Protein AF-A0A432EL27-F1 (afdb_monomer_lite)

Sequence (536 aa):
MELKEKLQRVGKYEYVLQKRTVYPDQREVKFFLNETLYGLLEESAVLQAVNASRLPGVVEPVVVMPDVHVGYGFPIGGVMATDPAEGGIISPGAIGYDINCLPEGTPILTPYGYTVEVERVSRQSLLGGDREKGKLKEVKPVLKFQKKVKKLLKIRTDLGYEIRLTEDHPIFTDRGTKSAKNLKVGDKVPVYPFKGVPYEEPEEFTILETVGDEKLDKELRKRELLPLTSKSEKLPIVLKLLGYLTGDGHLSEDKVSFYGSSEGLKLLKRDIEKLGFTTCQTENWVYVSSKSLARFFEKLGAPKGNKTKKTFGVPEWLFKLPKWLKRLYLASLFGAKMNKVYSPNGKTFSNLTFSVSKKPEHSESGLKFVNDLKRLLEEFGIKTSKVESFKDGKSVRFRFHITSEGEILKFLERVGYEYAPERKKLGLYAVAYIRKKLFERENSQGKVWEAKLPKVSGMSVSEIALALKVNRCFVERSIYENRGSVRIGKDFPSFDEWIKKNTFGDFVFATVVEIEEEPYEGWVYDFTVSQKEHNF

Foldseek 3Di:
DPQLVQWDDPDQQKTKNPACNVHVQFAIEIEGHHPVLSVVDDPQQSVLLRQVSNDFQWDPDWYAYSVWDHADRHTPRIDIDGDVVRVGDDDPCNNPDDFFKAFFQPWFAAPLGATDTQVPDDFGWGWFADPVQRDIDTWGFDDKDKDWDFWWKWFAFLLGDIGTIHQQDWFQFPVGTDGNVPDDFFTWGWDQLARAHYDDDADKDFLAADLPDPVLNVVQVVLQNHSDILPRPLLLLVLLLLLQLLFAWAAEQFKTKGFDAQQLQVVNQVSVVNSVFHWDDDGTMIMGRGNSVSSSSVSSFRDHDDPQADQGAHRPVLVSHDLSSVLSSLQSNCLRFWDAWDDPPLQDTAWTKGKDKHAPVRVVSRVRRVVRSQVSLVVLVAHKDPWDWDDDPRIIMIMITRGDLVNLLSCLRHRHHHSNVVRNQSSSLSNSSSSSQVSQQVLLVVLLVQLQVCVVVPDDLVVSCVVSVHDSVSSVCSNPPPDDGDDDDPPDGGSVVQCVVFDRNSIGITGTRDMDMDGDTRMGMAGDIPDPRRHD

Secondary structure (DSSP, 8-state):
---GGG-EEEETTEEEE-TTSSSTTPPPEEEE--HHHHHH--HHHHHHHHHHHTSTTBPSPEEEEEEEE--SSS-EEEE--B-GGGT----GGGG------EETT-EEE-TTSEEEEGGG--SS-EEEEETTTTEEEEE-EEEEEEEEEEEEEEEEETTS-EEEE-TT-EEEETTEEEEGGG--TT-EEEE-----EE--PPPP-EEES--S-HHHHHHHHHTT-SSEETT-TTHHHHHHHHHHHHHHEEE-SSEEEEE--HHHHHHHHHHHHHTT---EE-SSEEEEE-HHHHHHHHHTTPPPS-GGGS-----GGGGGS-HHHHHHHHHHHHHHHSPPP--TTSSSPPPEEEEEEE-GGGHHHHHHHHHHHHHHHHHTT---PPPEEEEETTEEEEEEEE-SHHHHHHHHHHT--SS-HHHHHHHHHHHHHHHHHHHHHHHHHHHHHHHHGGGGTT--HHHHHHHHT--HHHHHHHHHS---SPPPPTTSPPHHHHHHHHEETTEEEEEEEEEEEEEEEEEEEEEEESSS----

Radius of gyration: 30.06 Å; chains: 1; bounding box: 86×73×82 Å

Structure (mmCIF, N/CA/C/O backbone):
data_AF-A0A432EL27-F1
#
_entry.id   AF-A0A432EL27-F1
#
loop_
_atom_site.group_PDB
_atom_site.id
_atom_site.type_symbol
_atom_site.label_atom_id
_atom_site.label_alt_id
_atom_site.label_comp_id
_atom_site.label_asym_id
_atom_site.label_entity_id
_atom_site.label_seq_id
_atom_site.pdbx_PDB_ins_code
_atom_site.Cartn_x
_atom_site.Cartn_y
_atom_site.Cartn_z
_atom_site.occupancy
_atom_site.B_iso_or_equiv
_atom_site.auth_seq_id
_atom_site.auth_comp_id
_atom_site.auth_asym_id
_atom_site.auth_atom_id
_atom_site.pdbx_PDB_model_num
ATOM 1 N N . MET A 1 1 ? -34.127 -27.756 26.314 1.00 54.72 1 MET A N 1
ATOM 2 C CA . MET A 1 1 ? -35.216 -28.606 25.797 1.00 54.72 1 MET A CA 1
ATOM 3 C C . MET A 1 1 ? -34.559 -29.510 24.779 1.00 54.72 1 MET A C 1
ATOM 5 O O . MET A 1 1 ? -33.935 -28.966 23.881 1.00 54.72 1 MET A O 1
ATOM 9 N N . GLU A 1 2 ? -34.607 -30.823 24.967 1.00 80.69 2 GLU A N 1
ATOM 10 C CA . GLU A 1 2 ? -34.010 -31.798 24.042 1.00 80.69 2 GLU A CA 1
ATOM 11 C C . GLU A 1 2 ? -34.971 -31.978 22.858 1.00 80.69 2 GLU A C 1
ATOM 13 O O . GLU A 1 2 ? -35.853 -32.834 22.855 1.00 80.69 2 GLU A O 1
ATOM 18 N N . LEU A 1 3 ? -34.917 -31.052 21.896 1.00 88.50 3 LEU A N 1
ATOM 19 C CA . LEU A 1 3 ? -35.789 -31.058 20.718 1.00 88.50 3 LEU A CA 1
ATOM 20 C C . LEU A 1 3 ? -35.355 -32.132 19.731 1.00 88.50 3 LEU A C 1
ATOM 22 O O . LEU A 1 3 ? -36.202 -32.730 19.069 1.00 88.50 3 LEU A O 1
ATOM 26 N N . LYS A 1 4 ? -34.049 -32.392 19.665 1.00 89.94 4 LYS A N 1
ATOM 27 C CA . LYS A 1 4 ? -33.464 -33.453 18.851 1.00 89.94 4 LYS A CA 1
ATOM 28 C C . LYS A 1 4 ? -34.079 -34.815 19.157 1.00 89.94 4 LYS A C 1
ATOM 30 O O . LYS A 1 4 ? -34.416 -35.537 18.232 1.00 89.94 4 LYS A O 1
ATOM 35 N N . GLU A 1 5 ? -34.312 -35.137 20.427 1.00 90.75 5 GLU A N 1
ATOM 36 C CA . GLU A 1 5 ? -34.904 -36.419 20.841 1.00 90.75 5 GLU A CA 1
ATOM 37 C C . GLU A 1 5 ? -36.351 -36.613 20.376 1.00 90.75 5 GLU A C 1
ATOM 39 O O . GLU A 1 5 ? -36.837 -37.739 20.283 1.00 90.75 5 GLU A O 1
ATOM 44 N N . LYS A 1 6 ? -37.045 -35.522 20.040 1.00 93.44 6 LYS A N 1
ATOM 45 C CA . LYS A 1 6 ? -38.412 -35.567 19.512 1.00 93.44 6 LYS A CA 1
ATOM 46 C C . LYS A 1 6 ? -38.465 -35.876 18.012 1.00 93.44 6 LYS A C 1
ATOM 48 O O . LYS A 1 6 ? -39.560 -36.030 17.470 1.00 93.44 6 LYS A O 1
ATOM 53 N N . LEU A 1 7 ? -37.316 -35.950 17.335 1.00 94.75 7 LEU A N 1
ATOM 54 C CA . LEU A 1 7 ? -37.229 -36.336 15.930 1.00 94.75 7 LEU A CA 1
ATOM 55 C C . LEU A 1 7 ? -37.491 -37.833 15.766 1.00 94.75 7 LEU A C 1
ATOM 57 O O . LEU A 1 7 ? -36.788 -38.678 16.315 1.00 94.75 7 LEU A O 1
ATOM 61 N N . GLN A 1 8 ? -38.476 -38.169 14.943 1.00 95.75 8 GLN A N 1
ATOM 62 C CA . GLN A 1 8 ? -38.821 -39.550 14.629 1.00 95.75 8 GLN A CA 1
ATOM 63 C C . GLN A 1 8 ? -38.134 -39.972 13.337 1.00 95.75 8 GLN A C 1
ATOM 65 O O . GLN A 1 8 ? -38.310 -39.335 12.300 1.00 95.75 8 GLN A O 1
ATOM 70 N N . ARG A 1 9 ? -37.366 -41.062 13.374 1.00 95.44 9 ARG A N 1
ATOM 71 C CA . ARG A 1 9 ? -36.794 -41.649 12.160 1.00 95.44 9 ARG A CA 1
ATOM 72 C C . ARG A 1 9 ? -37.906 -42.327 11.359 1.00 95.44 9 ARG A C 1
ATOM 74 O O . ARG A 1 9 ? -38.475 -43.311 11.820 1.00 95.44 9 ARG A O 1
ATOM 81 N N . VAL A 1 10 ? -38.191 -41.817 10.164 1.00 95.00 10 VAL A N 1
ATOM 82 C CA . VAL A 1 10 ? -39.225 -42.361 9.258 1.00 95.00 10 VAL A CA 1
ATOM 83 C C . VAL A 1 10 ? -38.630 -43.054 8.032 1.00 95.00 10 VAL A C 1
ATOM 85 O O . VAL A 1 10 ? -39.326 -43.782 7.333 1.00 95.00 10 VAL A O 1
ATOM 88 N N . GLY A 1 11 ? -37.334 -42.862 7.783 1.00 92.69 11 GLY A N 1
ATOM 89 C CA . GLY A 1 11 ? -36.618 -43.479 6.673 1.00 92.69 11 GLY A CA 1
ATOM 90 C C . GLY A 1 11 ? -35.131 -43.655 6.965 1.00 92.69 11 GLY A C 1
ATOM 91 O O . GLY A 1 11 ? -34.625 -43.290 8.030 1.00 92.69 11 GLY A O 1
ATOM 92 N N . LYS A 1 12 ? -34.394 -44.216 5.998 1.00 91.69 12 LYS A N 1
ATOM 93 C CA . LYS A 1 12 ? -32.956 -44.501 6.155 1.00 91.69 12 LYS A CA 1
ATOM 94 C C . LYS A 1 12 ? -32.151 -43.244 6.499 1.00 91.69 12 LYS A C 1
ATOM 96 O O . LYS A 1 12 ? -31.255 -43.328 7.340 1.00 91.69 12 LYS A O 1
ATOM 101 N N . TYR A 1 13 ? -32.508 -42.122 5.879 1.00 95.19 13 TYR A N 1
ATOM 102 C CA . TYR A 1 13 ? -31.870 -40.818 6.054 1.00 95.19 13 TYR A CA 1
ATOM 103 C C . TYR A 1 13 ? -32.864 -39.727 6.453 1.00 95.19 13 TYR A C 1
ATOM 105 O O . TYR A 1 13 ? -32.576 -38.554 6.269 1.00 95.19 13 TYR A O 1
ATOM 113 N N . GLU A 1 14 ? -34.049 -40.097 6.933 1.00 96.94 14 GLU A N 1
ATOM 114 C CA . GLU A 1 14 ? -35.155 -39.159 7.121 1.00 96.94 14 GLU A CA 1
ATOM 115 C C . GLU A 1 14 ? -35.617 -39.157 8.569 1.00 96.94 14 GLU A C 1
ATOM 117 O O . GLU A 1 14 ? -36.012 -40.192 9.118 1.00 96.94 14 GLU A O 1
ATOM 122 N N . TYR A 1 15 ? -35.592 -37.967 9.156 1.00 97.56 15 TYR A N 1
ATOM 123 C CA . TYR A 1 15 ? -36.080 -37.682 10.493 1.00 97.56 15 TYR A CA 1
ATOM 124 C C . TYR A 1 15 ? -37.162 -36.610 10.407 1.00 97.56 15 TYR A C 1
ATOM 126 O O . TYR A 1 15 ? -37.009 -35.624 9.691 1.00 97.56 15 TYR A O 1
ATOM 134 N N . VAL A 1 16 ? -38.259 -36.787 11.134 1.00 97.56 16 VAL A N 1
ATOM 135 C CA . VAL A 1 16 ? -39.405 -35.878 11.098 1.00 97.56 16 VAL A CA 1
ATOM 136 C C . VAL A 1 16 ? -39.708 -35.385 12.497 1.00 97.56 16 VAL A C 1
ATOM 138 O O . VAL A 1 16 ? -39.868 -36.173 13.428 1.00 97.56 16 VAL A O 1
ATOM 141 N N . LEU A 1 17 ? -39.830 -34.069 12.631 1.00 97.06 17 LEU A N 1
ATOM 142 C CA . LEU A 1 17 ? -40.483 -33.450 13.767 1.00 97.06 17 LEU A CA 1
ATOM 143 C C . LEU A 1 17 ? -41.934 -33.181 13.380 1.00 97.06 17 LEU A C 1
ATOM 145 O O . LEU A 1 17 ? -42.220 -32.286 12.579 1.00 97.06 17 LEU A O 1
ATOM 149 N N . GLN A 1 18 ? -42.840 -33.972 13.950 1.00 96.69 18 GLN A N 1
ATOM 150 C CA . GLN A 1 18 ? -44.269 -33.873 13.676 1.00 96.69 18 GLN A CA 1
ATOM 151 C C . GLN A 1 18 ? -44.776 -32.455 13.958 1.00 96.69 18 GLN A C 1
ATOM 153 O O . GLN A 1 18 ? -44.291 -31.764 14.865 1.00 96.69 18 GLN A O 1
ATOM 158 N N . LYS A 1 19 ? -45.767 -32.008 13.187 1.00 95.69 19 LYS A N 1
ATOM 159 C CA . LYS A 1 19 ? -46.433 -30.730 13.456 1.00 95.69 19 LYS A CA 1
ATOM 160 C C . LYS A 1 19 ? -46.995 -30.694 14.873 1.00 95.69 19 LYS A C 1
ATOM 162 O O . LYS A 1 19 ? -47.393 -31.719 15.423 1.00 95.69 19 LYS A O 1
ATOM 167 N N . ARG A 1 20 ? -47.058 -29.500 15.457 1.00 94.25 20 ARG A N 1
ATOM 168 C CA . ARG A 1 20 ? -47.578 -29.274 16.818 1.00 94.25 20 ARG A CA 1
ATOM 169 C C . ARG A 1 20 ? -46.809 -29.964 17.954 1.00 94.25 20 ARG A C 1
ATOM 171 O O . ARG A 1 20 ? -47.313 -30.035 19.070 1.00 94.25 20 ARG A O 1
ATOM 178 N N . THR A 1 21 ? -45.587 -30.436 17.701 1.00 93.12 21 THR A N 1
ATOM 179 C CA . THR A 1 21 ? -44.749 -31.104 18.714 1.00 93.12 21 THR A CA 1
ATOM 180 C C . THR A 1 21 ? -44.132 -30.119 19.711 1.00 93.12 21 THR A C 1
ATOM 182 O O . THR A 1 21 ? -43.944 -30.445 20.886 1.00 93.12 21 THR A O 1
ATOM 185 N N . VAL A 1 22 ? -43.780 -28.919 19.242 1.00 93.44 22 VAL A N 1
ATOM 186 C CA . VAL A 1 22 ? -43.156 -27.868 20.062 1.00 93.44 22 VAL A CA 1
ATOM 187 C C . VAL A 1 22 ? -44.122 -26.711 20.309 1.00 93.44 22 VAL A C 1
ATOM 189 O O . VAL A 1 22 ? -44.251 -26.265 21.446 1.00 93.44 22 VAL A O 1
ATOM 192 N N . TYR A 1 23 ? -44.825 -26.255 19.268 1.00 93.81 23 TYR A N 1
ATOM 193 C CA . TYR A 1 23 ? -45.788 -25.151 19.347 1.00 93.81 23 TYR A CA 1
ATOM 194 C C . TYR A 1 23 ? -47.070 -25.466 18.565 1.00 93.81 23 TYR A C 1
ATOM 196 O O . TYR A 1 23 ? -46.972 -26.127 17.536 1.00 93.81 23 TYR A O 1
ATOM 204 N N . PRO A 1 24 ? -48.259 -24.977 18.970 1.00 93.38 24 PRO A N 1
ATOM 205 C CA . PRO A 1 24 ? -49.529 -25.302 18.300 1.00 93.38 24 PRO A CA 1
ATOM 206 C C . PRO A 1 24 ? -49.608 -24.914 16.812 1.00 93.38 24 PRO A C 1
ATOM 208 O O . PRO A 1 24 ? -50.337 -25.538 16.043 1.00 93.38 24 PRO A O 1
ATOM 211 N N . ASP A 1 25 ? -48.863 -23.885 16.422 1.00 91.12 25 ASP A N 1
ATOM 212 C CA . ASP A 1 25 ? -48.751 -23.300 15.081 1.00 91.12 25 ASP A CA 1
ATOM 213 C C . ASP A 1 25 ? -47.535 -23.823 14.288 1.00 91.12 25 ASP A C 1
ATOM 215 O O . ASP A 1 25 ? -47.312 -23.421 13.149 1.00 91.12 25 ASP A O 1
ATOM 219 N N . GLN A 1 26 ? -46.739 -24.729 14.866 1.00 94.81 26 GLN A N 1
ATOM 220 C CA . GLN A 1 26 ? -45.596 -25.358 14.201 1.00 94.81 26 GLN A CA 1
ATOM 221 C C . GLN A 1 26 ? -46.059 -26.349 13.128 1.00 94.81 26 GLN A C 1
ATOM 223 O O . GLN A 1 26 ? -46.752 -27.324 13.441 1.00 94.81 26 GLN A O 1
ATOM 228 N N . ARG A 1 27 ? -45.598 -26.144 11.891 1.00 95.50 27 ARG A N 1
ATOM 229 C CA . ARG A 1 27 ? -45.731 -27.106 10.787 1.00 95.50 27 ARG A CA 1
ATOM 230 C C . ARG A 1 27 ? -44.698 -28.229 10.897 1.00 95.50 27 ARG A C 1
ATOM 232 O O . ARG A 1 27 ? -43.746 -28.154 11.675 1.00 95.50 27 ARG A O 1
ATOM 239 N N . GLU A 1 28 ? -44.896 -29.301 10.148 1.00 97.69 28 GLU A N 1
ATOM 240 C CA . GLU A 1 28 ? -43.948 -30.413 10.097 1.00 97.69 28 GLU A CA 1
ATOM 241 C C . GLU A 1 28 ? -42.565 -29.946 9.609 1.00 97.69 28 GLU A C 1
ATOM 243 O O . GLU A 1 28 ? -42.454 -29.143 8.676 1.00 97.69 28 GLU A O 1
ATOM 248 N N . VAL A 1 29 ? -41.507 -30.462 10.245 1.00 97.62 29 VAL A N 1
ATOM 249 C CA . VAL A 1 29 ? -40.116 -30.226 9.839 1.00 97.62 29 VAL A CA 1
ATOM 250 C C . VAL A 1 29 ? -39.453 -31.558 9.507 1.00 97.62 29 VAL A C 1
ATOM 252 O O . VAL A 1 29 ? -39.434 -32.463 10.341 1.00 97.62 29 VAL A O 1
ATOM 255 N N . LYS A 1 30 ? -38.877 -31.675 8.309 1.00 97.94 30 LYS A N 1
ATOM 256 C CA . LYS A 1 30 ? -38.146 -32.866 7.858 1.00 97.94 30 LYS A CA 1
ATOM 257 C C . LYS A 1 30 ? -36.651 -32.601 7.796 1.00 97.94 30 LYS A C 1
ATOM 259 O O . LYS A 1 30 ? -36.227 -31.605 7.226 1.00 97.94 30 LYS A O 1
ATOM 264 N N . PHE A 1 31 ? -35.858 -33.524 8.317 1.00 97.62 31 PHE A N 1
ATOM 265 C CA . PHE A 1 31 ? -34.402 -33.502 8.286 1.00 97.62 31 PHE A CA 1
ATOM 266 C C . PHE A 1 31 ? -33.883 -34.684 7.471 1.00 97.62 31 PHE A C 1
ATOM 268 O O . PHE A 1 31 ? -34.269 -35.830 7.715 1.00 97.62 31 PHE A O 1
ATOM 275 N N . PHE A 1 32 ? -32.968 -34.404 6.546 1.00 97.25 32 PHE A N 1
ATOM 276 C CA . PHE A 1 32 ? -32.254 -35.418 5.778 1.00 97.25 32 PHE A CA 1
ATOM 277 C C . PHE A 1 32 ? -30.853 -35.625 6.355 1.00 97.25 32 PHE A C 1
ATOM 279 O O . PHE A 1 32 ? -29.949 -34.838 6.092 1.00 97.25 32 PHE A O 1
ATOM 286 N N . LEU A 1 33 ? -30.665 -36.662 7.171 1.00 94.81 33 LEU A N 1
ATOM 287 C CA . LEU A 1 33 ? -29.430 -36.909 7.921 1.00 94.81 33 LEU A CA 1
ATOM 288 C C . LEU A 1 33 ? -29.111 -38.406 7.962 1.00 94.81 33 LEU A C 1
ATOM 290 O O . LEU A 1 33 ? -30.003 -39.239 8.084 1.00 94.81 33 LEU A O 1
ATOM 294 N N . ASN A 1 34 ? -27.827 -38.763 7.903 1.00 90.50 34 ASN A N 1
ATOM 295 C CA . ASN A 1 34 ? -27.376 -40.096 8.314 1.00 90.50 34 ASN A CA 1
ATOM 296 C C . ASN A 1 34 ? -27.131 -40.128 9.835 1.00 90.50 34 ASN A C 1
ATOM 298 O O . ASN A 1 34 ? -27.174 -39.092 10.493 1.00 90.50 34 ASN A O 1
ATOM 302 N N . GLU A 1 35 ? -26.856 -41.301 10.406 1.00 90.31 35 GLU A N 1
ATOM 303 C CA . GLU A 1 35 ? -26.683 -41.453 11.862 1.00 90.31 35 GLU A CA 1
ATOM 304 C C . GLU A 1 35 ? -25.531 -40.602 12.420 1.00 90.31 35 GLU A C 1
ATOM 306 O O . GLU A 1 35 ? -25.646 -40.037 13.506 1.00 90.31 35 GLU A O 1
ATOM 311 N N . THR A 1 36 ? -24.449 -40.435 11.653 1.00 87.69 36 THR A N 1
ATOM 312 C CA . THR A 1 36 ? -23.323 -39.569 12.026 1.00 87.69 36 THR A CA 1
ATOM 313 C C . THR A 1 36 ? -23.740 -38.100 12.094 1.00 87.69 36 THR A C 1
ATOM 315 O O . THR A 1 36 ? -23.478 -37.432 13.090 1.00 87.69 36 THR A O 1
ATOM 318 N N . LEU A 1 37 ? -24.418 -37.600 11.059 1.00 89.62 37 LEU A N 1
ATOM 319 C CA . LEU A 1 37 ? -24.902 -36.221 10.987 1.00 89.62 37 LEU A CA 1
ATOM 320 C C . LEU A 1 37 ? -25.992 -35.959 12.026 1.00 89.62 37 LEU A C 1
ATOM 322 O O . LEU A 1 37 ? -25.992 -34.906 12.653 1.00 89.62 37 LEU A O 1
ATOM 326 N N . TYR A 1 38 ? -26.866 -36.936 12.277 1.00 91.75 38 TYR A N 1
ATOM 327 C CA . TYR A 1 38 ? -27.810 -36.873 13.385 1.00 91.75 38 TYR A CA 1
ATOM 328 C C . TYR A 1 38 ? -27.064 -36.717 14.711 1.00 91.75 38 TYR A C 1
ATOM 330 O O . TYR A 1 38 ? -27.409 -35.841 15.493 1.00 91.75 38 TYR A O 1
ATOM 338 N N . GLY A 1 39 ? -25.989 -37.475 14.951 1.00 87.06 39 GLY A N 1
ATOM 339 C CA . GLY A 1 39 ? -25.133 -37.316 16.132 1.00 87.06 39 GLY A CA 1
ATOM 340 C C . GLY A 1 39 ? -24.590 -35.892 16.308 1.00 87.06 39 GLY A C 1
ATOM 341 O O . GLY A 1 39 ? -24.619 -35.369 17.420 1.00 87.06 39 GLY A O 1
ATOM 342 N N . LEU A 1 40 ? -24.208 -35.234 15.212 1.00 87.38 40 LEU A N 1
ATOM 343 C CA . LEU A 1 40 ? -23.650 -33.875 15.193 1.00 87.38 40 LEU A CA 1
ATOM 344 C C . LEU A 1 40 ? -24.697 -32.749 15.193 1.00 87.38 40 LEU A C 1
ATOM 346 O O . LEU A 1 40 ? -24.334 -31.595 15.398 1.00 87.38 40 LEU A O 1
ATOM 350 N N . LEU A 1 41 ? -25.977 -33.064 14.976 1.00 89.38 41 LEU A N 1
ATOM 351 C CA . LEU A 1 41 ? -27.045 -32.069 14.905 1.00 89.38 41 LEU A CA 1
ATOM 352 C C . LEU A 1 41 ? -27.165 -31.279 16.217 1.00 89.38 41 LEU A C 1
ATOM 354 O O . LEU A 1 41 ? -27.380 -31.868 17.282 1.00 89.38 41 LEU A O 1
ATOM 358 N N . GLU A 1 42 ? -27.065 -29.956 16.111 1.00 87.94 42 GLU A N 1
ATOM 359 C CA . GLU A 1 42 ? -27.189 -29.007 17.218 1.00 87.94 42 GLU A CA 1
ATOM 360 C C . GLU A 1 42 ? -28.665 -28.704 17.542 1.00 87.94 42 GLU A C 1
ATOM 362 O O . GLU A 1 42 ? -29.478 -28.467 16.647 1.00 87.94 42 GLU A O 1
ATOM 367 N N . GLU A 1 43 ? -29.014 -28.628 18.830 1.00 92.06 43 GLU A N 1
ATOM 368 C CA . GLU A 1 43 ? -30.378 -28.311 19.305 1.00 92.06 43 GLU A CA 1
ATOM 369 C C . GLU A 1 43 ? -30.894 -26.959 18.790 1.00 92.06 43 GLU A C 1
ATOM 371 O O . GLU A 1 43 ? -32.063 -26.799 18.432 1.00 92.06 43 GLU A O 1
ATOM 376 N N . SER A 1 44 ? -30.005 -25.972 18.719 1.00 87.44 44 SER A N 1
ATOM 377 C CA . SER A 1 44 ? -30.291 -24.634 18.204 1.00 87.44 44 SER A CA 1
ATOM 378 C C . SER A 1 44 ? -30.691 -24.655 16.729 1.00 87.44 44 SER A C 1
ATOM 380 O O . SER A 1 44 ? -31.596 -23.915 16.349 1.00 87.44 44 SER A O 1
ATOM 382 N N . ALA A 1 45 ? -30.091 -25.522 15.908 1.00 89.88 45 ALA A N 1
ATOM 383 C CA . ALA A 1 45 ? -30.472 -25.666 14.504 1.00 89.88 45 ALA A CA 1
ATOM 384 C C . ALA A 1 45 ? -31.881 -26.275 14.371 1.00 89.88 45 ALA A C 1
ATOM 386 O O . ALA A 1 45 ? -32.688 -25.811 13.562 1.00 89.88 45 ALA A O 1
ATOM 387 N N . VAL A 1 46 ? -32.221 -27.249 15.228 1.00 94.50 46 VAL A N 1
ATOM 388 C CA . VAL A 1 46 ? -33.576 -27.826 15.294 1.00 94.50 46 VAL A CA 1
ATOM 389 C C . VAL A 1 46 ? -34.601 -26.761 15.686 1.00 94.50 46 VAL A C 1
ATOM 391 O O . VAL A 1 46 ? -35.629 -26.614 15.022 1.00 94.50 46 VAL A O 1
ATOM 394 N N . LEU A 1 47 ? -34.303 -25.964 16.716 1.00 94.12 47 LEU A N 1
ATOM 395 C CA . LEU A 1 47 ? -35.169 -24.869 17.157 1.00 94.12 47 LEU A CA 1
ATOM 396 C C . LEU A 1 47 ? -35.362 -23.798 16.070 1.00 94.12 47 LEU A C 1
ATOM 398 O O . LEU A 1 47 ? -36.459 -23.263 15.922 1.00 94.12 47 LEU A O 1
ATOM 402 N N . GLN A 1 48 ? -34.329 -23.487 15.286 1.00 92.31 48 GLN A N 1
ATOM 403 C CA . GLN A 1 48 ? -34.438 -22.540 14.173 1.00 92.31 48 GLN A CA 1
ATOM 404 C C . GLN A 1 48 ? -35.380 -23.046 13.078 1.00 92.31 48 GLN A C 1
ATOM 406 O O . GLN A 1 48 ? -36.232 -22.289 12.611 1.00 92.31 48 GLN A O 1
ATOM 411 N N . ALA A 1 49 ? -35.292 -24.327 12.709 1.00 94.38 49 ALA A N 1
ATOM 412 C CA . ALA A 1 49 ? -36.217 -24.922 11.746 1.00 94.38 49 ALA A CA 1
ATOM 413 C C . ALA A 1 49 ? -37.665 -24.927 12.272 1.00 94.38 49 ALA A C 1
ATOM 415 O O . ALA A 1 49 ? -38.593 -24.568 11.546 1.00 94.38 49 ALA A O 1
ATOM 416 N N . VAL A 1 50 ? -37.853 -25.254 13.558 1.00 95.25 50 VAL A N 1
ATOM 417 C CA . VAL A 1 50 ? -39.149 -25.182 14.260 1.00 95.25 50 VAL A CA 1
ATOM 418 C C . VAL A 1 50 ? -39.722 -23.771 14.191 1.00 95.25 50 VAL A C 1
ATOM 420 O O . VAL A 1 50 ? -40.878 -23.597 13.812 1.00 95.25 50 VAL A O 1
ATOM 423 N N . ASN A 1 51 ? -38.929 -22.755 14.520 1.00 93.62 51 ASN A N 1
ATOM 424 C CA . ASN A 1 51 ? -39.384 -21.368 14.503 1.00 93.62 51 ASN A CA 1
ATOM 425 C C . ASN A 1 51 ? -39.734 -20.898 13.087 1.00 93.62 51 ASN A C 1
ATOM 427 O O . ASN A 1 51 ? -40.765 -20.257 12.901 1.00 93.62 51 ASN A O 1
ATOM 431 N N . ALA A 1 52 ? -38.937 -21.265 12.081 1.00 92.50 52 ALA A N 1
ATOM 432 C CA . ALA A 1 52 ? -39.230 -20.922 10.693 1.00 92.50 52 ALA A CA 1
ATOM 433 C C . ALA A 1 52 ? -40.511 -21.590 10.172 1.00 92.50 52 ALA A C 1
ATOM 435 O O . ALA A 1 52 ? -41.285 -20.958 9.460 1.00 92.50 52 ALA A O 1
ATOM 436 N N . SER A 1 53 ? -40.802 -22.824 10.595 1.00 94.50 53 SER A N 1
ATOM 437 C CA . SER A 1 53 ? -42.031 -23.536 10.203 1.00 94.50 53 SER A CA 1
ATOM 438 C C . SER A 1 53 ? -43.330 -22.831 10.617 1.00 94.50 53 SER A C 1
ATOM 440 O O . SER A 1 53 ? -44.382 -23.064 10.015 1.00 94.50 53 SER A O 1
ATOM 442 N N . ARG A 1 54 ? -43.248 -21.945 11.617 1.00 93.88 54 ARG A N 1
ATOM 443 C CA . ARG A 1 54 ? -44.364 -21.175 12.186 1.00 93.88 54 ARG A CA 1
ATOM 444 C C . ARG A 1 54 ? -44.607 -19.847 11.477 1.00 93.88 54 ARG A C 1
ATOM 446 O O . ARG A 1 54 ? -45.548 -19.137 11.820 1.00 93.88 54 ARG A O 1
ATOM 453 N N . LEU A 1 55 ? -43.753 -19.473 10.524 1.00 92.06 55 LEU A N 1
ATOM 454 C CA . LEU A 1 55 ? -43.908 -18.201 9.830 1.00 92.06 55 LEU A CA 1
ATOM 455 C C . LEU A 1 55 ? -45.217 -18.188 9.003 1.00 92.06 55 LEU A C 1
ATOM 457 O O . LEU A 1 55 ? -45.679 -19.238 8.531 1.00 92.06 55 LEU A O 1
ATOM 461 N N . PRO A 1 56 ? -45.845 -17.014 8.817 1.00 90.62 56 PRO A N 1
ATOM 462 C CA . PRO A 1 56 ? -47.048 -16.888 8.000 1.00 90.62 56 PRO A CA 1
ATOM 463 C C . PRO A 1 56 ? -46.841 -17.434 6.581 1.00 90.62 56 PRO A C 1
ATOM 465 O O . PRO A 1 56 ? -45.766 -17.281 5.997 1.00 90.62 56 PRO A O 1
ATOM 468 N N . GLY A 1 57 ? -47.855 -18.126 6.058 1.00 92.31 57 GLY A N 1
ATOM 469 C CA . GLY A 1 57 ? -47.872 -18.650 4.691 1.00 92.31 57 GLY A CA 1
ATOM 470 C C . GLY A 1 57 ? -46.824 -19.711 4.324 1.00 92.31 57 GLY A C 1
ATOM 471 O O . GLY A 1 57 ? -46.774 -20.075 3.156 1.00 92.31 57 GLY A O 1
ATOM 472 N N . VAL A 1 58 ? -45.985 -20.237 5.238 1.00 93.69 58 VAL A N 1
ATOM 473 C CA . VAL A 1 58 ? -45.073 -21.340 4.848 1.00 93.69 58 VAL A CA 1
ATOM 474 C C . VAL A 1 58 ? -45.814 -22.620 4.440 1.00 93.69 58 VAL A C 1
ATOM 476 O O . VAL A 1 58 ? -46.847 -22.985 4.989 1.00 93.69 58 VAL A O 1
ATOM 479 N N . VAL A 1 59 ? -45.309 -23.308 3.429 1.00 94.12 59 VAL A N 1
ATOM 480 C CA . VAL A 1 59 ? -45.897 -24.551 2.931 1.00 94.12 59 VAL A CA 1
ATOM 481 C C . VAL A 1 59 ? -45.283 -25.717 3.706 1.00 94.12 59 VAL A C 1
ATOM 483 O O . VAL A 1 59 ? -44.063 -25.816 3.821 1.00 94.12 59 VAL A O 1
ATOM 486 N N . GLU A 1 60 ? -46.123 -26.580 4.285 1.00 93.00 60 GLU A N 1
ATOM 487 C CA . GLU A 1 60 ? -45.670 -27.786 4.994 1.00 93.00 60 GLU A CA 1
ATOM 488 C C . GLU A 1 60 ? -45.135 -28.831 3.990 1.00 93.00 60 GLU A C 1
ATOM 490 O O . GLU A 1 60 ? -45.814 -29.085 2.991 1.00 93.00 60 GLU A O 1
ATOM 495 N N . PRO A 1 61 ? -43.979 -29.482 4.246 1.00 95.25 61 PRO A N 1
ATOM 496 C CA . PRO A 1 61 ? -43.070 -29.309 5.386 1.00 95.25 61 PRO A CA 1
ATOM 497 C C . PRO A 1 61 ? -41.943 -28.288 5.144 1.00 95.25 61 PRO A C 1
ATOM 499 O O . PRO A 1 61 ? -41.504 -28.073 4.015 1.00 95.25 61 PRO A O 1
ATOM 502 N N . VAL A 1 62 ? -41.381 -27.750 6.234 1.00 95.75 62 VAL A N 1
ATOM 503 C CA . VAL A 1 62 ? -40.035 -27.150 6.192 1.00 95.75 62 VAL A CA 1
ATOM 504 C C . VAL A 1 62 ? -39.012 -28.272 6.124 1.00 95.75 62 VAL A C 1
ATOM 506 O O . VAL A 1 62 ? -39.114 -29.253 6.858 1.00 95.75 62 VAL A O 1
ATOM 509 N N . VAL A 1 63 ? -38.015 -28.135 5.258 1.00 97.06 63 VAL A N 1
ATOM 510 C CA . VAL A 1 63 ? -37.036 -29.193 5.014 1.00 97.06 63 VAL A CA 1
ATOM 511 C C . VAL A 1 63 ? -35.642 -28.720 5.403 1.00 97.06 63 VAL A C 1
ATOM 513 O O . VAL A 1 63 ? -35.293 -27.570 5.183 1.00 97.06 63 VAL A O 1
ATOM 516 N N . VAL A 1 64 ? -34.834 -29.597 5.983 1.00 95.69 64 VAL A N 1
ATOM 517 C CA . VAL A 1 64 ? -33.465 -29.320 6.413 1.00 95.69 64 VAL A CA 1
ATOM 518 C C . VAL A 1 64 ? -32.527 -30.357 5.800 1.00 95.69 64 VAL A C 1
ATOM 520 O O . VAL A 1 64 ? -32.727 -31.565 5.947 1.00 95.69 64 VAL A O 1
ATOM 523 N N . MET A 1 65 ? -31.534 -29.871 5.062 1.00 95.25 65 MET A N 1
ATOM 524 C CA . MET A 1 65 ? -30.589 -30.653 4.267 1.00 95.25 65 MET A CA 1
ATOM 525 C C . MET A 1 65 ? -29.385 -31.151 5.096 1.00 95.25 65 MET A C 1
ATOM 527 O O . MET A 1 65 ? -29.167 -30.681 6.215 1.00 95.25 65 MET A O 1
ATOM 531 N N . PRO A 1 66 ? -28.587 -32.110 4.574 1.00 92.00 66 PRO A N 1
ATOM 532 C CA . PRO A 1 66 ? -27.465 -32.709 5.306 1.00 92.00 66 PRO A CA 1
ATOM 533 C C . PRO A 1 66 ? -26.343 -31.753 5.748 1.00 92.00 66 PRO A C 1
ATOM 535 O O . PRO A 1 66 ? -25.546 -32.122 6.605 1.00 92.00 66 PRO A O 1
ATOM 538 N N . ASP A 1 67 ? -26.249 -30.554 5.173 1.00 85.06 67 ASP A N 1
ATOM 539 C CA . ASP A 1 67 ? -25.278 -29.506 5.521 1.00 85.06 67 ASP A CA 1
ATOM 540 C C . ASP A 1 67 ? -25.704 -28.649 6.729 1.00 85.06 67 ASP A C 1
ATOM 542 O O . ASP A 1 67 ? -25.111 -27.601 6.996 1.00 85.06 67 ASP A O 1
ATOM 546 N N . VAL A 1 68 ? -26.717 -29.101 7.472 1.00 89.06 68 VAL A N 1
ATOM 547 C CA . VAL A 1 68 ? -27.295 -28.382 8.605 1.00 89.06 68 VAL A CA 1
ATOM 548 C C . VAL A 1 68 ? -26.283 -27.981 9.671 1.00 89.06 68 VAL A C 1
ATOM 550 O O . VAL A 1 68 ? -25.516 -28.794 10.183 1.00 89.06 68 VAL A O 1
ATOM 553 N N . HIS A 1 69 ? -26.345 -26.708 10.048 1.00 85.69 69 HIS A N 1
ATOM 554 C CA . HIS A 1 69 ? -25.704 -26.143 11.230 1.00 85.69 69 HIS A CA 1
ATOM 555 C C . HIS A 1 69 ? -26.426 -24.856 11.640 1.00 85.69 69 HIS A C 1
ATOM 557 O O . HIS A 1 69 ? -27.299 -24.347 10.927 1.00 85.69 69 HIS A O 1
ATOM 563 N N . VAL A 1 70 ? -26.088 -24.343 12.820 1.00 83.56 70 VAL A N 1
ATOM 564 C CA . VAL A 1 70 ? -26.735 -23.158 13.394 1.00 83.56 70 VAL A CA 1
ATOM 565 C C . VAL A 1 70 ? -26.531 -21.932 12.503 1.00 83.56 70 VAL A C 1
ATOM 567 O O . VAL A 1 70 ? -25.403 -21.532 12.221 1.00 83.56 70 VAL A O 1
ATOM 570 N N . GLY A 1 71 ? -27.643 -21.322 12.085 1.00 77.00 71 GLY A N 1
ATOM 571 C CA . GLY A 1 71 ? -27.672 -20.015 11.426 1.00 77.00 71 GLY A CA 1
ATOM 572 C C . GLY A 1 71 ? -28.013 -18.890 12.409 1.00 77.00 71 GLY A C 1
ATOM 573 O O . GLY A 1 71 ? -27.862 -19.036 13.621 1.00 77.00 71 GLY A O 1
ATOM 574 N N . TYR A 1 72 ? -28.525 -17.762 11.909 1.00 69.75 72 TYR A N 1
ATOM 575 C CA . TYR A 1 72 ? -28.958 -16.633 12.756 1.00 69.75 72 TYR A CA 1
ATOM 576 C C . TYR A 1 72 ? -30.461 -16.638 13.077 1.00 69.75 72 TYR A C 1
ATOM 578 O O . TYR A 1 72 ? -30.861 -16.214 14.158 1.00 69.75 72 TYR A O 1
ATOM 586 N N . GLY A 1 73 ? -31.300 -17.124 12.158 1.00 76.12 73 GLY A N 1
ATOM 587 C CA . GLY A 1 73 ? -32.762 -17.164 12.323 1.00 76.12 73 GLY A CA 1
ATOM 588 C C . GLY A 1 73 ? -33.411 -18.406 11.713 1.00 76.12 73 GLY A C 1
ATOM 589 O O . GLY A 1 73 ? -34.356 -18.949 12.276 1.00 76.12 73 GLY A O 1
ATOM 590 N N . PHE A 1 74 ? -32.847 -18.894 10.613 1.00 87.81 74 PHE A N 1
ATOM 591 C CA . PHE A 1 74 ? -33.132 -20.182 9.987 1.00 87.81 74 PHE A CA 1
ATOM 592 C C . PHE A 1 74 ? -31.807 -20.962 9.930 1.00 87.81 74 PHE A C 1
ATOM 594 O O . PHE A 1 74 ? -30.761 -20.310 9.805 1.00 87.81 74 PHE A O 1
ATOM 601 N N . PRO A 1 75 ? -31.790 -22.298 10.092 1.00 89.00 75 PRO A N 1
ATOM 602 C CA . PRO A 1 75 ? -30.537 -23.025 10.060 1.00 89.00 75 PRO A CA 1
ATOM 603 C C . PRO A 1 75 ? -29.990 -23.029 8.635 1.00 89.00 75 PRO A C 1
ATOM 605 O O . PRO A 1 75 ? -30.746 -23.041 7.658 1.00 89.00 75 PRO A O 1
ATOM 608 N N . ILE A 1 76 ? -28.665 -23.050 8.518 1.00 85.38 76 ILE A N 1
ATOM 609 C CA . ILE A 1 76 ? -28.035 -23.293 7.221 1.00 85.38 76 ILE A CA 1
ATOM 610 C C . ILE A 1 76 ? -28.452 -24.691 6.745 1.00 85.38 76 ILE A C 1
ATOM 612 O O . ILE A 1 76 ? -28.695 -25.573 7.566 1.00 85.38 76 ILE A O 1
ATOM 616 N N . GLY A 1 77 ? -28.644 -24.865 5.437 1.00 86.69 77 GLY A N 1
ATOM 617 C CA . GLY A 1 77 ? -29.241 -26.076 4.861 1.00 86.69 77 GLY A CA 1
ATOM 618 C C . GLY A 1 77 ? -30.771 -26.150 4.989 1.00 86.69 77 GLY A C 1
ATOM 619 O O . GLY A 1 77 ? -31.383 -27.108 4.521 1.00 86.69 77 GLY A O 1
ATOM 620 N N . GLY A 1 78 ? -31.425 -25.159 5.603 1.00 90.94 78 GLY A N 1
ATOM 621 C CA . GLY A 1 78 ? -32.882 -25.062 5.639 1.00 90.94 78 GLY A CA 1
ATOM 622 C C . GLY A 1 78 ? -33.485 -24.657 4.287 1.00 90.94 78 GLY A C 1
ATOM 623 O O . GLY A 1 78 ? -32.974 -23.783 3.589 1.00 90.94 78 GLY A O 1
ATOM 624 N N . VAL A 1 79 ? -34.630 -25.244 3.946 1.00 92.06 79 VAL A N 1
ATOM 625 C CA . VAL A 1 79 ? -35.461 -24.929 2.780 1.00 92.06 79 VAL A CA 1
ATOM 626 C C . VAL A 1 79 ? -36.897 -24.710 3.248 1.00 92.06 79 VAL A C 1
ATOM 628 O O . VAL A 1 79 ? -37.499 -25.562 3.903 1.00 92.06 79 VAL A O 1
ATOM 631 N N . MET A 1 80 ? -37.450 -23.551 2.905 1.00 91.81 80 MET A N 1
ATOM 632 C CA . MET A 1 80 ? -38.807 -23.149 3.258 1.00 91.81 80 MET A CA 1
ATOM 633 C C . MET A 1 80 ? -39.456 -22.488 2.047 1.00 91.81 80 MET A C 1
ATOM 635 O O . MET A 1 80 ? -38.924 -21.515 1.515 1.00 91.81 80 MET A O 1
ATOM 639 N N . ALA A 1 81 ? -40.607 -23.005 1.628 1.00 92.62 81 ALA A N 1
ATOM 640 C CA . ALA A 1 81 ? -41.468 -22.351 0.650 1.00 92.62 81 ALA A CA 1
ATOM 641 C C . ALA A 1 81 ? -42.540 -21.540 1.383 1.00 92.62 81 ALA A C 1
ATOM 643 O O . ALA A 1 81 ? -43.045 -21.987 2.412 1.00 92.62 81 ALA A O 1
ATOM 644 N N . THR A 1 82 ? -42.896 -20.367 0.862 1.00 91.69 82 THR A N 1
ATOM 645 C CA . THR A 1 82 ? -43.989 -19.533 1.378 1.00 91.69 82 THR A CA 1
ATOM 646 C C . THR A 1 82 ? -44.955 -19.183 0.253 1.00 91.69 82 THR A C 1
ATOM 648 O O . THR A 1 82 ? -44.527 -18.917 -0.868 1.00 91.69 82 THR A O 1
ATOM 651 N N . ASP A 1 83 ? -46.255 -19.212 0.545 1.00 92.94 83 ASP A N 1
ATOM 652 C CA . ASP A 1 83 ? -47.325 -18.820 -0.369 1.00 92.94 83 ASP A CA 1
ATOM 653 C C . ASP A 1 83 ? -47.748 -17.367 -0.090 1.00 92.94 83 ASP A C 1
ATOM 655 O O . ASP A 1 83 ? -48.351 -17.101 0.956 1.00 92.94 83 ASP A O 1
ATOM 659 N N . PRO A 1 84 ? -47.458 -16.412 -0.994 1.00 88.88 84 PRO A N 1
ATOM 660 C CA . PRO A 1 84 ? -47.836 -15.011 -0.822 1.00 88.88 84 PRO A CA 1
ATOM 661 C C . PRO A 1 84 ? -49.344 -14.782 -0.666 1.00 88.88 84 PRO A C 1
ATOM 663 O O . PRO A 1 84 ? -49.733 -13.822 -0.001 1.00 88.88 84 PRO A O 1
ATOM 666 N N . ALA A 1 85 ? -50.191 -15.639 -1.252 1.00 92.12 85 ALA A N 1
ATOM 667 C CA . ALA A 1 85 ? -51.644 -15.514 -1.141 1.00 92.12 85 ALA A CA 1
ATOM 668 C C . ALA A 1 85 ? -52.136 -15.793 0.290 1.00 92.12 85 ALA A C 1
ATOM 670 O O . ALA A 1 85 ? -53.082 -15.162 0.752 1.00 92.12 85 ALA A O 1
ATOM 671 N N . GLU A 1 86 ? -51.426 -16.652 1.025 1.00 91.00 86 GLU A N 1
ATOM 672 C CA . GLU A 1 86 ? -51.697 -17.012 2.425 1.00 91.00 86 GLU A CA 1
ATOM 673 C C . GLU A 1 86 ? -50.880 -16.157 3.417 1.00 91.00 86 GLU A C 1
ATOM 675 O O . GLU A 1 86 ? -50.543 -16.582 4.528 1.00 91.00 86 GLU A O 1
ATOM 680 N N . GLY A 1 87 ? -50.501 -14.940 3.008 1.00 87.12 87 GLY A N 1
ATOM 681 C CA . GLY A 1 87 ? -49.687 -14.030 3.819 1.00 87.12 87 GLY A CA 1
ATOM 682 C C . GLY A 1 87 ? -48.218 -14.446 3.927 1.00 87.12 87 GLY A C 1
ATOM 683 O O . GLY A 1 87 ? -47.532 -14.053 4.872 1.00 87.12 87 GLY A O 1
ATOM 684 N N . GLY A 1 88 ? -47.736 -15.259 2.982 1.00 87.69 88 GLY A N 1
ATOM 685 C CA . GLY A 1 88 ? -46.358 -15.722 2.899 1.00 87.69 88 GLY A CA 1
ATOM 686 C C . GLY A 1 88 ? -45.360 -14.579 2.831 1.00 87.69 88 GLY A C 1
ATOM 687 O O . GLY A 1 88 ? -45.528 -13.605 2.098 1.00 87.69 88 GLY A O 1
ATOM 688 N N . ILE A 1 89 ? -44.292 -14.714 3.611 1.00 83.00 89 ILE A N 1
ATOM 689 C CA . ILE A 1 89 ? -43.256 -13.692 3.717 1.00 83.00 89 ILE A CA 1
ATOM 690 C C . ILE A 1 89 ? -42.036 -14.041 2.865 1.00 83.00 89 ILE A C 1
ATOM 692 O O . ILE A 1 89 ? -41.666 -15.208 2.720 1.00 83.00 89 ILE A O 1
ATOM 696 N N . ILE A 1 90 ? -41.362 -13.006 2.367 1.00 78.50 90 ILE A N 1
ATOM 697 C CA . ILE A 1 90 ? -39.990 -13.099 1.866 1.00 78.50 90 ILE A CA 1
ATOM 698 C C . ILE A 1 90 ? -39.083 -12.630 3.004 1.00 78.50 90 ILE A C 1
ATOM 700 O O . ILE A 1 90 ? -39.147 -11.469 3.403 1.00 78.50 90 ILE A O 1
ATOM 704 N N . SER A 1 91 ? -38.256 -13.529 3.545 1.00 72.31 91 SER A N 1
ATOM 705 C CA . SER A 1 91 ? -37.325 -13.213 4.635 1.00 72.31 91 SER A CA 1
ATOM 706 C C . SER A 1 91 ? -35.879 -13.268 4.140 1.00 72.31 91 SER A C 1
ATOM 708 O O . SER A 1 91 ? -35.316 -14.359 4.038 1.00 72.31 91 SER A O 1
ATOM 710 N N . PRO A 1 92 ? -35.232 -12.115 3.879 1.00 63.97 92 PRO A N 1
ATOM 711 C CA . PRO A 1 92 ? -33.803 -12.085 3.566 1.00 63.97 92 PRO A CA 1
ATOM 712 C C . PRO A 1 92 ? -32.949 -12.668 4.706 1.00 63.97 92 PRO A C 1
ATOM 714 O O . PRO A 1 92 ? -31.902 -13.255 4.460 1.00 63.97 92 PRO A O 1
ATOM 717 N N . GLY A 1 93 ? -33.429 -12.576 5.954 1.00 58.97 93 GLY A N 1
ATOM 718 C CA . GLY A 1 93 ? -32.754 -13.115 7.137 1.00 58.97 93 GLY A CA 1
ATOM 719 C C . GLY A 1 93 ? -32.781 -14.636 7.273 1.00 58.97 93 GLY A C 1
ATOM 720 O O . GLY A 1 93 ? -32.031 -15.172 8.087 1.00 58.97 93 GLY A O 1
ATOM 721 N N . ALA A 1 94 ? -33.591 -15.342 6.475 1.00 66.44 94 ALA A N 1
ATOM 722 C CA . ALA A 1 94 ? -33.564 -16.805 6.416 1.00 66.44 94 ALA A CA 1
ATOM 723 C C . ALA A 1 94 ? -32.244 -17.343 5.826 1.00 66.44 94 ALA A C 1
ATOM 725 O O . ALA A 1 94 ? -31.897 -18.496 6.038 1.00 66.44 94 ALA A O 1
ATOM 726 N N . ILE A 1 95 ? -31.481 -16.498 5.132 1.00 57.84 95 ILE A N 1
ATOM 727 C CA . ILE A 1 95 ? -30.173 -16.830 4.550 1.00 57.84 95 ILE A CA 1
ATOM 728 C C . ILE A 1 95 ? -29.025 -16.407 5.500 1.00 57.84 95 ILE A C 1
ATOM 730 O O . ILE A 1 95 ? -27.854 -16.633 5.214 1.00 57.84 95 ILE A O 1
ATOM 734 N N . GLY A 1 96 ? -29.359 -15.823 6.663 1.00 50.72 96 GLY A N 1
ATOM 735 C CA . GLY A 1 96 ? -28.425 -15.129 7.550 1.00 50.72 96 GLY A CA 1
ATOM 736 C C . GLY A 1 96 ? -28.231 -13.669 7.128 1.00 50.72 96 GLY A C 1
ATOM 737 O O . GLY A 1 96 ? -28.126 -13.359 5.945 1.00 50.72 96 GLY A O 1
ATOM 738 N N . TYR A 1 97 ? -28.216 -12.752 8.097 1.00 45.94 97 TYR A N 1
ATOM 739 C CA . TYR A 1 97 ? -27.791 -11.372 7.857 1.00 45.94 97 TYR A CA 1
ATOM 740 C C . TYR A 1 97 ? -26.299 -11.262 8.155 1.00 45.94 97 TYR A C 1
ATOM 742 O O . TYR A 1 97 ? -25.881 -11.535 9.280 1.00 45.94 97 TYR A O 1
ATOM 750 N N . ASP A 1 98 ? -25.526 -10.823 7.164 1.00 45.38 98 ASP A N 1
ATOM 751 C CA . ASP A 1 98 ? -24.192 -10.283 7.409 1.00 45.38 98 ASP A CA 1
ATOM 752 C C . ASP A 1 98 ? -24.337 -8.925 8.114 1.00 45.38 98 ASP A C 1
ATOM 754 O O . ASP A 1 98 ? -25.300 -8.171 7.897 1.00 45.38 98 ASP A O 1
ATOM 758 N N . ILE A 1 99 ? -23.446 -8.644 9.057 1.00 53.44 99 ILE A N 1
ATOM 759 C CA . ILE A 1 99 ? -23.583 -7.476 9.922 1.00 53.44 99 ILE A CA 1
ATOM 760 C C . ILE A 1 99 ? -23.133 -6.264 9.100 1.00 53.44 99 ILE A C 1
ATOM 762 O O . ILE A 1 99 ? -21.947 -6.015 8.962 1.00 53.44 99 ILE A O 1
ATOM 766 N N . ASN A 1 100 ? -24.078 -5.479 8.567 1.00 53.16 100 ASN A N 1
ATOM 767 C CA . ASN A 1 100 ? -23.741 -4.229 7.864 1.00 53.16 100 ASN A CA 1
ATOM 768 C C . ASN A 1 100 ? -23.194 -3.166 8.829 1.00 53.16 100 ASN A C 1
ATOM 770 O O . ASN A 1 100 ? -23.881 -2.890 9.821 1.00 53.16 100 ASN A O 1
ATOM 774 N N . CYS A 1 101 ? -22.042 -2.536 8.542 1.00 77.19 101 CYS A N 1
ATOM 775 C CA . CYS A 1 101 ? -21.288 -1.858 9.608 1.00 77.19 101 CYS A CA 1
ATOM 776 C C . CYS A 1 101 ? -20.691 -0.477 9.345 1.00 77.19 101 CYS A C 1
ATOM 778 O O . CYS A 1 101 ? -20.635 0.298 10.297 1.00 77.19 101 CYS A O 1
ATOM 780 N N . LEU A 1 102 ? -20.203 -0.163 8.143 1.00 89.81 102 LEU A N 1
ATOM 781 C CA . LEU A 1 102 ? -19.346 1.016 7.940 1.00 89.81 102 LEU A CA 1
ATOM 782 C C . LEU A 1 102 ? -20.133 2.186 7.329 1.00 89.81 102 LEU A C 1
ATOM 784 O O . LEU A 1 102 ? -20.850 1.962 6.354 1.00 89.81 102 LEU A O 1
ATOM 788 N N . PRO A 1 103 ? -20.033 3.420 7.856 1.00 93.56 103 PRO A N 1
ATOM 789 C CA . PRO A 1 103 ? -20.760 4.571 7.325 1.00 93.56 103 PRO A CA 1
ATOM 790 C C . PRO A 1 103 ? -20.189 5.059 5.989 1.00 93.56 103 PRO A C 1
ATOM 792 O O . PRO A 1 103 ? -19.034 4.781 5.652 1.00 93.56 103 PRO A O 1
ATOM 795 N N . GLU A 1 104 ? -20.993 5.839 5.268 1.00 92.81 104 GLU A N 1
ATOM 796 C CA . GLU A 1 104 ? -20.596 6.557 4.044 1.00 92.81 104 GLU A CA 1
ATOM 797 C C . GLU A 1 104 ? -19.263 7.298 4.201 1.00 92.81 104 GLU A C 1
ATOM 799 O O . GLU A 1 104 ? -18.953 7.850 5.262 1.00 92.81 104 GLU A O 1
ATOM 804 N N . GLY A 1 105 ? -18.466 7.297 3.133 1.00 93.25 105 GLY A N 1
ATOM 805 C CA . GLY A 1 105 ? -17.146 7.919 3.098 1.00 93.25 105 GLY A CA 1
ATOM 806 C C . GLY A 1 105 ? -16.030 7.091 3.742 1.00 93.25 105 GLY A C 1
ATOM 807 O O . GLY A 1 105 ? -14.870 7.505 3.698 1.00 93.25 105 GLY A O 1
ATOM 808 N N . THR A 1 106 ? -16.323 5.915 4.316 1.00 94.31 106 THR A N 1
ATOM 809 C CA . THR A 1 106 ? -15.276 5.040 4.867 1.00 94.31 106 THR A CA 1
ATOM 810 C C . THR A 1 106 ? -14.342 4.567 3.743 1.00 94.31 106 THR A C 1
ATOM 812 O O . THR A 1 106 ? -14.810 3.939 2.791 1.00 94.31 106 THR A O 1
ATOM 815 N N . PRO A 1 107 ? -13.028 4.847 3.803 1.00 94.56 107 PRO A N 1
ATOM 816 C CA . PRO A 1 107 ? -12.109 4.497 2.726 1.00 94.56 107 PRO A CA 1
ATOM 817 C C . PRO A 1 107 ? -11.715 3.015 2.778 1.00 94.56 107 PRO A C 1
ATOM 819 O O . PRO A 1 107 ? -11.127 2.558 3.754 1.00 94.56 107 PRO A O 1
ATOM 822 N N . ILE A 1 108 ? -11.955 2.287 1.688 1.00 93.25 108 ILE A N 1
ATOM 823 C CA . ILE A 1 108 ? -11.585 0.876 1.524 1.00 93.25 108 ILE A CA 1
ATOM 824 C C . ILE A 1 108 ? -10.393 0.754 0.577 1.00 93.25 108 ILE A C 1
ATOM 826 O O . ILE A 1 108 ? -10.418 1.267 -0.545 1.00 93.25 108 ILE A O 1
ATOM 830 N N . LEU A 1 109 ? -9.334 0.076 1.017 1.00 94.62 109 LEU A N 1
ATOM 831 C CA . LEU A 1 109 ? -8.075 -0.022 0.282 1.00 94.62 109 LEU A CA 1
ATOM 832 C C . LEU A 1 109 ? -8.110 -1.116 -0.800 1.00 94.62 109 LEU A C 1
ATOM 834 O O . LEU A 1 109 ? -8.563 -2.236 -0.575 1.00 94.62 10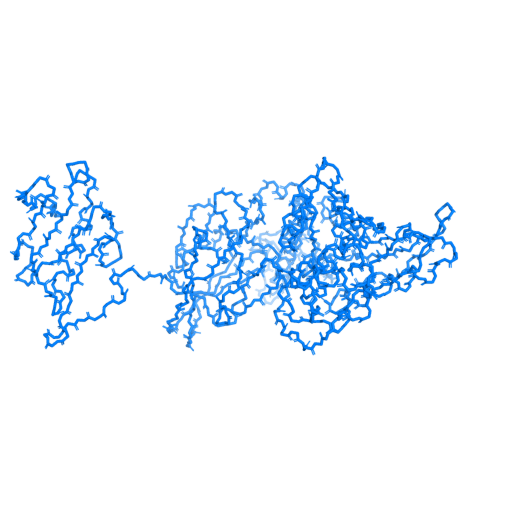9 LEU A O 1
ATOM 838 N N . THR A 1 110 ? -7.555 -0.808 -1.972 1.00 95.12 110 THR A N 1
ATOM 839 C CA . THR A 1 110 ? -7.429 -1.743 -3.104 1.00 95.12 110 THR A CA 1
ATOM 840 C C . THR A 1 110 ? -6.008 -2.310 -3.245 1.00 95.12 110 THR A C 1
ATOM 842 O O . THR A 1 110 ? -5.056 -1.732 -2.714 1.00 95.12 110 THR A O 1
ATOM 845 N N . PRO A 1 111 ? -5.791 -3.398 -4.013 1.00 93.94 111 PRO A N 1
ATOM 846 C CA . PRO A 1 111 ? -4.454 -3.952 -4.267 1.00 93.94 111 PRO A CA 1
ATOM 847 C C . PRO A 1 111 ? -3.491 -3.001 -4.988 1.00 93.94 111 PRO A C 1
ATOM 849 O O . PRO A 1 111 ? -2.275 -3.120 -4.843 1.00 93.94 111 PRO A O 1
ATOM 852 N N . TYR A 1 112 ? -4.017 -2.031 -5.739 1.00 95.69 112 TYR A N 1
ATOM 853 C CA . TYR A 1 112 ? -3.226 -0.953 -6.343 1.00 95.69 112 TYR A CA 1
ATOM 854 C C . TYR A 1 112 ? -2.963 0.202 -5.358 1.00 95.69 112 TYR A C 1
ATOM 856 O O . TYR A 1 112 ? -2.311 1.189 -5.693 1.00 95.69 112 TYR A O 1
ATOM 864 N N . GLY A 1 113 ? -3.431 0.052 -4.114 1.00 94.88 113 GLY A N 1
ATOM 865 C CA . GLY A 1 113 ? -3.286 0.944 -2.969 1.00 94.88 113 GLY A CA 1
ATOM 866 C C . GLY A 1 113 ? -3.816 2.352 -3.202 1.00 94.88 113 GLY A C 1
ATOM 867 O O . GLY A 1 113 ? -3.241 3.324 -2.709 1.00 94.88 113 GLY A O 1
ATOM 868 N N . TYR A 1 114 ? -4.904 2.439 -3.962 1.00 96.81 114 TYR A N 1
ATOM 869 C CA . TYR A 1 114 ? -5.843 3.542 -3.848 1.00 96.81 114 TYR A CA 1
ATOM 870 C C . TYR A 1 114 ? -7.014 3.151 -2.953 1.00 96.81 114 TYR A C 1
ATOM 872 O O . TYR A 1 114 ? -7.267 1.958 -2.771 1.00 96.81 114 TYR A O 1
ATOM 880 N N . THR A 1 115 ? -7.726 4.134 -2.414 1.00 96.62 115 THR A N 1
ATOM 881 C CA . THR A 1 115 ? -8.926 3.909 -1.604 1.00 96.62 115 THR A CA 1
ATOM 882 C C . THR A 1 115 ? -10.183 4.289 -2.366 1.00 96.62 115 THR A C 1
ATOM 884 O O . THR A 1 115 ? -10.201 5.290 -3.081 1.00 96.62 115 THR A O 1
ATOM 887 N N . VAL A 1 116 ? -11.243 3.509 -2.190 1.00 95.06 116 VAL A N 1
ATOM 888 C CA . VAL A 1 116 ? -12.589 3.825 -2.678 1.00 95.06 116 VAL A CA 1
ATOM 889 C C . VAL A 1 116 ? -13.499 3.965 -1.471 1.00 95.06 116 VAL A C 1
ATOM 891 O O . VAL A 1 116 ? -13.387 3.180 -0.536 1.00 95.06 116 VAL A O 1
ATOM 894 N N . GLU A 1 117 ? -14.369 4.967 -1.474 1.00 94.88 117 GLU A N 1
ATOM 895 C CA . GLU A 1 117 ? -15.393 5.108 -0.437 1.00 94.88 117 GLU A CA 1
ATOM 896 C C . GLU A 1 117 ? -16.317 3.886 -0.450 1.00 94.88 117 GLU A C 1
ATOM 898 O O . GLU A 1 117 ? -16.656 3.365 -1.517 1.00 94.88 117 GLU A O 1
ATOM 903 N N . VAL A 1 118 ? -16.694 3.413 0.734 1.00 92.69 118 VAL A N 1
ATOM 904 C CA . VAL A 1 118 ? -17.422 2.160 0.941 1.00 92.69 118 VAL A CA 1
ATOM 905 C C . VAL A 1 118 ? -18.679 2.077 0.061 1.00 92.69 118 VAL A C 1
ATOM 907 O O . VAL A 1 118 ? -18.868 1.125 -0.691 1.00 92.69 118 VAL A O 1
ATOM 910 N N . GLU A 1 119 ? -19.480 3.130 -0.013 1.00 92.00 119 GLU A N 1
ATOM 911 C CA . GLU A 1 119 ? -20.693 3.189 -0.828 1.00 92.00 119 GLU A CA 1
ATOM 912 C C . GLU A 1 119 ? -20.427 3.045 -2.340 1.00 92.00 119 GLU A C 1
ATOM 914 O O . GLU A 1 119 ? -21.279 2.534 -3.078 1.00 92.00 119 GLU A O 1
ATOM 919 N N . ARG A 1 120 ? -19.226 3.421 -2.804 1.00 92.31 120 ARG A N 1
ATOM 920 C CA . ARG A 1 120 ? -18.782 3.339 -4.208 1.00 92.31 120 ARG A CA 1
ATOM 921 C C . ARG A 1 120 ? -18.054 2.037 -4.537 1.00 92.31 120 ARG A C 1
ATOM 923 O O . ARG A 1 120 ? -17.642 1.826 -5.681 1.00 92.31 120 ARG A O 1
ATOM 930 N N . VAL A 1 121 ? -17.880 1.143 -3.566 1.00 90.31 121 VAL A N 1
ATOM 931 C CA . VAL A 1 121 ? -17.352 -0.195 -3.831 1.00 90.31 121 VAL A CA 1
ATOM 932 C C . VAL A 1 121 ? -18.309 -0.946 -4.764 1.00 90.31 121 VAL A C 1
ATOM 934 O O . VAL A 1 121 ? -19.530 -0.961 -4.562 1.00 90.31 121 VAL A O 1
ATOM 937 N N . SER A 1 122 ? -17.744 -1.524 -5.828 1.00 84.94 122 SER A N 1
ATOM 938 C CA . SER A 1 122 ? -18.480 -2.255 -6.862 1.00 84.94 122 SER A CA 1
ATOM 939 C C . SER A 1 122 ? -17.821 -3.608 -7.153 1.00 84.94 122 SER A C 1
ATOM 941 O O . SER A 1 122 ? -17.848 -4.468 -6.287 1.00 84.94 122 SER A O 1
ATOM 943 N N . ARG A 1 123 ? -17.235 -3.822 -8.338 1.00 80.88 123 ARG A N 1
ATOM 944 C CA . ARG A 1 123 ? -16.593 -5.079 -8.768 1.00 80.88 123 ARG A CA 1
ATOM 945 C C . ARG A 1 123 ? -15.065 -5.062 -8.679 1.00 80.88 123 ARG A C 1
ATOM 947 O O . ARG A 1 123 ? -14.428 -6.067 -8.991 1.00 80.88 123 ARG A O 1
ATOM 954 N N . GLN A 1 124 ? -14.467 -3.933 -8.300 1.00 87.88 124 GLN A N 1
ATOM 955 C CA . GLN A 1 124 ? -13.019 -3.831 -8.149 1.00 87.88 124 GLN A CA 1
ATOM 956 C C . GLN A 1 124 ? -12.510 -4.738 -7.024 1.00 87.88 124 GLN A C 1
ATOM 958 O O . GLN A 1 124 ? -13.177 -4.920 -6.006 1.00 87.88 124 GLN A O 1
ATOM 963 N N . SER A 1 125 ? -11.302 -5.272 -7.190 1.00 90.19 125 SER A N 1
ATOM 964 C CA . SER A 1 125 ? -10.630 -6.010 -6.124 1.00 90.19 125 SER A CA 1
ATOM 965 C C . SER A 1 125 ? -10.290 -5.093 -4.944 1.00 90.19 125 SER A C 1
ATOM 967 O O . SER A 1 125 ? -9.833 -3.961 -5.126 1.00 90.19 125 SER A O 1
ATOM 969 N N . LEU A 1 126 ? -10.452 -5.617 -3.735 1.00 91.25 126 LEU A N 1
ATOM 970 C CA . LEU A 1 126 ? -10.137 -4.966 -2.465 1.00 91.25 126 LEU A CA 1
ATOM 971 C C . LEU A 1 126 ? -8.999 -5.719 -1.764 1.00 91.25 126 LEU A C 1
ATOM 973 O O . LEU A 1 126 ? -8.515 -6.745 -2.259 1.00 91.25 126 LEU A O 1
ATOM 977 N N . LEU A 1 127 ? -8.557 -5.208 -0.619 1.00 89.69 127 LEU A N 1
ATOM 978 C CA . LEU A 1 127 ? -7.632 -5.903 0.269 1.00 89.69 127 LEU A CA 1
ATOM 979 C C . LEU A 1 127 ? -8.353 -6.379 1.527 1.00 89.69 127 LEU A C 1
ATOM 981 O O . LEU A 1 127 ? -8.996 -5.587 2.201 1.00 89.69 127 LEU A O 1
ATOM 985 N N . GLY A 1 128 ? -8.209 -7.668 1.834 1.00 85.56 128 GLY A N 1
ATOM 986 C CA . GLY A 1 128 ? -8.676 -8.282 3.074 1.00 85.56 128 GLY A CA 1
ATOM 987 C C . GLY A 1 128 ? -7.517 -8.852 3.891 1.00 85.56 128 GLY A C 1
ATOM 988 O O . GLY A 1 128 ? -6.473 -9.226 3.344 1.00 85.56 128 GLY A O 1
ATOM 989 N N . GLY A 1 129 ? -7.689 -8.920 5.210 1.00 84.00 129 GLY A N 1
ATOM 990 C CA . GLY A 1 129 ? -6.716 -9.509 6.131 1.00 84.00 129 GLY A CA 1
ATOM 991 C C . GLY A 1 129 ? -6.916 -11.010 6.357 1.00 84.00 129 GLY A C 1
ATOM 992 O O . GLY A 1 129 ? -7.961 -11.443 6.841 1.00 84.00 129 GLY A O 1
ATOM 993 N N . ASP A 1 130 ? -5.880 -11.807 6.084 1.00 82.88 130 ASP A N 1
ATOM 994 C CA . ASP A 1 130 ? -5.772 -13.194 6.547 1.00 82.88 130 ASP A CA 1
ATOM 995 C C . ASP A 1 130 ? -5.454 -13.190 8.052 1.00 82.88 130 ASP A C 1
ATOM 997 O O . ASP A 1 130 ? -4.319 -12.911 8.454 1.00 82.88 130 ASP A O 1
ATOM 1001 N N . ARG A 1 131 ? -6.470 -13.484 8.877 1.00 78.75 131 ARG A N 1
ATOM 1002 C CA . ARG A 1 131 ? -6.386 -13.476 10.349 1.00 78.75 131 ARG A CA 1
ATOM 1003 C C . ARG A 1 131 ? -5.399 -14.505 10.909 1.00 78.75 131 ARG A C 1
ATOM 1005 O O . ARG A 1 131 ? -4.916 -14.315 12.017 1.00 78.75 131 ARG A O 1
ATOM 1012 N N . GLU A 1 132 ? -5.094 -15.575 10.176 1.00 79.38 132 GLU A N 1
ATOM 1013 C CA . GLU A 1 132 ? -4.181 -16.627 10.642 1.00 79.38 132 GLU A CA 1
ATOM 1014 C C . GLU A 1 132 ? -2.729 -16.271 10.331 1.00 79.38 132 GLU A C 1
ATOM 1016 O O . GLU A 1 132 ? -1.836 -16.426 11.162 1.00 79.38 132 GLU A O 1
ATOM 1021 N N . LYS A 1 133 ? -2.480 -15.778 9.113 1.00 81.50 133 LYS A N 1
ATOM 1022 C CA . LYS A 1 133 ? -1.118 -15.509 8.623 1.00 81.50 133 LYS A CA 1
ATOM 1023 C C . LYS A 1 133 ? -0.680 -14.063 8.822 1.00 81.50 133 LYS A C 1
ATOM 1025 O O . LYS A 1 133 ? 0.490 -13.756 8.582 1.00 81.50 133 LYS A O 1
ATOM 1030 N N . GLY A 1 134 ? -1.607 -13.179 9.192 1.00 85.06 134 GLY A N 1
ATOM 1031 C CA . GLY A 1 134 ? -1.385 -11.741 9.287 1.00 85.06 134 GLY A CA 1
ATOM 1032 C C . GLY A 1 134 ? -0.981 -11.136 7.949 1.00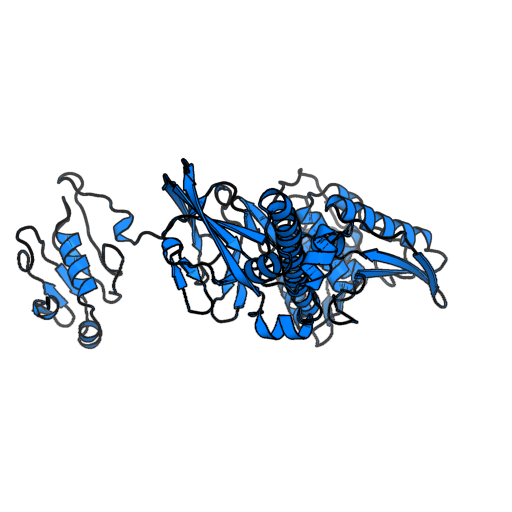 85.06 134 GLY A C 1
ATOM 1033 O O . GLY A 1 134 ? -0.156 -10.237 7.920 1.00 85.06 134 GLY A O 1
ATOM 1034 N N . LYS A 1 135 ? -1.477 -11.659 6.824 1.00 88.00 135 LYS A N 1
ATOM 1035 C CA . LYS A 1 135 ? -1.102 -11.184 5.483 1.00 88.00 135 LYS A CA 1
ATOM 1036 C C . LYS A 1 135 ? -2.280 -10.551 4.777 1.00 88.00 135 LYS A C 1
ATOM 1038 O O . LYS A 1 135 ? -3.408 -11.010 4.930 1.00 88.00 135 LYS A O 1
ATOM 1043 N N . LEU A 1 136 ? -2.007 -9.554 3.946 1.00 89.00 136 LEU A N 1
ATOM 1044 C CA . LEU A 1 136 ? -3.031 -9.036 3.049 1.00 89.00 136 LEU A CA 1
ATOM 1045 C C . LEU A 1 136 ? -3.254 -9.966 1.860 1.00 89.00 136 LEU A C 1
ATOM 1047 O O . LEU A 1 136 ? -2.309 -10.515 1.282 1.00 89.00 136 LEU A O 1
ATOM 1051 N N . LYS A 1 137 ? -4.518 -10.098 1.466 1.00 87.62 137 LYS A N 1
ATOM 1052 C CA . LYS A 1 137 ? -4.942 -10.824 0.273 1.00 87.62 137 LYS A CA 1
ATOM 1053 C C . LYS A 1 137 ? -5.871 -9.978 -0.573 1.00 87.62 137 LYS A C 1
ATOM 1055 O O . LYS A 1 137 ? -6.622 -9.148 -0.075 1.00 87.62 137 LYS A O 1
ATOM 1060 N N . GLU A 1 138 ? -5.796 -10.224 -1.872 1.00 89.56 138 GLU A N 1
ATOM 1061 C CA . GLU A 1 138 ? -6.762 -9.699 -2.822 1.00 89.56 138 GLU A CA 1
ATOM 1062 C C . GLU A 1 138 ? -8.091 -10.435 -2.634 1.00 89.56 138 GLU A C 1
ATOM 1064 O O . GLU A 1 138 ? -8.133 -11.667 -2.652 1.00 89.56 138 GLU A O 1
ATOM 1069 N N . VAL A 1 139 ? -9.158 -9.667 -2.451 1.00 85.50 139 VAL A N 1
ATOM 1070 C CA . VAL A 1 139 ? -10.522 -10.163 -2.245 1.00 85.50 139 VAL A CA 1
ATOM 1071 C C . VAL A 1 139 ? -11.463 -9.475 -3.220 1.00 85.50 139 VAL A C 1
ATOM 1073 O O . VAL A 1 139 ? -11.225 -8.334 -3.622 1.00 85.50 139 VAL A O 1
ATOM 1076 N N . LYS A 1 140 ? -12.514 -10.176 -3.642 1.00 84.69 140 LYS A N 1
ATOM 1077 C CA . LYS A 1 140 ? -13.489 -9.645 -4.597 1.00 84.69 140 LYS A CA 1
ATOM 1078 C C . LYS A 1 140 ? -14.862 -9.525 -3.944 1.00 84.69 140 LYS A C 1
ATOM 1080 O O . LYS A 1 140 ? -15.384 -10.558 -3.515 1.00 84.69 140 LYS A O 1
ATOM 1085 N N . PRO A 1 141 ? -15.441 -8.314 -3.874 1.00 80.88 141 PRO A N 1
ATOM 1086 C CA . PRO A 1 141 ? -16.820 -8.131 -3.438 1.00 80.88 141 PRO A CA 1
ATOM 1087 C C . PRO A 1 141 ? -17.776 -8.841 -4.404 1.00 80.88 141 PRO A C 1
ATOM 1089 O O . PRO A 1 141 ? -17.623 -8.767 -5.624 1.00 80.88 141 PRO A O 1
ATOM 1092 N N . VAL A 1 142 ? -18.744 -9.558 -3.838 1.00 74.69 142 VAL A N 1
ATOM 1093 C CA . VAL A 1 142 ? -19.764 -10.342 -4.552 1.00 74.69 142 VAL A CA 1
ATOM 1094 C C . VAL A 1 142 ? -21.129 -9.688 -4.393 1.00 74.69 142 VAL A C 1
ATOM 1096 O O . VAL A 1 142 ? -21.849 -9.520 -5.374 1.00 74.69 142 VAL A O 1
ATOM 1099 N N . LEU A 1 143 ? -21.468 -9.285 -3.169 1.00 71.12 143 LEU A N 1
ATOM 1100 C CA . LEU A 1 143 ? -22.724 -8.621 -2.832 1.00 71.12 143 LEU A CA 1
ATOM 1101 C C . LEU A 1 143 ? -22.434 -7.394 -1.984 1.00 71.12 143 LEU A C 1
ATOM 1103 O O . LEU A 1 143 ? -21.513 -7.423 -1.178 1.00 71.12 143 LEU A O 1
ATOM 1107 N N . LYS A 1 144 ? -23.228 -6.339 -2.169 1.00 78.00 144 LYS A N 1
ATOM 1108 C CA . LYS A 1 144 ? -23.204 -5.123 -1.356 1.00 78.00 144 LYS A CA 1
ATOM 1109 C C . LYS A 1 144 ? -24.529 -4.998 -0.626 1.00 78.00 144 LYS A C 1
ATOM 1111 O O . LYS A 1 144 ? -25.582 -5.050 -1.260 1.00 78.00 144 LYS A O 1
ATOM 1116 N N . PHE A 1 145 ? -24.464 -4.770 0.674 1.00 79.62 145 PHE A N 1
ATOM 1117 C CA . PHE A 1 145 ? -25.619 -4.556 1.527 1.00 79.62 145 PHE A CA 1
ATOM 1118 C C . PHE A 1 145 ? -25.578 -3.155 2.120 1.00 79.62 145 PHE A C 1
ATOM 1120 O O . PHE A 1 145 ? -24.510 -2.576 2.316 1.00 79.62 145 PHE A O 1
ATOM 1127 N N . GLN A 1 146 ? -26.758 -2.611 2.408 1.00 84.50 146 GLN A N 1
ATOM 1128 C CA . GLN A 1 146 ? -26.893 -1.332 3.090 1.00 84.50 146 GLN A CA 1
ATOM 1129 C C . GLN A 1 146 ? -28.084 -1.351 4.047 1.00 84.50 146 GLN A C 1
ATOM 1131 O O . GLN A 1 146 ? -29.109 -1.975 3.765 1.00 84.50 146 GLN A O 1
ATOM 1136 N N . LYS A 1 147 ? -27.962 -0.665 5.184 1.00 85.31 147 LYS A N 1
ATOM 1137 C CA . LYS A 1 147 ? -29.075 -0.422 6.119 1.00 85.31 147 LYS A CA 1
ATOM 1138 C C . LYS A 1 147 ? -28.955 0.965 6.741 1.00 85.31 147 LYS A C 1
ATOM 1140 O O . LYS A 1 147 ? -27.854 1.501 6.821 1.00 85.31 147 LYS A O 1
ATOM 1145 N N . LYS A 1 148 ? -30.066 1.528 7.216 1.00 87.75 148 LYS A N 1
ATOM 1146 C CA . LYS A 1 148 ? -30.039 2.769 8.001 1.00 87.75 148 LYS A CA 1
ATOM 1147 C C . LYS A 1 148 ? -29.797 2.475 9.475 1.00 87.75 148 LYS A C 1
ATOM 1149 O O . LYS A 1 148 ? -30.369 1.527 10.013 1.00 87.75 148 LYS A O 1
ATOM 1154 N N . VAL A 1 149 ? -28.994 3.307 10.129 1.00 90.06 149 VAL A N 1
ATOM 1155 C CA . VAL A 1 149 ? -28.767 3.250 11.581 1.00 90.06 149 VAL A CA 1
ATOM 1156 C C . VAL A 1 149 ? -28.882 4.642 12.196 1.00 90.06 149 VAL A C 1
ATOM 1158 O O . VAL A 1 149 ? -28.772 5.641 11.490 1.00 90.06 149 VAL A O 1
ATOM 1161 N N . LYS A 1 150 ? -29.145 4.683 13.508 1.00 91.69 150 LYS A N 1
ATOM 1162 C CA . LYS A 1 150 ? -29.351 5.920 14.285 1.00 91.69 150 LYS A CA 1
ATOM 1163 C C . LYS A 1 150 ? -28.143 6.335 15.139 1.00 91.69 150 LYS A C 1
ATOM 1165 O O . LYS A 1 150 ? -28.154 7.383 15.782 1.00 91.69 150 LYS A O 1
ATOM 1170 N N . LYS A 1 151 ? -27.133 5.473 15.207 1.00 92.50 151 LYS A N 1
ATOM 1171 C CA . LYS A 1 151 ? -25.935 5.661 16.022 1.00 92.50 151 LYS A CA 1
ATOM 1172 C C . LYS A 1 151 ? -24.777 4.847 15.472 1.00 92.50 151 LYS A C 1
ATOM 1174 O O . LYS A 1 151 ? -24.998 3.818 14.825 1.00 92.50 151 LYS A O 1
ATOM 1179 N N . LEU A 1 152 ? -23.569 5.302 15.767 1.00 94.94 152 LEU A N 1
ATOM 1180 C CA . LEU A 1 152 ? -22.319 4.607 15.486 1.00 94.94 152 LEU A CA 1
ATOM 1181 C C . LEU A 1 152 ? -21.430 4.623 16.731 1.00 94.94 152 LEU A C 1
ATOM 1183 O O . LEU A 1 152 ? -21.578 5.472 17.610 1.00 94.94 152 LEU A O 1
ATOM 1187 N N . LEU A 1 153 ? -20.489 3.686 16.769 1.00 94.56 153 LEU A N 1
ATOM 1188 C CA . LEU A 1 153 ? -19.322 3.748 17.631 1.00 94.56 153 LEU A CA 1
ATOM 1189 C C . LEU A 1 153 ? -18.147 4.301 16.843 1.00 94.56 153 LEU A C 1
ATOM 1191 O O . LEU A 1 153 ? -17.835 3.830 15.746 1.00 94.56 153 LEU A O 1
ATOM 1195 N N . LYS A 1 154 ? -17.465 5.261 17.450 1.00 96.12 154 LYS A N 1
ATOM 1196 C CA . LYS A 1 154 ? -16.215 5.828 16.980 1.00 96.12 154 LYS A CA 1
ATOM 1197 C C . LYS A 1 154 ? -15.086 5.304 17.857 1.00 96.12 154 LYS A C 1
ATOM 1199 O O . LYS A 1 154 ? -15.076 5.517 19.065 1.00 96.12 154 LYS A O 1
ATOM 1204 N N . ILE A 1 155 ? -14.142 4.592 17.253 1.00 95.19 155 ILE A N 1
ATOM 1205 C CA . ILE A 1 155 ? -13.013 3.970 17.950 1.00 95.19 155 ILE A CA 1
ATOM 1206 C C . ILE A 1 155 ? -11.728 4.640 17.487 1.00 95.19 155 ILE A C 1
ATOM 1208 O O . ILE A 1 155 ? -11.449 4.687 16.288 1.00 95.19 155 ILE A O 1
ATOM 1212 N N . ARG A 1 156 ? -10.911 5.093 18.440 1.00 96.06 156 ARG A N 1
ATOM 1213 C CA . ARG A 1 156 ? -9.601 5.694 18.181 1.00 96.06 156 ARG A CA 1
ATOM 1214 C C . ARG A 1 156 ? -8.484 4.899 18.844 1.00 96.06 156 ARG A C 1
ATOM 1216 O O . ARG A 1 156 ? -8.624 4.358 19.942 1.00 96.06 156 ARG A O 1
ATOM 1223 N N . THR A 1 157 ? -7.343 4.845 18.163 1.00 96.44 157 THR A N 1
ATOM 1224 C CA . THR A 1 157 ? -6.155 4.101 18.601 1.00 96.44 157 THR A CA 1
ATOM 1225 C C . THR A 1 157 ? -4.978 5.006 18.971 1.00 96.44 157 THR A C 1
ATOM 1227 O O . THR A 1 157 ? -4.887 6.151 18.529 1.00 96.44 157 THR A O 1
ATOM 1230 N N . ASP A 1 158 ? -4.015 4.460 19.714 1.00 95.00 158 ASP A N 1
ATOM 1231 C CA . ASP A 1 158 ? -2.742 5.102 20.078 1.00 95.00 158 ASP A CA 1
ATOM 1232 C C . ASP A 1 158 ? -1.781 5.334 18.895 1.00 95.00 158 ASP A C 1
ATOM 1234 O O . ASP A 1 158 ? -0.709 5.920 19.056 1.00 95.00 158 ASP A O 1
ATOM 1238 N N . LEU A 1 159 ? -2.150 4.876 17.697 1.00 95.50 159 LEU A N 1
ATOM 1239 C CA . LEU A 1 159 ? -1.479 5.196 16.437 1.00 95.50 159 LEU A CA 1
ATOM 1240 C C . LEU A 1 159 ? -2.223 6.298 15.655 1.00 95.50 159 LEU A C 1
ATOM 1242 O O . LEU A 1 159 ? -1.825 6.669 14.547 1.00 95.50 159 LEU A O 1
ATOM 1246 N N . GLY A 1 160 ? -3.310 6.839 16.208 1.00 92.38 160 GLY A N 1
ATOM 1247 C CA . GLY A 1 160 ? -4.119 7.874 15.572 1.00 92.38 160 GLY A CA 1
ATOM 1248 C C . GLY A 1 160 ? -4.921 7.377 14.367 1.00 92.38 160 GLY A C 1
ATOM 1249 O O . GLY A 1 160 ? -5.235 8.179 13.488 1.00 92.38 160 GLY A O 1
ATOM 1250 N N . TYR A 1 161 ? -5.197 6.069 14.287 1.00 94.38 161 TYR A N 1
ATOM 1251 C CA . TYR A 1 161 ? -6.252 5.547 13.414 1.00 94.38 161 TYR A CA 1
ATOM 1252 C C . TYR A 1 161 ? -7.593 5.666 14.116 1.00 94.38 161 TYR A C 1
ATOM 1254 O O . TYR A 1 161 ? -7.678 5.452 15.328 1.00 94.38 161 TYR A O 1
ATOM 1262 N N . GLU A 1 162 ? -8.603 5.982 13.322 1.00 94.31 162 GLU A N 1
ATOM 1263 C CA . GLU A 1 162 ? -9.986 6.131 13.731 1.00 94.31 162 GLU A CA 1
ATOM 1264 C C . GLU A 1 162 ? -10.858 5.303 12.793 1.00 94.31 162 GLU A C 1
ATOM 1266 O O . GLU A 1 162 ? -10.597 5.254 11.587 1.00 94.31 162 GLU A O 1
ATOM 1271 N N . ILE A 1 163 ? -11.876 4.657 13.349 1.00 93.25 163 ILE A N 1
ATOM 1272 C CA . ILE A 1 163 ? -12.900 3.962 12.582 1.00 93.25 163 ILE A CA 1
ATOM 1273 C C . ILE A 1 163 ? -14.271 4.234 13.199 1.00 93.25 163 ILE A C 1
ATOM 1275 O O . ILE A 1 163 ? -14.413 4.297 14.421 1.00 93.25 163 ILE A O 1
ATOM 1279 N N . ARG A 1 164 ? -15.270 4.411 12.338 1.00 94.69 164 ARG A N 1
ATOM 1280 C CA . ARG A 1 164 ? -16.676 4.606 12.700 1.00 94.69 164 ARG A CA 1
ATOM 1281 C C . ARG A 1 164 ? -17.449 3.397 12.202 1.00 94.69 164 ARG A C 1
ATOM 1283 O O . ARG A 1 164 ? -17.246 2.988 11.062 1.00 94.69 164 ARG A O 1
ATOM 1290 N N . LEU A 1 165 ? -18.274 2.791 13.047 1.00 93.50 165 LEU A N 1
ATOM 1291 C CA . LEU A 1 165 ? -18.912 1.511 12.737 1.00 93.50 165 LEU A CA 1
ATOM 1292 C C . LEU A 1 165 ? -20.110 1.221 13.642 1.00 93.50 165 LEU A C 1
ATOM 1294 O O . LEU A 1 165 ? -20.270 1.823 14.699 1.00 93.50 165 LEU A O 1
ATOM 1298 N N . THR A 1 166 ? -20.967 0.281 13.248 1.00 91.56 166 THR A N 1
ATOM 1299 C CA . THR A 1 166 ? -22.072 -0.167 14.108 1.00 91.56 166 THR A CA 1
ATOM 1300 C C . THR A 1 166 ? -21.585 -1.006 15.291 1.00 91.56 166 THR A C 1
ATOM 1302 O O . THR A 1 166 ? -20.619 -1.755 15.175 1.00 91.56 166 THR A O 1
ATOM 1305 N N . GLU A 1 167 ? -22.330 -0.969 16.394 1.00 90.88 167 GLU A N 1
ATOM 1306 C CA . GLU A 1 167 ? -22.047 -1.681 17.652 1.00 90.88 167 GLU A CA 1
ATOM 1307 C C . GLU A 1 167 ? -21.803 -3.190 17.521 1.00 90.88 167 GLU A C 1
ATOM 1309 O O . GLU A 1 167 ? -21.034 -3.771 18.293 1.00 90.88 167 GLU A O 1
ATOM 1314 N N . ASP A 1 168 ? -22.445 -3.828 16.546 1.00 84.44 168 ASP A N 1
ATOM 1315 C CA . ASP A 1 168 ? -22.356 -5.271 16.336 1.00 84.44 168 ASP A CA 1
ATOM 1316 C C . ASP A 1 168 ? -21.178 -5.682 15.436 1.00 84.44 168 ASP A C 1
ATOM 1318 O O . ASP A 1 168 ? -20.922 -6.877 15.299 1.00 84.44 168 ASP A O 1
ATOM 1322 N N . HIS A 1 169 ? -20.430 -4.730 14.856 1.00 86.25 169 HIS A N 1
ATOM 1323 C CA . HIS A 1 169 ? -19.333 -5.046 13.935 1.00 86.25 169 HIS A CA 1
ATOM 1324 C C . HIS A 1 169 ? -18.262 -5.911 14.617 1.00 86.25 169 HIS A C 1
ATOM 1326 O O . HIS A 1 169 ? -17.776 -5.538 15.693 1.00 86.25 169 HIS A O 1
ATOM 1332 N N . PRO A 1 170 ? -17.854 -7.039 14.012 1.00 84.94 170 PRO A N 1
ATOM 1333 C CA . PRO A 1 170 ? -16.808 -7.888 14.557 1.00 84.94 170 PRO A CA 1
ATOM 1334 C C . PRO A 1 170 ? -15.421 -7.275 14.324 1.00 84.94 170 PRO A C 1
ATOM 1336 O O . PRO A 1 170 ? -14.944 -7.169 13.202 1.00 84.94 170 PRO A O 1
ATOM 1339 N N . ILE A 1 171 ? -14.725 -6.950 15.408 1.00 88.19 171 ILE A N 1
ATOM 1340 C CA . ILE A 1 171 ? -13.352 -6.446 15.409 1.00 88.19 171 ILE A CA 1
ATOM 1341 C C . ILE A 1 171 ? -12.420 -7.558 15.879 1.00 88.19 171 ILE A C 1
ATOM 1343 O O . ILE A 1 171 ? -12.590 -8.139 16.954 1.00 88.19 171 ILE A O 1
ATOM 1347 N N . PHE A 1 172 ? -11.410 -7.869 15.073 1.00 87.38 172 PHE A N 1
ATOM 1348 C CA . PHE A 1 172 ? -10.359 -8.799 15.468 1.00 87.38 172 PHE A CA 1
ATOM 1349 C C . PHE A 1 172 ? -9.407 -8.138 16.473 1.00 87.38 172 PHE A C 1
ATOM 1351 O O . PHE A 1 172 ? -8.935 -7.025 16.252 1.00 87.38 172 PHE A O 1
ATOM 1358 N N . THR A 1 173 ? -9.110 -8.832 17.570 1.00 89.62 173 THR A N 1
ATOM 1359 C CA . THR A 1 173 ? -8.167 -8.383 18.604 1.00 89.62 173 THR A CA 1
ATOM 1360 C C . THR A 1 173 ? -7.067 -9.419 18.824 1.00 89.62 173 THR A C 1
ATOM 1362 O O . THR A 1 173 ? -7.160 -10.551 18.348 1.00 89.62 173 THR A O 1
ATOM 1365 N N . ASP A 1 174 ? -6.042 -9.070 19.602 1.00 86.12 174 ASP A N 1
ATOM 1366 C CA . ASP A 1 174 ? -5.005 -10.013 20.051 1.00 86.12 174 ASP A CA 1
ATOM 1367 C C . ASP A 1 174 ? -5.544 -11.171 20.918 1.00 86.12 174 ASP A C 1
ATOM 1369 O O . ASP A 1 174 ? -4.843 -12.157 21.137 1.00 86.12 174 ASP A O 1
ATOM 1373 N N . ARG A 1 175 ? -6.797 -11.078 21.387 1.00 86.88 175 ARG A N 1
ATOM 1374 C CA . ARG A 1 175 ? -7.495 -12.097 22.191 1.00 86.88 175 ARG A CA 1
ATOM 1375 C C . ARG A 1 175 ? -8.687 -12.724 21.463 1.00 86.88 175 ARG A C 1
ATOM 1377 O O . ARG A 1 175 ? -9.560 -13.301 22.105 1.00 86.88 175 ARG A O 1
ATOM 1384 N N . GLY A 1 176 ? -8.738 -12.595 20.138 1.00 85.38 176 GLY A N 1
ATOM 1385 C CA . GLY A 1 176 ? -9.832 -13.088 19.300 1.00 85.38 176 GLY A CA 1
ATOM 1386 C C . GLY A 1 176 ? -10.818 -11.997 18.883 1.00 85.38 176 GLY A C 1
ATOM 1387 O O . GLY A 1 176 ? -10.617 -10.809 19.133 1.00 85.38 176 GLY A O 1
ATOM 1388 N N . THR A 1 177 ? -11.879 -12.388 18.186 1.00 85.75 177 THR A N 1
ATOM 1389 C CA . THR A 1 177 ? -12.875 -11.443 17.667 1.00 85.75 177 THR A CA 1
ATOM 1390 C C . THR A 1 177 ? -13.843 -11.005 18.765 1.00 85.75 177 THR A C 1
ATOM 1392 O O . THR A 1 177 ? -14.382 -11.835 19.494 1.00 85.75 177 THR A O 1
ATOM 1395 N N . LYS A 1 178 ? -14.092 -9.698 18.858 1.00 88.69 178 LYS A N 1
ATOM 1396 C CA . LYS A 1 178 ? -15.102 -9.085 19.728 1.00 88.69 178 LYS A CA 1
ATOM 1397 C C . LYS A 1 178 ? -16.015 -8.199 18.892 1.00 88.69 178 LYS A C 1
ATOM 1399 O O . LYS A 1 178 ? -15.551 -7.581 17.944 1.00 88.69 1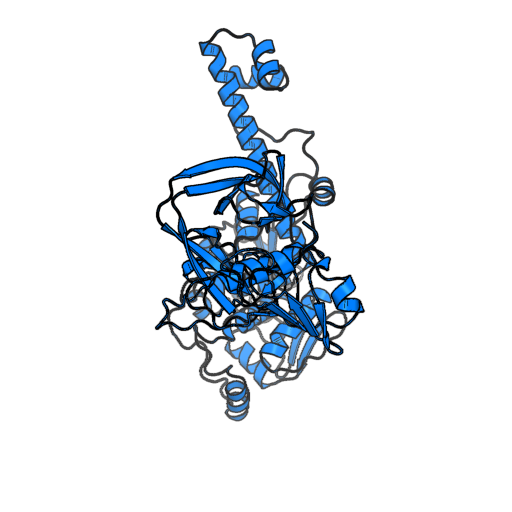78 LYS A O 1
ATOM 1404 N N . SER A 1 179 ? -17.289 -8.080 19.250 1.00 89.31 179 SER A N 1
ATOM 1405 C CA . SER A 1 179 ? -18.134 -7.022 18.683 1.00 89.31 179 SER A CA 1
ATOM 1406 C C . SER A 1 179 ? -17.671 -5.651 19.178 1.00 89.31 179 SER A C 1
ATOM 1408 O O . SER A 1 179 ? -17.182 -5.538 20.305 1.00 89.31 179 SER A O 1
ATOM 1410 N N . ALA A 1 180 ? -17.888 -4.603 18.393 1.00 90.00 180 ALA A N 1
ATOM 1411 C CA . ALA A 1 180 ? -17.461 -3.251 18.732 1.00 90.00 180 ALA A CA 1
ATOM 1412 C C . ALA A 1 180 ? -17.983 -2.743 20.085 1.00 90.00 180 ALA A C 1
ATOM 1414 O O . ALA A 1 180 ? -17.210 -2.187 20.857 1.00 90.00 180 ALA A O 1
ATOM 1415 N N . LYS A 1 181 ? -19.239 -3.039 20.444 1.00 91.06 181 LYS A N 1
ATOM 1416 C CA . LYS A 1 181 ? -19.809 -2.714 21.770 1.00 91.06 181 LYS A CA 1
ATOM 1417 C C . LYS A 1 181 ? -19.100 -3.372 22.957 1.00 91.06 181 LYS A C 1
ATOM 1419 O O . LYS A 1 181 ? -19.219 -2.913 24.084 1.00 91.06 181 LYS A O 1
ATOM 1424 N N . ASN A 1 182 ? -18.397 -4.478 22.711 1.00 92.56 182 ASN A N 1
ATOM 1425 C CA . ASN A 1 182 ? -17.676 -5.242 23.731 1.00 92.56 182 ASN A CA 1
ATOM 1426 C C . ASN A 1 182 ? -16.174 -4.920 23.746 1.00 92.56 182 ASN A C 1
ATOM 1428 O O . ASN A 1 182 ? -15.429 -5.496 24.547 1.00 92.56 182 ASN A O 1
ATOM 1432 N N . LEU A 1 183 ? -15.722 -4.037 22.852 1.00 93.75 183 LEU A N 1
ATOM 1433 C CA . LEU A 1 183 ? -14.356 -3.545 22.828 1.00 93.75 183 LEU A CA 1
ATOM 1434 C C . LEU A 1 183 ? -14.128 -2.621 24.027 1.00 93.75 183 LEU A C 1
ATOM 1436 O O . LEU A 1 183 ? -15.012 -1.864 24.424 1.00 93.75 183 LEU A O 1
ATOM 1440 N N . LYS A 1 184 ? -12.940 -2.690 24.626 1.00 94.81 184 LYS A N 1
ATOM 1441 C CA . LYS A 1 184 ? -12.573 -1.870 25.785 1.00 94.81 184 LYS A CA 1
ATOM 1442 C C . LYS A 1 184 ? -11.316 -1.066 25.493 1.00 94.81 184 LYS A C 1
ATOM 1444 O O . LYS A 1 184 ? -10.434 -1.519 24.766 1.00 94.81 184 LYS A O 1
ATOM 1449 N N . VAL A 1 185 ? -11.198 0.103 26.122 1.00 96.12 185 VAL A N 1
ATOM 1450 C CA . VAL A 1 185 ? -9.935 0.852 26.153 1.00 96.12 185 VAL A CA 1
ATOM 1451 C C . VAL A 1 185 ? -8.827 -0.061 26.689 1.00 96.12 185 VAL A C 1
ATOM 1453 O O . VAL A 1 185 ? -8.995 -0.729 27.711 1.00 96.12 185 VAL A O 1
ATOM 1456 N N . GLY A 1 186 ? -7.708 -0.116 25.971 1.00 94.75 186 GLY A N 1
ATOM 1457 C CA . GLY A 1 186 ? -6.596 -1.030 26.230 1.00 94.75 186 GLY A CA 1
ATOM 1458 C C . GLY A 1 186 ? -6.607 -2.323 25.406 1.00 94.75 186 GLY A C 1
ATOM 1459 O O . GLY A 1 186 ? -5.574 -2.993 25.360 1.00 94.75 186 GLY A O 1
ATOM 1460 N N . ASP A 1 187 ? -7.710 -2.672 24.731 1.00 95.19 187 ASP A N 1
ATOM 1461 C CA . ASP A 1 187 ? -7.713 -3.777 23.763 1.00 95.19 187 ASP A CA 1
ATOM 1462 C C . ASP A 1 187 ? -6.786 -3.456 22.580 1.00 95.19 187 ASP A C 1
ATOM 1464 O O . ASP A 1 187 ? -6.637 -2.297 22.179 1.00 95.19 187 ASP A O 1
ATOM 1468 N N . LYS A 1 188 ? -6.153 -4.488 22.009 1.00 95.12 188 LYS A N 1
ATOM 1469 C CA . LYS A 1 188 ? -5.257 -4.337 20.859 1.00 95.12 188 LYS A CA 1
ATOM 1470 C C . LYS A 1 188 ? -5.913 -4.835 19.587 1.00 95.12 188 LYS A C 1
ATOM 1472 O O . LYS A 1 188 ? -6.341 -5.984 19.520 1.00 95.12 188 LYS A O 1
ATOM 1477 N N . VAL A 1 189 ? -5.911 -3.996 18.561 1.00 93.81 189 VAL A N 1
ATOM 1478 C CA . VAL A 1 189 ? -6.493 -4.280 17.245 1.00 93.81 189 VAL A CA 1
ATOM 1479 C C . VAL A 1 189 ? -5.404 -4.199 16.176 1.00 93.81 189 VAL A C 1
ATOM 1481 O O . VAL A 1 189 ? -4.557 -3.305 16.251 1.00 93.81 189 VAL A O 1
ATOM 1484 N N . PRO A 1 190 ? -5.344 -5.118 15.197 1.00 93.06 190 PRO A N 1
ATOM 1485 C CA . PRO A 1 190 ? -4.405 -4.971 14.100 1.00 93.06 190 PRO A CA 1
ATOM 1486 C C . PRO A 1 190 ? -4.855 -3.828 13.191 1.00 93.06 190 PRO A C 1
ATOM 1488 O O . PRO A 1 190 ? -6.018 -3.727 12.813 1.00 93.06 190 PRO A O 1
ATOM 1491 N N . VAL A 1 191 ? -3.908 -2.992 12.795 1.00 93.69 191 VAL A N 1
ATOM 1492 C CA . VAL A 1 191 ? -4.100 -1.956 11.785 1.00 93.69 191 VAL A CA 1
ATOM 1493 C C . VAL A 1 191 ? -3.123 -2.179 10.646 1.00 93.69 191 VAL A C 1
ATOM 1495 O O . VAL A 1 191 ? -1.995 -2.637 10.859 1.00 93.69 191 VAL A O 1
ATOM 1498 N N . TYR A 1 192 ? -3.548 -1.845 9.430 1.00 94.88 192 TYR A N 1
ATOM 1499 C CA . TYR A 1 192 ? -2.662 -1.798 8.277 1.00 94.88 192 TYR A CA 1
ATOM 1500 C C . TYR A 1 192 ? -2.145 -0.364 8.088 1.00 94.88 192 TYR A C 1
ATOM 1502 O O . TYR A 1 192 ? -2.935 0.522 7.769 1.00 94.88 192 TYR A O 1
ATOM 1510 N N . PRO A 1 193 ? -0.841 -0.084 8.293 1.00 95.94 193 PRO A N 1
ATOM 1511 C CA . PRO A 1 193 ? -0.384 1.304 8.374 1.00 95.94 193 PRO A CA 1
ATOM 1512 C C . PRO A 1 193 ? -0.431 2.114 7.067 1.00 95.94 193 PRO A C 1
ATOM 1514 O O . PRO A 1 193 ? -0.296 3.336 7.086 1.00 95.94 193 PRO A O 1
ATOM 1517 N N . PHE A 1 194 ? -0.556 1.458 5.915 1.00 96.56 194 PHE A N 1
ATOM 1518 C CA . PHE A 1 194 ? -0.558 2.139 4.625 1.00 96.56 194 PHE A CA 1
ATOM 1519 C C . PHE A 1 194 ? -1.957 2.663 4.288 1.00 96.56 194 PHE A C 1
ATOM 1521 O O . PHE A 1 194 ? -2.904 1.888 4.197 1.00 96.56 194 PHE A O 1
ATOM 1528 N N . LYS A 1 195 ? -2.069 3.978 4.066 1.00 95.00 195 LYS A N 1
ATOM 1529 C CA . LYS A 1 195 ? -3.345 4.655 3.792 1.00 95.00 195 LYS A CA 1
ATOM 1530 C C . LYS A 1 195 ? -3.713 4.672 2.316 1.00 95.00 195 LYS A C 1
ATOM 1532 O O . LYS A 1 195 ? -4.889 4.686 1.981 1.00 95.00 195 LYS A O 1
ATOM 1537 N N . GLY A 1 196 ? -2.719 4.703 1.434 1.00 95.31 196 GLY A N 1
ATOM 1538 C CA . GLY A 1 196 ? -2.961 4.847 0.006 1.00 95.31 196 GLY A CA 1
ATOM 1539 C C . GLY A 1 196 ? -3.336 6.262 -0.411 1.00 95.31 196 GLY A C 1
ATOM 1540 O O . GLY A 1 196 ? -2.988 7.254 0.237 1.00 95.31 196 GLY A O 1
ATOM 1541 N N . VAL A 1 197 ? -3.985 6.339 -1.567 1.00 96.81 197 VAL A N 1
ATOM 1542 C CA . VAL A 1 197 ? -4.374 7.582 -2.239 1.00 96.81 197 VAL A CA 1
ATOM 1543 C C . VAL A 1 197 ? -5.846 7.461 -2.632 1.00 96.81 197 VAL A C 1
ATOM 1545 O O . VAL A 1 197 ? -6.202 6.430 -3.192 1.00 96.81 197 VAL A O 1
ATOM 1548 N N . PRO A 1 198 ? -6.705 8.461 -2.386 1.00 96.94 198 PRO A N 1
ATOM 1549 C CA . PRO A 1 198 ? -8.086 8.410 -2.852 1.00 96.94 198 PRO A CA 1
ATOM 1550 C C . PRO A 1 198 ? -8.177 8.145 -4.356 1.00 96.94 198 PRO A C 1
ATOM 1552 O O . PRO A 1 198 ? -7.353 8.637 -5.133 1.00 96.94 198 PRO A O 1
ATOM 1555 N N . TYR A 1 199 ? -9.161 7.342 -4.751 1.00 96.50 199 TYR A N 1
ATOM 1556 C CA . TYR A 1 199 ? -9.457 7.113 -6.153 1.00 96.50 199 TYR A CA 1
ATOM 1557 C C . TYR A 1 199 ? -9.886 8.413 -6.828 1.00 96.50 199 TYR A C 1
ATOM 1559 O O . TYR A 1 199 ? -10.678 9.185 -6.292 1.00 96.50 199 TYR A O 1
ATOM 1567 N N . GLU A 1 200 ? -9.378 8.608 -8.034 1.00 96.06 200 GLU A N 1
ATOM 1568 C CA . GLU A 1 200 ? -9.758 9.686 -8.931 1.00 96.06 200 GLU A CA 1
ATOM 1569 C C . GLU A 1 200 ? -9.895 9.063 -10.318 1.00 96.06 200 GLU A C 1
ATOM 1571 O O . GLU A 1 200 ? -8.980 8.371 -10.783 1.00 96.06 200 GLU A O 1
ATOM 1576 N N . GLU A 1 201 ? -11.058 9.256 -10.936 1.00 94.44 201 GLU A N 1
ATOM 1577 C CA . GLU A 1 201 ? -11.334 8.763 -12.282 1.00 94.44 201 GLU A CA 1
ATOM 1578 C C . GLU A 1 201 ? -10.375 9.457 -13.265 1.00 94.44 201 GLU A C 1
ATOM 1580 O O . GLU A 1 201 ? -10.352 10.688 -13.316 1.00 94.44 201 GLU A O 1
ATOM 1585 N N . PRO A 1 202 ? -9.560 8.715 -14.033 1.00 95.88 202 PRO A N 1
ATOM 1586 C CA . PRO A 1 202 ? -8.658 9.330 -14.996 1.00 95.88 202 PRO A CA 1
ATOM 1587 C C . PRO A 1 202 ? -9.439 9.955 -16.158 1.00 95.88 202 PRO A C 1
ATOM 1589 O O . PRO A 1 202 ? -10.323 9.321 -16.737 1.00 95.88 202 PRO A O 1
ATOM 1592 N N . GLU A 1 203 ? -9.060 11.167 -16.566 1.00 95.88 203 GLU A N 1
ATOM 1593 C CA . GLU A 1 203 ? -9.500 11.730 -17.848 1.00 95.88 203 GLU A CA 1
ATOM 1594 C C . GLU A 1 203 ? -9.047 10.824 -18.995 1.00 95.88 203 GLU A C 1
ATOM 1596 O O . GLU A 1 203 ? -7.914 10.333 -18.996 1.00 95.88 203 GLU A O 1
ATOM 1601 N N . GLU A 1 204 ? -9.924 10.576 -19.968 1.00 96.62 204 GLU A N 1
ATOM 1602 C CA . GLU A 1 204 ? -9.636 9.660 -21.068 1.00 96.62 204 GLU A CA 1
ATOM 1603 C C . GLU A 1 204 ? -8.701 10.294 -22.102 1.00 96.62 204 GLU A C 1
ATOM 1605 O O . GLU A 1 204 ? -9.004 11.328 -22.692 1.00 96.62 204 GLU A O 1
ATOM 1610 N N . PHE A 1 205 ? -7.557 9.655 -22.344 1.00 98.12 205 PHE A N 1
ATOM 1611 C CA . PHE A 1 205 ? -6.664 9.986 -23.450 1.00 98.12 205 PHE A CA 1
ATOM 1612 C C . PHE A 1 205 ? -5.835 8.767 -23.857 1.00 98.12 205 PHE A C 1
ATOM 1614 O O . PHE A 1 205 ? -5.522 7.904 -23.028 1.00 98.12 205 PHE A O 1
ATOM 1621 N N . THR A 1 206 ? -5.425 8.704 -25.125 1.00 98.19 206 THR A N 1
ATOM 1622 C CA . THR A 1 206 ? -4.507 7.658 -25.579 1.00 98.19 206 THR A CA 1
ATOM 1623 C C . THR A 1 206 ? -3.071 7.962 -25.148 1.00 98.19 206 THR A C 1
ATOM 1625 O O . THR A 1 206 ? -2.525 9.029 -25.428 1.00 98.19 206 THR A O 1
ATOM 1628 N N . ILE A 1 207 ? -2.437 6.988 -24.496 1.00 98.31 207 ILE A N 1
ATOM 1629 C CA . ILE A 1 207 ? -1.011 6.981 -24.157 1.00 98.31 207 ILE A CA 1
ATOM 1630 C C . ILE A 1 207 ? -0.185 6.428 -25.326 1.00 98.31 207 ILE A C 1
ATOM 1632 O O . ILE A 1 207 ? 0.865 6.981 -25.651 1.00 98.31 207 ILE A O 1
ATOM 1636 N N . LEU A 1 208 ? -0.636 5.332 -25.949 1.00 98.31 208 LEU A N 1
ATOM 1637 C CA . LEU A 1 208 ? 0.071 4.683 -27.053 1.00 98.31 208 LEU A CA 1
ATOM 1638 C C . LEU A 1 208 ? -0.894 3.971 -28.013 1.00 98.31 208 LEU A C 1
ATOM 1640 O O . LEU A 1 208 ? -1.563 3.019 -27.622 1.00 98.31 208 LEU A O 1
ATOM 1644 N N . GLU A 1 209 ? -0.912 4.392 -29.280 1.00 97.81 209 GLU A N 1
ATOM 1645 C CA . GLU A 1 209 ? -1.734 3.771 -30.337 1.00 97.81 209 GLU A CA 1
ATOM 1646 C C . GLU A 1 209 ? -1.055 2.565 -31.012 1.00 97.81 209 GLU A C 1
ATOM 1648 O O . GLU A 1 209 ? -1.698 1.564 -31.333 1.00 97.81 209 GLU A O 1
ATOM 1653 N N . THR A 1 210 ? 0.255 2.669 -31.257 1.00 97.50 210 THR A N 1
ATOM 1654 C CA . THR A 1 210 ? 1.050 1.716 -32.048 1.00 97.50 210 THR A CA 1
ATOM 1655 C C . THR A 1 210 ? 2.509 1.723 -31.596 1.00 97.50 210 THR A C 1
ATOM 1657 O O . THR A 1 210 ? 3.039 2.764 -31.196 1.00 97.50 210 THR A O 1
ATOM 1660 N N . VAL A 1 211 ? 3.189 0.576 -31.693 1.00 96.88 211 VAL A N 1
ATOM 1661 C CA . VAL A 1 211 ? 4.651 0.501 -31.538 1.00 96.88 211 VAL A CA 1
ATOM 1662 C C . VAL A 1 211 ? 5.418 0.730 -32.848 1.00 96.88 211 VAL A C 1
ATOM 1664 O O . VAL A 1 211 ? 6.651 0.776 -32.828 1.00 96.88 211 VAL A O 1
ATOM 1667 N N . GLY A 1 212 ? 4.718 0.939 -33.966 1.00 95.88 212 GLY A N 1
ATOM 1668 C CA . GLY A 1 212 ? 5.289 1.180 -35.294 1.00 95.88 212 GLY A CA 1
ATOM 1669 C C . GLY A 1 212 ? 5.671 -0.091 -36.061 1.00 95.88 212 GLY A C 1
ATOM 1670 O O . GLY A 1 212 ? 6.480 -0.016 -36.980 1.00 95.88 212 GLY A O 1
ATOM 1671 N N . ASP A 1 213 ? 5.131 -1.250 -35.673 1.00 96.88 213 ASP A N 1
ATOM 1672 C CA . ASP A 1 213 ? 5.313 -2.538 -36.356 1.00 96.88 213 ASP A CA 1
ATOM 1673 C C . ASP A 1 213 ? 3.988 -3.313 -36.310 1.00 96.88 213 ASP A C 1
ATOM 1675 O O . ASP A 1 213 ? 3.520 -3.689 -35.236 1.00 96.88 213 ASP A O 1
ATOM 1679 N N . GLU A 1 214 ? 3.384 -3.562 -37.475 1.00 96.81 214 GLU A N 1
ATOM 1680 C CA . GLU A 1 214 ? 2.042 -4.148 -37.588 1.00 96.81 214 GLU A CA 1
ATOM 1681 C C . GLU A 1 214 ? 1.940 -5.547 -36.953 1.00 96.81 214 GLU A C 1
ATOM 1683 O O . GLU A 1 214 ? 0.910 -5.907 -36.376 1.00 96.81 214 GLU A O 1
ATOM 1688 N N . LYS A 1 215 ? 3.009 -6.353 -37.023 1.00 97.00 215 LYS A N 1
ATOM 1689 C CA . LYS A 1 215 ? 3.012 -7.701 -36.432 1.00 97.00 215 LYS A CA 1
ATOM 1690 C C . LYS A 1 215 ? 3.038 -7.616 -34.911 1.00 97.00 215 LYS A C 1
ATOM 1692 O O . LYS A 1 215 ? 2.295 -8.341 -34.248 1.00 97.00 215 LYS A O 1
ATOM 1697 N N . LEU A 1 216 ? 3.864 -6.722 -34.365 1.00 97.69 216 LEU A N 1
ATOM 1698 C CA . LEU A 1 216 ? 3.937 -6.497 -32.919 1.00 97.69 216 LEU A CA 1
ATOM 1699 C C . LEU A 1 216 ? 2.647 -5.853 -32.395 1.00 97.69 216 LEU A C 1
ATOM 1701 O O . LEU A 1 216 ? 2.156 -6.252 -31.341 1.00 97.69 216 LEU A O 1
ATOM 1705 N N . ASP A 1 217 ? 2.053 -4.929 -33.151 1.00 98.06 217 ASP A N 1
ATOM 1706 C CA . ASP A 1 217 ? 0.774 -4.311 -32.806 1.00 98.06 217 ASP A CA 1
ATOM 1707 C C . ASP A 1 217 ? -0.352 -5.344 -32.729 1.00 98.06 217 ASP A C 1
ATOM 1709 O O . ASP A 1 217 ? -1.106 -5.345 -31.758 1.00 98.06 217 ASP A O 1
ATOM 1713 N N . LYS A 1 218 ? -0.454 -6.266 -33.700 1.00 97.88 218 LYS A N 1
ATOM 1714 C CA . LYS A 1 218 ? -1.437 -7.367 -33.660 1.00 97.88 218 LYS A CA 1
ATOM 1715 C C . LYS A 1 218 ? -1.278 -8.220 -32.400 1.00 97.88 218 LYS A C 1
ATOM 1717 O O . LYS A 1 218 ? -2.271 -8.574 -31.763 1.00 97.88 218 LYS A O 1
ATOM 1722 N N . GLU A 1 219 ? -0.040 -8.521 -32.011 1.00 97.69 219 GLU A N 1
ATOM 1723 C CA . GLU A 1 219 ? 0.251 -9.283 -30.795 1.00 97.69 219 GLU A CA 1
ATOM 1724 C C . GLU A 1 219 ? -0.183 -8.541 -29.515 1.00 97.69 219 GLU A C 1
ATOM 1726 O O . GLU A 1 219 ? -0.773 -9.152 -28.614 1.00 97.69 219 GLU A O 1
ATOM 1731 N N . LEU A 1 220 ? 0.101 -7.238 -29.438 1.00 98.19 220 LEU A N 1
ATOM 1732 C CA . LEU A 1 220 ? -0.239 -6.384 -28.298 1.00 98.19 220 LEU A CA 1
ATOM 1733 C C . LEU A 1 220 ? -1.749 -6.124 -28.207 1.00 98.19 220 LEU A C 1
ATOM 1735 O O . LEU A 1 220 ? -2.300 -6.174 -27.110 1.00 98.19 220 LEU A O 1
ATOM 1739 N N . ARG A 1 221 ? -2.440 -5.936 -29.340 1.00 98.12 221 ARG A N 1
ATOM 1740 C CA . ARG A 1 221 ? -3.908 -5.809 -29.409 1.00 98.12 221 ARG A CA 1
ATOM 1741 C C . ARG A 1 221 ? -4.605 -7.077 -28.922 1.00 98.12 221 ARG A C 1
ATOM 1743 O O . ARG A 1 221 ? -5.527 -6.987 -28.123 1.00 98.12 221 ARG A O 1
ATOM 1750 N N . LYS A 1 222 ? -4.103 -8.264 -29.296 1.00 97.62 222 LYS A N 1
ATOM 1751 C CA . LYS A 1 222 ? -4.606 -9.553 -28.775 1.00 97.62 222 LYS A CA 1
ATOM 1752 C C . LYS A 1 222 ? -4.472 -9.671 -27.249 1.00 97.62 222 LYS A C 1
ATOM 1754 O O . LYS A 1 222 ? -5.203 -10.432 -26.626 1.00 97.62 222 LYS A O 1
ATOM 1759 N N . ARG A 1 223 ? -3.530 -8.938 -26.650 1.00 97.44 223 ARG A N 1
ATOM 1760 C CA . ARG A 1 223 ? -3.322 -8.856 -25.197 1.00 97.44 223 ARG A CA 1
ATOM 1761 C C . ARG A 1 223 ? -3.950 -7.616 -24.569 1.00 97.44 223 ARG A C 1
ATOM 1763 O O . ARG A 1 223 ? -3.694 -7.379 -23.393 1.00 97.44 223 ARG A O 1
ATOM 1770 N N . GLU A 1 224 ? -4.743 -6.843 -25.310 1.00 97.56 224 GLU A N 1
ATOM 1771 C CA . GLU A 1 224 ? -5.392 -5.606 -24.839 1.00 97.56 224 GLU A CA 1
ATOM 1772 C C . GLU A 1 224 ? -4.383 -4.587 -24.276 1.00 97.56 224 GLU A C 1
ATOM 1774 O O . GLU A 1 224 ? -4.643 -3.882 -23.304 1.00 97.56 224 GLU A O 1
ATOM 1779 N N . LEU A 1 225 ? -3.183 -4.550 -24.862 1.00 97.75 225 LEU A N 1
ATOM 1780 C CA . LEU A 1 225 ? -2.139 -3.575 -24.539 1.00 97.75 225 LEU A CA 1
ATOM 1781 C C . LEU A 1 225 ? -2.090 -2.418 -25.535 1.00 97.75 225 LEU A C 1
ATOM 1783 O O . LEU A 1 225 ? -1.399 -1.439 -25.277 1.00 97.75 225 LEU A O 1
ATOM 1787 N N . LEU A 1 226 ? -2.799 -2.534 -26.662 1.00 97.94 226 LEU A N 1
ATOM 1788 C CA . LEU A 1 226 ? -2.991 -1.463 -27.633 1.00 97.94 226 LEU A CA 1
ATOM 1789 C C . LEU A 1 226 ? -4.463 -1.394 -28.091 1.00 97.94 226 LEU A C 1
ATOM 1791 O O . LEU A 1 226 ? -5.054 -2.451 -28.332 1.00 97.94 226 LEU A O 1
ATOM 1795 N N . PRO A 1 227 ? -5.025 -0.185 -28.286 1.00 97.81 227 PRO A N 1
ATOM 1796 C CA . PRO A 1 227 ? -4.443 1.084 -27.845 1.00 97.81 227 PRO A CA 1
ATOM 1797 C C . PRO A 1 227 ? -4.364 1.131 -26.311 1.00 97.81 227 PRO A C 1
ATOM 1799 O O . PRO A 1 227 ? -5.262 0.652 -25.622 1.00 97.81 227 PRO A O 1
ATOM 1802 N N . LEU A 1 228 ? -3.268 1.667 -25.772 1.00 98.44 228 LEU A N 1
ATOM 1803 C CA . LEU A 1 228 ? -3.144 1.902 -24.337 1.00 98.44 228 LEU A CA 1
ATOM 1804 C C . LEU A 1 228 ? -3.691 3.295 -24.038 1.00 98.44 228 LEU A C 1
ATOM 1806 O O . LEU A 1 228 ? -3.119 4.285 -24.493 1.00 98.44 228 LEU A O 1
ATOM 1810 N N . THR A 1 229 ? -4.753 3.383 -23.249 1.00 98.25 229 THR A N 1
ATOM 1811 C CA . THR A 1 229 ? -5.353 4.643 -22.800 1.00 98.25 229 THR A CA 1
ATOM 1812 C C . THR A 1 229 ? -5.188 4.802 -21.292 1.00 98.25 229 THR A C 1
ATOM 1814 O O . THR A 1 229 ? -4.849 3.854 -20.578 1.00 98.25 229 THR A O 1
ATOM 1817 N N . SER A 1 230 ? -5.446 6.004 -20.783 1.00 97.69 230 SER A N 1
ATOM 1818 C CA . SER A 1 230 ? -5.488 6.294 -19.343 1.00 97.69 230 SER A CA 1
ATOM 1819 C C . SER A 1 230 ? -6.535 5.479 -18.565 1.00 97.69 230 SER A C 1
ATOM 1821 O O . SER A 1 230 ? -6.413 5.354 -17.346 1.00 97.69 230 SER A O 1
ATOM 1823 N N . LYS A 1 231 ? -7.525 4.894 -19.258 1.00 96.69 231 LYS A N 1
ATOM 1824 C CA . LYS A 1 231 ? -8.591 4.045 -18.699 1.00 96.69 231 LYS A CA 1
ATOM 1825 C C . LYS A 1 231 ? -8.384 2.544 -18.917 1.00 96.69 231 LYS A C 1
ATOM 1827 O O . LYS A 1 231 ? -9.200 1.750 -18.462 1.00 96.69 231 LYS A O 1
ATOM 1832 N N . SER A 1 232 ? -7.312 2.123 -19.594 1.00 96.75 232 SER A N 1
ATOM 1833 C CA . SER A 1 232 ? -7.064 0.697 -19.834 1.00 96.75 232 SER A CA 1
ATOM 1834 C C . SER A 1 232 ? -6.896 -0.074 -18.520 1.00 96.75 232 SER A C 1
ATOM 1836 O O . SER A 1 232 ? -6.050 0.275 -17.696 1.00 96.75 232 SER A O 1
ATOM 1838 N N . GLU A 1 233 ? -7.611 -1.192 -18.360 1.00 94.69 233 GLU A N 1
ATOM 1839 C CA . GLU A 1 233 ? -7.566 -2.024 -17.142 1.00 94.69 233 GLU A CA 1
ATOM 1840 C C . GLU A 1 233 ? -6.150 -2.504 -16.780 1.00 94.69 233 GLU A C 1
ATOM 1842 O O . GLU A 1 233 ? -5.813 -2.680 -15.609 1.00 94.69 233 GLU A O 1
ATOM 1847 N N . LYS A 1 234 ? -5.289 -2.692 -17.789 1.00 97.12 234 LYS A N 1
ATOM 1848 C CA . LYS A 1 234 ? -3.899 -3.147 -17.626 1.00 97.12 234 LYS A CA 1
ATOM 1849 C C . LYS A 1 234 ? -2.913 -2.016 -17.314 1.00 97.12 234 LYS A C 1
ATOM 1851 O O . LYS A 1 234 ? -1.778 -2.304 -16.924 1.00 97.12 234 LYS A O 1
ATOM 1856 N N . LEU A 1 235 ? -3.318 -0.745 -17.418 1.00 98.31 235 LEU A N 1
ATOM 1857 C CA . LEU A 1 235 ? -2.445 0.407 -17.171 1.00 98.31 235 LEU A CA 1
ATOM 1858 C C . LEU A 1 235 ? -1.792 0.401 -15.774 1.00 98.31 235 LEU A C 1
ATOM 1860 O O . LEU A 1 235 ? -0.584 0.642 -15.707 1.00 98.31 235 LEU A O 1
ATOM 1864 N N . PRO A 1 236 ? -2.494 0.080 -14.666 1.00 98.00 236 PRO A N 1
ATOM 1865 C CA . PRO A 1 236 ? -1.873 -0.015 -13.346 1.00 98.00 236 PRO A CA 1
ATOM 1866 C C . PRO A 1 236 ? -0.670 -0.964 -13.318 1.00 98.00 236 PRO A C 1
ATOM 1868 O O . PRO A 1 236 ? 0.379 -0.632 -12.767 1.00 98.00 236 PRO A O 1
ATOM 1871 N N . ILE A 1 237 ? -0.789 -2.130 -13.961 1.00 98.25 237 ILE A N 1
ATOM 1872 C CA . ILE A 1 237 ? 0.293 -3.116 -14.049 1.00 98.25 237 ILE A CA 1
ATOM 1873 C C . ILE A 1 237 ? 1.437 -2.573 -14.909 1.00 98.25 237 ILE A C 1
ATOM 1875 O O . ILE A 1 237 ? 2.599 -2.637 -14.505 1.00 98.25 237 ILE A O 1
ATOM 1879 N N . VAL A 1 238 ? 1.113 -1.979 -16.062 1.00 98.62 238 VAL A N 1
ATOM 1880 C CA . VAL A 1 238 ? 2.100 -1.363 -16.960 1.00 98.62 238 VAL A CA 1
ATOM 1881 C C . VAL A 1 238 ? 2.906 -0.279 -16.240 1.00 98.62 238 VAL A C 1
ATOM 1883 O O . VAL A 1 238 ? 4.128 -0.264 -16.358 1.00 98.62 238 VAL A O 1
ATOM 1886 N N . LEU A 1 239 ? 2.267 0.582 -15.442 1.00 98.75 239 LEU A N 1
ATOM 1887 C CA . LEU A 1 239 ? 2.942 1.636 -14.675 1.00 98.75 239 LEU A CA 1
ATOM 1888 C C . LEU A 1 239 ? 3.883 1.085 -13.611 1.00 98.75 239 LEU A C 1
ATOM 1890 O O . LEU A 1 239 ? 4.997 1.594 -13.460 1.00 98.75 239 LEU A O 1
ATOM 1894 N N . LYS A 1 240 ? 3.460 0.040 -12.890 1.00 98.50 240 LYS A N 1
ATOM 1895 C CA . LYS A 1 240 ? 4.320 -0.621 -11.907 1.00 98.50 240 LYS A CA 1
ATOM 1896 C C . LYS A 1 240 ? 5.571 -1.189 -12.582 1.00 98.50 240 LYS A C 1
ATOM 1898 O O . LYS A 1 240 ? 6.695 -0.903 -12.160 1.00 98.50 240 LYS A O 1
ATOM 1903 N N . LEU A 1 241 ? 5.388 -1.948 -13.665 1.00 98.50 241 LEU A N 1
ATOM 1904 C CA . LEU A 1 241 ? 6.490 -2.540 -14.426 1.00 98.50 241 LEU A CA 1
ATOM 1905 C C . LEU A 1 241 ? 7.399 -1.469 -15.035 1.00 98.50 241 LEU A C 1
ATOM 1907 O O . LEU A 1 241 ? 8.615 -1.585 -14.924 1.00 98.50 241 LEU A O 1
ATOM 1911 N N . LEU A 1 242 ? 6.836 -0.400 -15.604 1.00 98.56 242 LEU A N 1
ATOM 1912 C CA . LEU A 1 242 ? 7.591 0.723 -16.162 1.00 98.56 242 LEU A CA 1
ATOM 1913 C C . LEU A 1 242 ? 8.434 1.424 -15.087 1.00 98.56 242 LEU A C 1
ATOM 1915 O O . LEU A 1 242 ? 9.617 1.676 -15.306 1.00 98.56 242 LEU A O 1
ATOM 1919 N N . GLY A 1 243 ? 7.864 1.691 -13.908 1.00 98.06 243 GLY A N 1
ATOM 1920 C CA . GLY A 1 243 ? 8.582 2.304 -12.788 1.00 98.06 243 GLY A CA 1
ATOM 1921 C C . GLY A 1 243 ? 9.766 1.460 -12.325 1.00 98.06 243 GLY A C 1
ATOM 1922 O O . GLY A 1 243 ? 10.888 1.961 -12.203 1.00 98.06 243 GLY A O 1
ATOM 1923 N N . TYR A 1 244 ? 9.548 0.156 -12.140 1.00 97.94 244 TYR A N 1
ATOM 1924 C CA . TYR A 1 244 ? 10.625 -0.756 -11.758 1.00 97.94 244 TYR A CA 1
ATOM 1925 C C . TYR A 1 244 ? 11.672 -0.911 -12.870 1.00 97.94 244 TYR A C 1
ATOM 1927 O O . TYR A 1 244 ? 12.873 -0.894 -12.593 1.00 97.94 244 TYR A O 1
ATOM 1935 N N . LEU A 1 245 ? 11.237 -0.998 -14.133 1.00 96.75 245 LEU A N 1
ATOM 1936 C CA . LEU A 1 245 ? 12.107 -1.089 -15.307 1.00 96.75 245 LEU A CA 1
ATOM 1937 C C . LEU A 1 245 ? 13.015 0.136 -15.413 1.00 96.75 245 LEU A C 1
ATOM 1939 O O . LEU A 1 245 ? 14.209 -0.024 -15.666 1.00 96.75 245 LEU A O 1
ATOM 1943 N N . THR A 1 246 ? 12.505 1.339 -15.133 1.00 95.81 246 THR A N 1
ATOM 1944 C CA . THR A 1 246 ? 13.308 2.569 -15.050 1.00 95.81 246 THR A CA 1
ATOM 1945 C C . THR A 1 246 ? 14.357 2.488 -13.937 1.00 95.81 246 THR A C 1
ATOM 1947 O O . THR A 1 246 ? 15.498 2.903 -14.149 1.00 95.81 246 THR A O 1
ATOM 1950 N N . GLY A 1 247 ? 14.038 1.858 -12.804 1.00 94.12 247 GLY A N 1
ATOM 1951 C CA . GLY A 1 247 ? 14.955 1.610 -11.687 1.00 94.12 247 GLY A CA 1
ATOM 1952 C C . GLY A 1 247 ? 15.966 0.483 -11.937 1.00 94.12 247 GLY A C 1
ATOM 1953 O O . GLY A 1 247 ? 17.068 0.734 -12.434 1.00 94.12 247 GLY A O 1
ATOM 1954 N N . ASP A 1 248 ? 15.591 -0.752 -11.604 1.00 92.94 248 ASP A N 1
ATOM 1955 C CA . ASP A 1 248 ? 16.439 -1.961 -11.613 1.00 92.94 248 ASP A CA 1
ATOM 1956 C C . ASP A 1 248 ? 15.998 -3.008 -12.649 1.00 92.94 248 ASP A C 1
ATOM 1958 O O . ASP A 1 248 ? 16.160 -4.212 -12.464 1.00 92.94 248 ASP A O 1
ATOM 1962 N N . GLY A 1 249 ? 15.460 -2.559 -13.784 1.00 94.56 249 GLY A N 1
ATOM 1963 C CA . GLY A 1 249 ? 15.324 -3.402 -14.973 1.00 94.56 249 GLY A CA 1
ATOM 1964 C C . GLY A 1 249 ? 16.336 -3.100 -16.081 1.00 94.56 249 GLY A C 1
ATOM 1965 O O . GLY A 1 249 ? 17.035 -2.083 -16.063 1.00 94.56 249 GLY A O 1
ATOM 1966 N N . HIS A 1 250 ? 16.393 -3.985 -17.071 1.00 96.00 250 HIS A N 1
ATOM 1967 C CA . HIS A 1 250 ? 17.162 -3.835 -18.299 1.00 96.00 250 HIS A CA 1
ATOM 1968 C C . HIS A 1 250 ? 16.275 -4.126 -19.509 1.00 96.00 250 HIS A C 1
ATOM 1970 O O . HIS A 1 250 ? 15.557 -5.123 -19.535 1.00 96.00 250 HIS A O 1
ATOM 1976 N N . LEU A 1 251 ? 16.350 -3.251 -20.509 1.00 96.62 251 LEU A N 1
ATOM 1977 C CA . LEU A 1 251 ? 15.581 -3.339 -21.742 1.00 96.62 251 LEU A CA 1
ATOM 1978 C C . LEU A 1 251 ? 16.543 -3.482 -22.928 1.00 96.62 251 LEU A C 1
ATOM 1980 O O . LEU A 1 251 ? 17.334 -2.567 -23.184 1.00 96.62 251 LEU A O 1
ATOM 1984 N N . SER A 1 252 ? 16.483 -4.616 -23.629 1.00 95.19 252 SER A N 1
ATOM 1985 C CA . SER A 1 252 ? 17.170 -4.848 -24.908 1.00 95.19 252 SER A CA 1
ATOM 1986 C C . SER A 1 252 ? 16.190 -4.697 -26.081 1.00 95.19 252 SER A C 1
ATOM 1988 O O . SER A 1 252 ? 15.106 -4.140 -25.931 1.00 95.19 252 SER A O 1
ATOM 1990 N N . GLU A 1 253 ? 16.577 -5.133 -27.281 1.00 92.38 253 GLU A N 1
ATOM 1991 C CA . GLU A 1 253 ? 15.702 -5.088 -28.461 1.00 92.38 253 GLU A CA 1
ATOM 1992 C C . GLU A 1 253 ? 14.527 -6.069 -28.385 1.00 92.38 253 GLU A C 1
ATOM 1994 O O . GLU A 1 253 ? 13.468 -5.822 -28.959 1.00 92.38 253 GLU A O 1
ATOM 1999 N N . ASP A 1 254 ? 14.743 -7.185 -27.700 1.00 94.19 254 ASP A N 1
ATOM 2000 C CA . ASP A 1 254 ? 13.913 -8.384 -27.716 1.00 94.19 254 ASP A CA 1
ATOM 2001 C C . ASP A 1 254 ? 13.675 -8.964 -26.315 1.00 94.19 254 ASP A C 1
ATOM 2003 O O . ASP A 1 254 ? 13.001 -9.984 -26.175 1.00 94.19 254 ASP A O 1
ATOM 2007 N N . LYS A 1 255 ? 14.223 -8.334 -25.269 1.00 95.88 255 LYS A N 1
ATOM 2008 C CA . LYS A 1 255 ? 14.161 -8.825 -23.895 1.00 95.88 255 LYS A CA 1
ATOM 2009 C C . LYS A 1 255 ? 13.893 -7.707 -22.897 1.00 95.88 255 LYS A C 1
ATOM 2011 O O . LYS A 1 255 ? 14.501 -6.636 -22.942 1.00 95.88 255 LYS A O 1
ATOM 2016 N N . VAL A 1 256 ? 13.018 -8.008 -21.943 1.00 97.62 256 VAL A N 1
ATOM 2017 C CA . VAL A 1 256 ? 12.761 -7.187 -20.756 1.00 97.62 256 VAL A CA 1
ATOM 2018 C C . VAL A 1 256 ? 13.182 -7.985 -19.532 1.00 97.62 256 VAL A C 1
ATOM 2020 O O . VAL A 1 256 ? 12.665 -9.076 -19.310 1.00 97.62 256 VAL A O 1
ATOM 2023 N N . SER A 1 257 ? 14.113 -7.451 -18.748 1.00 96.88 257 SER A N 1
ATOM 2024 C CA . SER A 1 257 ? 14.682 -8.109 -17.570 1.00 96.88 257 SER A CA 1
ATOM 2025 C C . SER A 1 257 ? 14.493 -7.251 -16.326 1.00 96.88 257 SER A C 1
ATOM 2027 O O . SER A 1 257 ? 14.634 -6.031 -16.386 1.00 96.88 257 SER A O 1
ATOM 2029 N N . PHE A 1 258 ? 14.254 -7.884 -15.185 1.00 97.00 258 PHE A N 1
ATOM 2030 C CA . PHE A 1 258 ? 14.125 -7.243 -13.879 1.00 97.00 258 PHE A CA 1
ATOM 2031 C C . PHE A 1 258 ? 15.013 -7.964 -12.867 1.00 97.00 258 PHE A C 1
ATOM 2033 O O . PHE A 1 258 ? 15.030 -9.194 -12.836 1.00 97.00 258 PHE A O 1
ATOM 2040 N N . TYR A 1 259 ? 15.728 -7.208 -12.035 1.00 95.88 259 TYR A N 1
ATOM 2041 C CA . TYR A 1 259 ? 16.646 -7.733 -11.021 1.00 95.88 259 TYR A CA 1
ATOM 2042 C C . TYR A 1 259 ? 16.145 -7.356 -9.631 1.00 95.88 259 TYR A C 1
ATOM 2044 O O . TYR A 1 259 ? 15.698 -6.231 -9.431 1.00 95.88 259 TYR A O 1
ATOM 2052 N N . GLY A 1 260 ? 16.226 -8.270 -8.666 1.00 94.62 260 GLY A N 1
ATOM 2053 C CA . GLY A 1 260 ? 15.716 -8.006 -7.323 1.00 94.62 260 GLY A CA 1
ATOM 2054 C C . GLY A 1 260 ? 15.710 -9.236 -6.426 1.00 94.62 260 GLY A C 1
ATOM 2055 O O . GLY A 1 260 ? 16.282 -10.268 -6.761 1.00 94.62 260 GLY A O 1
ATOM 2056 N N . SER A 1 261 ? 15.050 -9.125 -5.271 1.00 93.69 261 SER A N 1
ATOM 2057 C CA . SER A 1 261 ? 14.885 -10.257 -4.357 1.00 93.69 261 SER A CA 1
ATOM 2058 C C . SER A 1 261 ? 13.902 -11.287 -4.915 1.00 93.69 261 SER A C 1
ATOM 2060 O O . SER A 1 261 ? 12.917 -10.925 -5.559 1.00 93.69 261 SER A O 1
ATOM 2062 N N . SER A 1 262 ? 14.111 -12.568 -4.600 1.00 93.50 262 SER A N 1
ATOM 2063 C CA . SER A 1 262 ? 13.241 -13.670 -5.045 1.00 93.50 262 SER A CA 1
ATOM 2064 C C . SER A 1 262 ? 11.747 -13.416 -4.771 1.00 93.50 262 SER A C 1
ATOM 2066 O O . SER A 1 262 ? 10.903 -13.661 -5.633 1.00 93.50 262 SER A O 1
ATOM 2068 N N . GLU A 1 263 ? 11.393 -12.854 -3.608 1.00 92.69 263 GLU A N 1
ATOM 2069 C CA . GLU A 1 263 ? 10.002 -12.498 -3.293 1.00 92.69 263 GLU A CA 1
ATOM 2070 C C . GLU A 1 263 ? 9.460 -11.355 -4.164 1.00 92.69 263 GLU A C 1
ATOM 2072 O O . GLU A 1 263 ? 8.330 -11.437 -4.646 1.00 92.69 263 GLU A O 1
ATOM 2077 N N . GLY A 1 264 ? 10.256 -10.308 -4.408 1.00 95.12 264 GLY A N 1
ATOM 2078 C CA . GLY A 1 264 ? 9.876 -9.207 -5.296 1.00 95.12 264 GLY A CA 1
ATOM 2079 C C . GLY A 1 264 ? 9.704 -9.667 -6.745 1.00 95.12 264 GLY A C 1
ATOM 2080 O O . GLY A 1 264 ? 8.728 -9.309 -7.404 1.00 95.12 264 GLY A O 1
ATOM 2081 N N . LEU A 1 265 ? 10.593 -10.547 -7.211 1.00 95.25 265 LEU A N 1
ATOM 2082 C CA . LEU A 1 265 ? 10.539 -11.139 -8.547 1.00 95.25 265 LEU A CA 1
ATOM 2083 C C . LEU A 1 265 ? 9.310 -12.035 -8.740 1.00 95.25 265 LEU A C 1
ATOM 2085 O O . LEU A 1 265 ? 8.730 -12.031 -9.822 1.00 95.25 265 LEU A O 1
ATOM 2089 N N . LYS A 1 266 ? 8.847 -12.741 -7.698 1.00 95.06 266 LYS A N 1
ATOM 2090 C CA . LYS A 1 266 ? 7.575 -13.491 -7.744 1.00 95.06 266 LYS A CA 1
ATOM 2091 C C . LYS A 1 266 ? 6.370 -12.570 -7.957 1.00 95.06 266 LYS A C 1
ATOM 2093 O O . LYS A 1 266 ? 5.437 -12.950 -8.660 1.00 95.06 266 LYS A O 1
ATOM 2098 N N . LEU A 1 267 ? 6.375 -11.371 -7.369 1.00 94.69 267 LEU A N 1
ATOM 2099 C CA . LEU A 1 267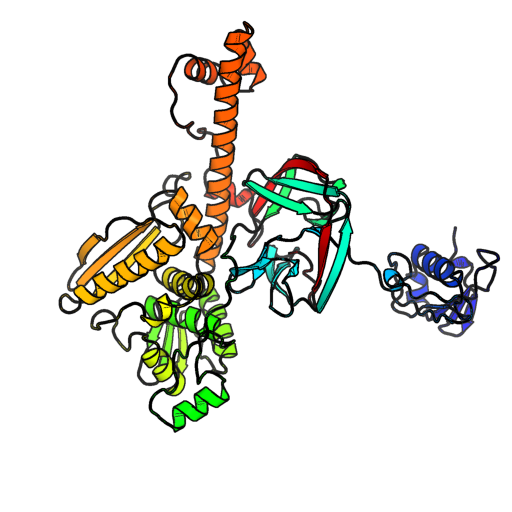 ? 5.316 -10.377 -7.580 1.00 94.69 267 LEU A CA 1
ATOM 2100 C C . LEU A 1 267 ? 5.363 -9.799 -9.001 1.00 94.69 267 LEU A C 1
ATOM 2102 O O . LEU A 1 267 ? 4.326 -9.721 -9.653 1.00 94.69 267 LEU A O 1
ATOM 2106 N N . LEU A 1 268 ? 6.559 -9.457 -9.493 1.00 95.75 268 LEU A N 1
ATOM 2107 C CA . LEU A 1 268 ? 6.771 -9.012 -10.876 1.00 95.75 268 LEU A CA 1
ATOM 2108 C C . LEU A 1 268 ? 6.302 -10.065 -11.880 1.00 95.75 268 LEU A C 1
ATOM 2110 O O . LEU A 1 268 ? 5.569 -9.744 -12.809 1.00 95.75 268 LEU A O 1
ATOM 2114 N N . LYS A 1 269 ? 6.677 -11.329 -11.661 1.00 96.12 269 LYS A N 1
ATOM 2115 C CA . LYS A 1 269 ? 6.271 -12.459 -12.497 1.00 96.12 269 LYS A CA 1
ATOM 2116 C C . LYS A 1 269 ? 4.752 -12.550 -12.635 1.00 96.12 269 LYS A C 1
ATOM 2118 O O . LYS A 1 269 ? 4.259 -12.568 -13.755 1.00 96.12 269 LYS A O 1
ATOM 2123 N N . ARG A 1 270 ? 4.018 -12.524 -11.516 1.00 95.12 270 ARG A N 1
ATOM 2124 C CA . ARG A 1 270 ? 2.544 -12.571 -11.521 1.00 95.12 270 ARG A CA 1
ATOM 2125 C C . ARG A 1 270 ? 1.928 -11.432 -12.330 1.00 95.12 270 ARG A C 1
ATOM 2127 O O . ARG A 1 270 ? 0.961 -11.640 -13.052 1.00 95.12 270 ARG A O 1
ATOM 2134 N N . ASP A 1 271 ? 2.478 -10.230 -12.206 1.00 96.69 271 ASP A N 1
ATOM 2135 C CA . ASP A 1 271 ? 1.994 -9.058 -12.935 1.00 96.69 271 ASP A CA 1
ATOM 2136 C C . ASP A 1 271 ? 2.299 -9.147 -14.441 1.00 96.69 271 ASP A C 1
ATOM 2138 O O . ASP A 1 271 ? 1.453 -8.803 -15.260 1.00 96.69 271 ASP A O 1
ATOM 2142 N N . ILE A 1 272 ? 3.463 -9.674 -14.826 1.00 96.81 272 ILE A N 1
ATOM 2143 C CA . ILE A 1 272 ? 3.806 -9.928 -16.233 1.00 96.81 272 ILE A CA 1
ATOM 2144 C C . ILE A 1 272 ? 2.900 -11.012 -16.839 1.00 96.81 272 ILE A C 1
ATOM 2146 O O . ILE A 1 272 ? 2.430 -10.867 -17.968 1.00 96.81 272 ILE A O 1
ATOM 2150 N N . GLU A 1 273 ? 2.607 -12.070 -16.083 1.00 96.44 273 GLU A N 1
ATOM 2151 C CA . GLU A 1 273 ? 1.683 -13.132 -16.495 1.00 96.44 273 GLU A CA 1
ATOM 2152 C C . GLU A 1 273 ? 0.262 -12.584 -16.710 1.00 96.44 273 GLU A C 1
ATOM 2154 O O . GLU A 1 273 ? -0.386 -12.944 -17.692 1.00 96.44 273 GLU A O 1
ATOM 2159 N N . LYS A 1 274 ? -0.193 -11.631 -15.879 1.00 95.94 274 LYS A N 1
ATOM 2160 C CA . LYS A 1 274 ? -1.462 -10.899 -16.085 1.00 95.94 274 LYS A CA 1
ATOM 2161 C C . LYS A 1 274 ? -1.484 -10.069 -17.379 1.00 95.94 274 LYS A C 1
ATOM 2163 O O . LYS A 1 274 ? -2.561 -9.810 -17.912 1.00 95.94 274 LYS A O 1
ATOM 2168 N N . LEU A 1 275 ? -0.324 -9.672 -17.913 1.00 97.00 275 LEU A N 1
ATOM 2169 C CA . LEU A 1 275 ? -0.220 -9.039 -19.236 1.00 97.00 275 LEU A CA 1
ATOM 2170 C C . LEU A 1 275 ? -0.206 -10.053 -20.396 1.00 97.00 275 LEU A C 1
ATOM 2172 O O . LEU A 1 275 ? -0.157 -9.651 -21.558 1.00 97.00 275 LEU A O 1
ATOM 2176 N N . GLY A 1 276 ? -0.247 -11.358 -20.111 1.00 96.62 276 GLY A N 1
ATOM 2177 C CA . GLY A 1 276 ? -0.247 -12.418 -21.120 1.00 96.62 276 GLY A CA 1
ATOM 2178 C C . GLY A 1 276 ? 1.142 -12.762 -21.664 1.00 96.62 276 GLY A C 1
ATOM 2179 O O . GLY A 1 276 ? 1.257 -13.198 -22.813 1.00 96.62 276 GLY A O 1
ATOM 2180 N N . PHE A 1 277 ? 2.203 -12.546 -20.880 1.00 96.56 277 PHE A N 1
ATOM 2181 C CA . PHE A 1 277 ? 3.569 -12.921 -21.252 1.00 96.56 277 PHE A CA 1
ATOM 2182 C C . PHE A 1 277 ? 4.132 -14.012 -20.347 1.00 96.56 277 PHE A C 1
ATOM 2184 O O . PHE A 1 277 ? 3.987 -13.978 -19.127 1.00 96.56 277 PHE A O 1
ATOM 2191 N N . THR A 1 278 ? 4.836 -14.961 -20.959 1.00 94.69 278 THR A N 1
ATOM 2192 C CA . THR A 1 278 ? 5.562 -16.009 -20.245 1.00 94.69 278 THR A CA 1
ATOM 2193 C C . THR A 1 278 ? 6.901 -15.477 -19.749 1.00 94.69 278 THR A C 1
ATOM 2195 O O . THR A 1 278 ? 7.660 -14.860 -20.498 1.00 94.69 278 THR A O 1
ATOM 2198 N N . THR A 1 279 ? 7.209 -15.742 -18.483 1.00 93.94 279 THR A N 1
ATOM 2199 C CA . THR A 1 279 ? 8.463 -15.324 -17.849 1.00 93.94 279 THR A CA 1
ATOM 2200 C C . THR A 1 279 ? 9.424 -16.487 -17.656 1.00 93.94 279 THR A C 1
ATOM 2202 O O . THR A 1 279 ? 9.003 -17.573 -17.253 1.00 93.94 279 THR A O 1
ATOM 2205 N N . CYS A 1 280 ? 10.717 -16.212 -17.770 1.00 90.94 280 CYS A N 1
ATOM 2206 C CA . CYS A 1 280 ? 11.784 -17.069 -17.269 1.00 90.94 280 CYS A CA 1
ATOM 2207 C C . CYS A 1 280 ? 12.346 -16.459 -15.980 1.00 90.94 280 CYS A C 1
ATOM 2209 O O . CYS A 1 280 ? 12.733 -15.290 -15.968 1.00 90.94 280 CYS A O 1
ATOM 2211 N N . GLN A 1 281 ? 12.395 -17.232 -14.895 1.00 85.00 281 GLN A N 1
ATOM 2212 C CA . GLN A 1 281 ? 12.849 -16.761 -13.585 1.00 85.00 281 GLN A CA 1
ATOM 2213 C C . GLN A 1 281 ? 14.065 -17.559 -13.112 1.00 85.00 281 GLN A C 1
ATOM 2215 O O . GLN A 1 281 ? 14.077 -18.784 -13.205 1.00 85.00 281 GLN A O 1
ATOM 2220 N N . THR A 1 282 ? 15.043 -16.863 -12.538 1.00 83.00 282 THR A N 1
ATOM 2221 C CA . THR A 1 282 ? 16.075 -17.460 -11.683 1.00 83.00 282 THR A CA 1
ATOM 2222 C C . THR A 1 282 ? 15.995 -16.858 -10.273 1.00 83.00 282 THR A C 1
ATOM 2224 O O . THR A 1 282 ? 15.039 -16.156 -9.939 1.00 83.00 282 THR A O 1
ATOM 2227 N N . GLU A 1 283 ? 16.978 -17.134 -9.416 1.00 82.88 283 GLU A N 1
ATOM 2228 C CA . GLU A 1 283 ? 17.012 -16.623 -8.042 1.00 82.88 283 GLU A CA 1
ATOM 2229 C C . GLU A 1 283 ? 17.025 -15.083 -7.957 1.00 82.88 283 GLU A C 1
ATOM 2231 O O . GLU A 1 283 ? 16.325 -14.514 -7.119 1.00 82.88 283 GLU A O 1
ATOM 2236 N N . ASN A 1 284 ? 17.762 -14.417 -8.857 1.00 90.50 284 ASN A N 1
ATOM 2237 C CA . ASN A 1 284 ? 18.088 -12.985 -8.749 1.00 90.50 284 ASN A CA 1
ATOM 2238 C C . ASN A 1 284 ? 17.553 -12.113 -9.896 1.00 90.50 284 ASN A C 1
ATOM 2240 O O . ASN A 1 284 ? 17.722 -10.890 -9.875 1.00 90.50 284 ASN A O 1
ATOM 2244 N N . TRP A 1 285 ? 16.915 -12.709 -10.905 1.00 93.19 285 TRP A N 1
ATOM 2245 C CA . TRP A 1 285 ? 16.276 -11.958 -11.986 1.00 93.19 285 TRP A CA 1
ATOM 2246 C C . TRP A 1 285 ? 15.127 -12.726 -12.642 1.00 93.19 285 TRP A C 1
ATOM 2248 O O . TRP A 1 285 ? 15.072 -13.957 -12.619 1.00 93.19 285 TRP A O 1
ATOM 2258 N N . VAL A 1 286 ? 14.201 -11.977 -13.238 1.00 95.38 286 VAL A N 1
ATOM 2259 C CA . VAL A 1 286 ? 13.131 -12.486 -14.104 1.00 95.38 286 VAL A CA 1
ATOM 2260 C C . VAL A 1 286 ? 13.210 -11.765 -15.441 1.00 95.38 286 VAL A C 1
ATOM 2262 O O . VAL A 1 286 ? 13.466 -10.561 -15.478 1.00 95.38 286 VAL A O 1
ATOM 2265 N N . TYR A 1 287 ? 13.011 -12.481 -16.542 1.00 96.00 287 TYR A N 1
ATOM 2266 C CA . TYR A 1 287 ? 13.000 -11.875 -17.866 1.00 96.00 287 TYR A CA 1
ATOM 2267 C C . TYR A 1 287 ? 11.897 -12.431 -18.763 1.00 96.00 287 TYR A C 1
ATOM 2269 O O . TYR A 1 287 ? 11.379 -13.528 -18.553 1.00 96.00 287 TYR A O 1
ATOM 2277 N N . VAL A 1 288 ? 11.573 -11.653 -19.790 1.00 96.75 288 VAL A N 1
ATOM 2278 C CA . VAL A 1 288 ? 10.665 -12.006 -20.881 1.00 96.75 288 VAL A CA 1
ATOM 2279 C C . VAL A 1 288 ? 11.414 -11.808 -22.189 1.00 96.75 288 VAL A C 1
ATOM 2281 O O . VAL A 1 288 ? 11.855 -10.695 -22.474 1.00 96.75 288 VAL A O 1
ATOM 2284 N N . SER A 1 289 ? 11.550 -12.867 -22.986 1.00 95.94 289 SER A N 1
ATOM 2285 C CA . SER A 1 289 ? 12.044 -12.776 -24.366 1.00 95.94 289 SER A CA 1
ATOM 2286 C C . SER A 1 289 ? 10.873 -12.457 -25.295 1.00 95.94 289 SER A C 1
ATOM 2288 O O . SER A 1 289 ? 10.224 -13.356 -25.823 1.00 95.94 289 SER A O 1
ATOM 2290 N N . SER A 1 290 ? 10.555 -11.174 -25.444 1.00 96.38 290 SER A N 1
ATOM 2291 C CA . SER A 1 290 ? 9.490 -10.692 -26.318 1.00 96.38 290 SER A CA 1
ATOM 2292 C C . SER A 1 290 ? 9.864 -9.343 -26.928 1.00 96.38 290 SER A C 1
ATOM 2294 O O . SER A 1 290 ? 10.001 -8.334 -26.230 1.00 96.38 290 SER A O 1
ATOM 2296 N N . LYS A 1 291 ? 9.964 -9.319 -28.261 1.00 97.00 291 LYS A N 1
ATOM 2297 C CA . LYS A 1 291 ? 10.178 -8.092 -29.038 1.00 97.00 291 LYS A CA 1
ATOM 2298 C C . LYS A 1 291 ? 8.993 -7.131 -28.931 1.00 97.00 291 LYS A C 1
ATOM 2300 O O . LYS A 1 291 ? 9.212 -5.925 -28.851 1.00 97.00 291 LYS A O 1
ATOM 2305 N N . SER A 1 292 ? 7.760 -7.638 -28.888 1.00 97.31 292 SER A N 1
ATOM 2306 C CA . SER A 1 292 ? 6.559 -6.808 -28.728 1.00 97.31 292 SER A CA 1
ATOM 2307 C C . SER A 1 292 ? 6.540 -6.112 -27.371 1.00 97.31 292 SER A C 1
ATOM 2309 O O . SER A 1 292 ? 6.373 -4.895 -27.325 1.00 97.31 292 SER A O 1
ATOM 2311 N N . LEU A 1 293 ? 6.813 -6.833 -26.277 1.00 97.69 293 LEU A N 1
ATOM 2312 C CA . LEU A 1 293 ? 6.882 -6.238 -24.940 1.00 97.69 293 LEU A CA 1
ATOM 2313 C C . LEU A 1 293 ? 8.044 -5.244 -24.806 1.00 97.69 293 LEU A C 1
ATOM 2315 O O . LEU A 1 293 ? 7.883 -4.177 -24.213 1.00 97.69 293 LEU A O 1
ATOM 2319 N N . ALA A 1 294 ? 9.210 -5.570 -25.373 1.00 97.88 294 ALA A N 1
ATOM 2320 C CA . ALA A 1 294 ? 10.365 -4.680 -25.337 1.00 97.88 294 ALA A CA 1
ATOM 2321 C C . ALA A 1 294 ? 10.091 -3.361 -26.082 1.00 97.88 294 ALA A C 1
ATOM 2323 O O . ALA A 1 294 ? 10.307 -2.280 -25.529 1.00 97.88 294 ALA A O 1
ATOM 2324 N N . ARG A 1 295 ? 9.541 -3.435 -27.304 1.00 97.94 295 ARG A N 1
ATOM 2325 C CA . ARG A 1 295 ? 9.150 -2.245 -28.079 1.00 97.94 295 ARG A CA 1
ATOM 2326 C C . ARG A 1 295 ? 8.024 -1.459 -27.419 1.00 97.94 295 ARG A C 1
ATOM 2328 O O . ARG A 1 295 ? 8.066 -0.233 -27.440 1.00 97.94 295 ARG A O 1
ATOM 2335 N N . PHE A 1 296 ? 7.071 -2.135 -26.784 1.00 98.44 296 PHE A N 1
ATOM 2336 C CA . PHE A 1 296 ? 6.010 -1.493 -26.013 1.00 98.44 296 PHE A CA 1
ATOM 2337 C C . PHE A 1 296 ? 6.578 -0.609 -24.895 1.00 98.44 296 PHE A C 1
ATOM 2339 O O . PHE A 1 296 ? 6.314 0.592 -24.871 1.00 98.44 296 PHE A O 1
ATOM 2346 N N . PHE A 1 297 ? 7.440 -1.146 -24.024 1.00 98.31 297 PHE A N 1
ATOM 2347 C CA . PHE A 1 297 ? 8.043 -0.344 -22.954 1.00 98.31 297 PHE A CA 1
ATOM 2348 C C . PHE A 1 297 ? 8.995 0.740 -23.467 1.00 98.31 297 PHE A C 1
ATOM 2350 O O . PHE A 1 297 ? 9.019 1.832 -22.900 1.00 98.31 297 PHE A O 1
ATOM 2357 N N . GLU A 1 298 ? 9.747 0.483 -24.542 1.00 97.25 298 GLU A N 1
ATOM 2358 C CA . GLU A 1 298 ? 10.577 1.507 -25.190 1.00 97.25 298 GLU A CA 1
ATOM 2359 C C . GLU A 1 298 ? 9.724 2.712 -25.619 1.00 97.25 298 GLU A C 1
ATOM 2361 O O . GLU A 1 298 ? 10.070 3.852 -25.312 1.00 97.25 298 GLU A O 1
ATOM 2366 N N . LYS A 1 299 ? 8.573 2.466 -26.261 1.00 97.50 299 LYS A N 1
ATOM 2367 C CA . LYS A 1 299 ? 7.648 3.518 -26.714 1.00 97.50 299 LYS A CA 1
ATOM 2368 C C . LYS A 1 299 ? 6.940 4.240 -25.571 1.00 97.50 299 LYS A C 1
ATOM 2370 O O . LYS A 1 299 ? 6.648 5.424 -25.702 1.00 97.50 299 LYS A O 1
ATOM 2375 N N . LEU A 1 300 ? 6.739 3.574 -24.436 1.00 97.69 300 LEU A N 1
ATOM 2376 C CA . LEU A 1 300 ? 6.238 4.207 -23.212 1.00 97.69 300 LEU A CA 1
ATOM 2377 C C . LEU A 1 300 ? 7.281 5.086 -22.501 1.00 97.69 300 LEU A C 1
ATOM 2379 O O . LEU A 1 300 ? 6.929 5.805 -21.566 1.00 97.69 300 LEU A O 1
ATOM 2383 N N . GLY A 1 301 ? 8.543 5.059 -22.942 1.00 95.38 301 GLY A N 1
ATOM 2384 C CA . GLY A 1 3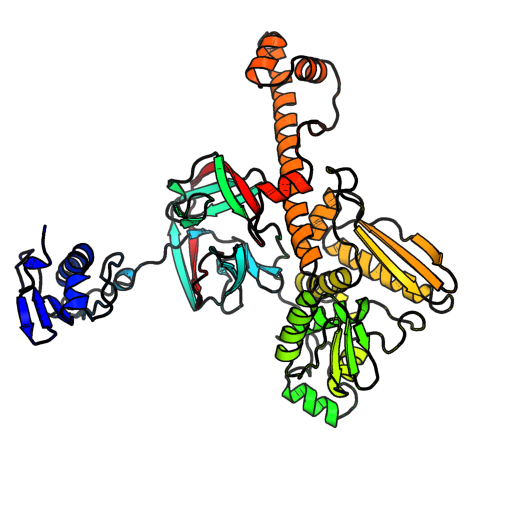01 ? 9.624 5.891 -22.411 1.00 95.38 301 GLY A CA 1
ATOM 2385 C C . GLY A 1 301 ? 10.597 5.161 -21.484 1.00 95.38 301 GLY A C 1
ATOM 2386 O O . GLY A 1 301 ? 11.403 5.811 -20.816 1.00 95.38 301 GLY A O 1
ATOM 2387 N N . ALA A 1 302 ? 10.562 3.825 -21.427 1.00 95.88 302 ALA A N 1
ATOM 2388 C CA . ALA A 1 302 ? 11.566 3.060 -20.695 1.00 95.88 302 ALA A CA 1
ATOM 2389 C C . ALA A 1 302 ? 12.950 3.181 -21.370 1.00 95.88 302 ALA A C 1
ATOM 2391 O O . ALA A 1 302 ? 13.066 3.044 -22.592 1.00 95.88 302 ALA A O 1
ATOM 2392 N N . PRO A 1 303 ? 14.038 3.385 -20.606 1.00 93.38 303 PRO A N 1
ATOM 2393 C CA . PRO A 1 303 ? 15.365 3.541 -21.187 1.00 93.38 303 PRO A CA 1
ATOM 2394 C C . PRO A 1 303 ? 15.927 2.211 -21.718 1.00 93.38 303 PRO A C 1
ATOM 2396 O O . PRO A 1 303 ? 16.217 1.297 -20.945 1.00 93.38 303 PRO A O 1
ATOM 2399 N N . LYS A 1 304 ? 16.161 2.133 -23.035 1.00 93.69 304 LYS A N 1
ATOM 2400 C CA . LYS A 1 304 ? 16.805 0.988 -23.704 1.00 93.69 304 LYS A CA 1
ATOM 2401 C C . LYS A 1 304 ? 18.329 0.986 -23.512 1.00 93.69 304 LYS A C 1
ATOM 2403 O O . LYS A 1 304 ? 19.014 1.976 -23.788 1.00 93.69 304 LYS A O 1
ATOM 2408 N N . GLY A 1 305 ? 18.883 -0.153 -23.094 1.00 92.19 305 GLY A N 1
ATOM 2409 C CA . GLY A 1 305 ? 20.322 -0.367 -22.914 1.00 92.19 305 GLY A CA 1
ATOM 2410 C C . GLY A 1 305 ? 20.904 0.229 -21.623 1.00 92.19 305 GLY A C 1
ATOM 2411 O O . GLY A 1 305 ? 20.288 0.204 -20.557 1.00 92.19 305 GLY A O 1
ATOM 2412 N N . ASN A 1 306 ? 22.147 0.725 -21.686 1.00 89.44 306 ASN A N 1
ATOM 2413 C CA . ASN A 1 306 ? 22.843 1.251 -20.507 1.00 89.44 306 ASN A CA 1
ATOM 2414 C C . ASN A 1 306 ? 22.326 2.648 -20.116 1.00 89.44 306 ASN A C 1
ATOM 2416 O O . ASN A 1 306 ? 22.717 3.658 -20.700 1.00 89.44 306 ASN A O 1
ATOM 2420 N N . LYS A 1 307 ? 21.521 2.700 -19.051 1.00 90.88 307 LYS A N 1
ATOM 2421 C CA . LYS A 1 307 ? 20.878 3.904 -18.493 1.00 90.88 307 LYS A CA 1
ATOM 2422 C C . LYS A 1 307 ? 21.828 5.060 -18.165 1.00 90.88 307 LYS A C 1
ATOM 2424 O O . LYS A 1 307 ? 21.405 6.217 -18.194 1.00 90.88 307 LYS A O 1
ATOM 2429 N N . THR A 1 308 ? 23.093 4.767 -17.853 1.00 87.06 308 THR A N 1
ATOM 2430 C CA . THR A 1 308 ? 24.103 5.799 -17.554 1.00 87.06 308 THR A CA 1
ATOM 2431 C C . THR A 1 308 ? 24.544 6.565 -18.806 1.00 87.06 308 THR A C 1
ATOM 2433 O O . THR A 1 308 ? 24.961 7.713 -18.689 1.00 87.06 308 THR A O 1
ATOM 2436 N N . LYS A 1 309 ? 24.411 5.952 -19.993 1.00 90.69 309 LYS A N 1
ATOM 2437 C CA . LYS A 1 309 ? 24.815 6.471 -21.313 1.00 90.69 309 LYS A CA 1
ATOM 2438 C C . LYS A 1 309 ? 23.618 6.878 -22.190 1.00 90.69 309 LYS A C 1
ATOM 2440 O O . LYS A 1 309 ? 23.662 6.754 -23.412 1.00 90.69 309 LYS A O 1
ATOM 2445 N N . LYS A 1 310 ? 22.482 7.203 -21.575 1.00 89.31 310 LYS A N 1
ATOM 2446 C CA . LYS A 1 310 ? 21.237 7.504 -22.291 1.00 89.31 310 LYS A CA 1
ATOM 2447 C C . LYS A 1 310 ? 20.551 8.710 -21.686 1.00 89.31 310 LYS A C 1
ATOM 2449 O O . LYS A 1 310 ? 20.522 8.855 -20.464 1.00 89.31 310 LYS A O 1
ATOM 2454 N N . THR A 1 311 ? 19.935 9.514 -22.537 1.00 88.88 311 THR A N 1
ATOM 2455 C CA . THR A 1 311 ? 19.010 10.572 -22.135 1.00 88.88 311 THR A CA 1
ATOM 2456 C C . THR A 1 311 ? 17.629 9.949 -21.934 1.00 88.88 311 THR A C 1
ATOM 2458 O O . THR A 1 311 ? 17.105 9.310 -22.841 1.00 88.88 311 THR A O 1
ATOM 2461 N N . PHE A 1 312 ? 17.064 10.085 -20.737 1.00 91.19 312 PHE A N 1
ATOM 2462 C CA . PHE A 1 312 ? 15.671 9.744 -20.433 1.00 91.19 312 PHE A CA 1
ATOM 2463 C C . PHE A 1 312 ? 15.150 10.615 -19.284 1.00 91.19 312 PHE A C 1
ATOM 2465 O O . PHE A 1 312 ? 15.934 11.176 -18.516 1.00 91.19 312 PHE A O 1
ATOM 2472 N N . GLY A 1 313 ? 13.831 10.718 -19.167 1.00 91.50 313 GLY A N 1
ATOM 2473 C CA . GLY A 1 313 ? 13.145 11.443 -18.102 1.00 91.50 313 GLY A CA 1
ATOM 2474 C C . GLY A 1 313 ? 11.896 10.692 -17.661 1.00 91.50 313 GLY A C 1
ATOM 2475 O O . GLY A 1 313 ? 11.671 9.557 -18.080 1.00 91.50 313 GLY A O 1
ATOM 2476 N N . VAL A 1 314 ? 11.086 11.322 -16.814 1.00 96.38 314 VAL A N 1
ATOM 2477 C CA . VAL A 1 314 ? 9.734 10.818 -16.563 1.00 96.38 314 VAL A CA 1
ATOM 2478 C C . VAL A 1 314 ? 8.899 11.094 -17.821 1.00 96.38 314 VAL A C 1
ATOM 2480 O O . VAL A 1 314 ? 8.965 12.215 -18.328 1.00 96.38 314 VAL A O 1
ATOM 2483 N N . PRO A 1 315 ? 8.146 10.117 -18.358 1.00 96.31 315 PRO A N 1
ATOM 2484 C CA . PRO A 1 315 ? 7.319 10.353 -19.537 1.00 96.31 315 PRO A CA 1
ATOM 2485 C C . PRO A 1 315 ? 6.274 11.450 -19.291 1.00 96.31 315 PRO A C 1
ATOM 2487 O O . PRO A 1 315 ? 5.572 11.416 -18.284 1.00 96.31 315 PRO A O 1
ATOM 2490 N N . GLU A 1 316 ? 6.137 12.407 -20.213 1.00 96.06 316 GLU A N 1
ATOM 2491 C CA . GLU A 1 316 ? 5.275 13.586 -20.008 1.00 96.06 316 GLU A CA 1
ATOM 2492 C C . GLU A 1 316 ? 3.790 13.219 -19.821 1.00 96.06 316 GLU A C 1
ATOM 2494 O O . GLU A 1 316 ? 3.084 13.835 -19.024 1.00 96.06 316 GLU A O 1
ATOM 2499 N N . TRP A 1 317 ? 3.318 12.155 -20.482 1.00 97.31 317 TRP A N 1
ATOM 2500 C CA . TRP A 1 317 ? 1.948 11.652 -20.324 1.00 97.31 317 TRP A CA 1
ATOM 2501 C C . TRP A 1 317 ? 1.635 11.188 -18.893 1.00 97.31 317 TRP A C 1
ATOM 2503 O O . TRP A 1 317 ? 0.479 11.224 -18.481 1.00 97.31 317 TRP A O 1
ATOM 2513 N N . LEU A 1 318 ? 2.647 10.811 -18.104 1.00 97.75 318 LEU A N 1
ATOM 2514 C CA . LEU A 1 318 ? 2.467 10.378 -16.720 1.00 97.75 318 LEU A CA 1
ATOM 2515 C C . LEU A 1 318 ? 2.016 11.533 -15.816 1.00 97.75 318 LEU A C 1
ATOM 2517 O O . LEU A 1 318 ? 1.280 11.310 -14.857 1.00 97.75 318 LEU A O 1
ATOM 2521 N N . PHE A 1 319 ? 2.392 12.775 -16.139 1.00 97.50 319 PHE A N 1
ATOM 2522 C CA . PHE A 1 319 ? 1.967 13.959 -15.386 1.00 97.50 319 PHE A CA 1
ATOM 2523 C C . PHE A 1 319 ? 0.476 14.277 -15.544 1.00 97.50 319 PHE A C 1
ATOM 2525 O O . PHE A 1 319 ? -0.087 14.928 -14.667 1.00 97.50 319 PHE A O 1
ATOM 2532 N N . LYS A 1 320 ? -0.168 13.773 -16.604 1.00 97.38 320 LYS A N 1
ATOM 2533 C CA . LYS A 1 320 ? -1.614 13.915 -16.837 1.00 97.38 320 LYS A CA 1
ATOM 2534 C C . LYS A 1 320 ? -2.456 12.914 -16.044 1.00 97.38 320 LYS A C 1
ATOM 2536 O O . LYS A 1 320 ? -3.664 13.065 -15.963 1.00 97.38 320 LYS A O 1
ATOM 2541 N N . LEU A 1 321 ? -1.837 11.870 -15.490 1.00 98.31 321 LEU A N 1
ATOM 2542 C CA . LEU A 1 321 ? -2.564 10.832 -14.766 1.00 98.31 321 LEU A CA 1
ATOM 2543 C C . LEU A 1 321 ? -2.973 11.292 -13.355 1.00 98.31 321 LEU A C 1
ATOM 2545 O O . LEU A 1 321 ? -2.262 12.095 -12.741 1.00 98.31 321 LEU A O 1
ATOM 2549 N N . PRO A 1 322 ? -4.058 10.736 -12.790 1.00 98.12 322 PRO A N 1
ATOM 2550 C CA . PRO A 1 322 ? -4.418 10.952 -11.396 1.00 98.12 322 PRO A CA 1
ATOM 2551 C C . PRO A 1 322 ? -3.331 10.442 -10.444 1.00 98.12 322 PRO A C 1
ATOM 2553 O O . PRO A 1 322 ? -2.511 9.570 -10.774 1.00 98.12 322 PRO A O 1
ATOM 2556 N N . LYS A 1 323 ? -3.343 10.962 -9.212 1.00 98.06 323 LYS A N 1
ATOM 2557 C CA . LYS A 1 323 ? -2.297 10.692 -8.210 1.00 98.06 323 LYS A CA 1
ATOM 2558 C C . LYS A 1 323 ? -2.099 9.204 -7.943 1.00 98.06 323 LYS A C 1
ATOM 2560 O O . LYS A 1 323 ? -0.964 8.755 -7.793 1.00 98.06 323 LYS A O 1
ATOM 2565 N N . TRP A 1 324 ? -3.170 8.417 -7.900 1.00 97.81 324 TRP A N 1
ATOM 2566 C CA . TRP A 1 324 ? -3.057 6.994 -7.590 1.00 97.81 324 TRP A CA 1
ATOM 2567 C C . TRP A 1 324 ? -2.334 6.186 -8.681 1.00 97.81 324 TRP A C 1
ATOM 2569 O O . TRP A 1 324 ? -1.592 5.261 -8.355 1.00 97.81 324 TRP A O 1
ATOM 2579 N N . LEU A 1 325 ? -2.459 6.569 -9.956 1.00 98.50 325 LEU A N 1
ATOM 2580 C CA . LEU A 1 325 ? -1.702 5.960 -11.054 1.00 98.50 325 LEU A CA 1
ATOM 2581 C C . LEU A 1 325 ? -0.234 6.407 -11.022 1.00 98.50 325 LEU A C 1
ATOM 2583 O O . LEU A 1 325 ? 0.670 5.570 -11.071 1.00 98.50 325 LEU A O 1
ATOM 2587 N N . LYS A 1 326 ? 0.025 7.711 -10.838 1.00 98.56 326 LYS A N 1
ATOM 2588 C CA . LYS A 1 326 ? 1.388 8.254 -10.644 1.00 98.56 326 LYS A CA 1
ATOM 2589 C C . LYS A 1 326 ? 2.130 7.537 -9.512 1.00 98.56 326 LYS A C 1
ATOM 2591 O O . LYS A 1 326 ? 3.312 7.206 -9.633 1.00 98.56 326 LYS A O 1
ATOM 2596 N N . ARG A 1 327 ? 1.416 7.249 -8.420 1.00 98.44 327 ARG A N 1
ATOM 2597 C CA . ARG A 1 327 ? 1.926 6.533 -7.249 1.00 98.44 327 ARG A CA 1
ATOM 2598 C C . ARG A 1 327 ? 2.457 5.142 -7.604 1.00 98.44 327 ARG A C 1
ATOM 2600 O O . ARG A 1 327 ? 3.498 4.769 -7.078 1.00 98.44 327 ARG A O 1
ATOM 2607 N N . LEU A 1 328 ? 1.810 4.392 -8.499 1.00 98.62 328 LEU A N 1
ATOM 2608 C CA . LEU A 1 328 ? 2.256 3.045 -8.889 1.00 98.62 328 LEU A CA 1
ATOM 2609 C C . LEU A 1 328 ? 3.631 3.051 -9.566 1.00 98.62 328 LEU A C 1
ATOM 2611 O O . LEU A 1 328 ? 4.483 2.214 -9.249 1.00 98.62 328 LEU A O 1
ATOM 2615 N N . TYR A 1 329 ? 3.864 4.024 -10.450 1.00 98.69 329 TYR A N 1
ATOM 2616 C CA . TYR A 1 329 ? 5.169 4.239 -11.072 1.00 98.69 329 TYR A CA 1
ATOM 2617 C C . TYR A 1 329 ? 6.227 4.604 -10.024 1.00 98.69 329 TYR A C 1
ATOM 2619 O O . TYR A 1 329 ? 7.280 3.965 -9.954 1.00 98.69 329 TYR A O 1
ATOM 2627 N N . LEU A 1 330 ? 5.929 5.586 -9.164 1.00 98.62 330 LEU A N 1
ATOM 2628 C CA . LEU A 1 330 ? 6.840 6.035 -8.108 1.00 98.62 330 LEU A CA 1
ATOM 2629 C C . LEU A 1 330 ? 7.183 4.918 -7.118 1.00 98.62 330 LEU A C 1
ATOM 2631 O O . LEU A 1 330 ? 8.357 4.656 -6.872 1.00 98.62 330 LEU A O 1
ATOM 2635 N N . ALA A 1 331 ? 6.180 4.235 -6.569 1.00 98.50 331 ALA A N 1
ATOM 2636 C CA . ALA A 1 331 ? 6.361 3.191 -5.567 1.00 98.50 331 ALA A CA 1
ATOM 2637 C C . ALA A 1 331 ? 7.199 2.024 -6.107 1.00 98.50 331 ALA A C 1
ATOM 2639 O O . ALA A 1 331 ? 8.015 1.459 -5.378 1.00 98.50 331 ALA A O 1
ATOM 2640 N N . SER A 1 332 ? 7.053 1.697 -7.394 1.00 98.38 332 SER A N 1
ATOM 2641 C CA . SER A 1 332 ? 7.841 0.646 -8.050 1.00 98.38 332 SER A CA 1
ATOM 2642 C C . SER A 1 332 ? 9.272 1.102 -8.346 1.00 98.38 332 SER A C 1
ATOM 2644 O O . SER A 1 332 ? 10.222 0.359 -8.102 1.00 98.38 332 SER A O 1
ATOM 2646 N N . LEU A 1 333 ? 9.455 2.350 -8.794 1.00 98.25 333 LEU A N 1
ATOM 2647 C CA . LEU A 1 333 ? 10.779 2.942 -8.999 1.00 98.25 333 LEU A CA 1
ATOM 2648 C C . LEU A 1 333 ? 11.569 3.051 -7.686 1.00 98.25 333 LEU A C 1
ATOM 2650 O O . LEU A 1 333 ? 12.748 2.696 -7.635 1.00 98.25 333 LEU A O 1
ATOM 2654 N N . PHE A 1 334 ? 10.934 3.520 -6.612 1.00 98.12 334 PHE A N 1
ATOM 2655 C CA . PHE A 1 334 ? 11.548 3.590 -5.287 1.00 98.12 334 PHE A CA 1
ATOM 2656 C C . PHE A 1 334 ? 11.745 2.197 -4.682 1.00 98.12 334 PHE A C 1
ATOM 2658 O O . PHE A 1 334 ? 12.766 1.949 -4.040 1.00 98.12 334 PHE A O 1
ATOM 2665 N N . GLY A 1 335 ? 10.838 1.258 -4.959 1.00 97.38 335 GLY A N 1
ATOM 2666 C CA . GLY A 1 335 ? 11.002 -0.157 -4.631 1.00 97.38 335 GLY A CA 1
ATOM 2667 C C . GLY A 1 335 ? 12.255 -0.774 -5.253 1.00 97.38 335 GLY A C 1
ATOM 2668 O O . GLY A 1 335 ? 12.934 -1.558 -4.598 1.00 97.38 335 GLY A O 1
ATOM 2669 N N . ALA A 1 336 ? 12.627 -0.359 -6.463 1.00 96.06 336 ALA A N 1
ATOM 2670 C CA . ALA A 1 336 ? 13.909 -0.712 -7.062 1.00 96.06 336 ALA A CA 1
ATOM 2671 C C . ALA A 1 336 ? 15.074 0.055 -6.401 1.00 96.06 336 ALA A C 1
ATOM 2673 O O . ALA A 1 336 ? 15.935 -0.528 -5.738 1.00 96.06 336 ALA A O 1
ATOM 2674 N N . LYS A 1 337 ? 15.060 1.393 -6.461 1.00 95.06 337 LYS A N 1
ATOM 2675 C CA . LYS A 1 337 ? 16.271 2.214 -6.262 1.00 95.06 337 LYS A CA 1
ATOM 2676 C C . LYS A 1 337 ? 16.436 2.950 -4.930 1.00 95.06 337 LYS A C 1
ATOM 2678 O O . LYS A 1 337 ? 17.552 3.376 -4.640 1.00 95.06 337 LYS A O 1
ATOM 2683 N N . MET A 1 338 ? 15.386 3.150 -4.138 1.00 95.88 338 MET A N 1
ATOM 2684 C CA . MET A 1 338 ? 15.466 3.920 -2.885 1.00 95.88 338 MET A CA 1
ATOM 2685 C C . MET A 1 338 ? 15.844 3.020 -1.701 1.00 95.88 338 MET A C 1
ATOM 2687 O O . MET A 1 338 ? 15.394 1.882 -1.622 1.00 95.88 338 MET A O 1
ATOM 2691 N N . ASN A 1 339 ? 16.664 3.496 -0.761 1.00 95.12 339 ASN A N 1
ATOM 2692 C CA . ASN A 1 339 ? 17.056 2.675 0.391 1.00 95.12 339 ASN A CA 1
ATOM 2693 C C . ASN A 1 339 ? 15.864 2.288 1.279 1.00 95.12 339 ASN A C 1
ATOM 2695 O O . ASN A 1 339 ? 14.855 2.984 1.346 1.00 95.12 339 ASN A O 1
ATOM 2699 N N . LYS A 1 340 ? 16.022 1.183 2.014 1.00 94.56 340 LYS A N 1
ATOM 2700 C CA . LYS A 1 340 ? 15.071 0.784 3.052 1.00 94.56 340 LYS A CA 1
ATOM 2701 C C . LYS A 1 340 ? 15.092 1.758 4.228 1.00 94.56 340 LYS A C 1
ATOM 2703 O O . LYS A 1 340 ? 16.109 2.404 4.492 1.00 94.56 340 LYS A O 1
ATOM 2708 N N . VAL A 1 341 ? 13.977 1.813 4.950 1.00 94.31 341 VAL A N 1
ATOM 2709 C CA . VAL A 1 341 ? 13.895 2.515 6.232 1.00 94.31 341 VAL A CA 1
ATOM 2710 C C . VAL A 1 341 ? 14.703 1.740 7.272 1.00 94.31 341 VAL A C 1
ATOM 2712 O O . VAL A 1 341 ? 14.571 0.522 7.372 1.00 94.31 341 VAL A O 1
ATOM 2715 N N . TYR A 1 342 ? 15.526 2.440 8.048 1.00 93.12 342 TYR A N 1
ATOM 2716 C CA . TYR A 1 342 ? 16.205 1.890 9.219 1.00 93.12 342 TYR A CA 1
ATOM 2717 C C . TYR A 1 342 ? 16.490 3.001 10.237 1.00 93.12 342 TYR A C 1
ATOM 2719 O O . TYR A 1 342 ? 16.428 4.189 9.908 1.00 93.12 342 TYR A O 1
ATOM 2727 N N . SER A 1 343 ? 16.767 2.611 11.480 1.00 92.69 343 SER A N 1
ATOM 2728 C CA . SER A 1 343 ? 16.918 3.522 12.618 1.00 92.69 343 SER A CA 1
ATOM 2729 C C . SER A 1 343 ? 18.324 3.395 13.225 1.00 92.69 343 SER A C 1
ATOM 2731 O O . SER A 1 343 ? 18.537 2.528 14.072 1.00 92.69 343 SER A O 1
ATOM 2733 N N . PRO A 1 344 ? 19.312 4.214 12.804 1.00 88.69 344 PRO A N 1
ATOM 2734 C CA . PRO A 1 344 ? 20.709 4.053 13.225 1.00 88.69 344 PRO A CA 1
ATOM 2735 C C . PRO A 1 344 ? 20.927 4.176 14.739 1.00 88.69 344 PRO A C 1
ATOM 2737 O O . PRO A 1 344 ? 21.774 3.498 15.305 1.00 88.69 344 PRO A O 1
ATOM 2740 N N . ASN A 1 345 ? 20.171 5.059 15.393 1.00 87.31 345 ASN A N 1
ATOM 2741 C CA . ASN A 1 345 ? 20.249 5.317 16.834 1.00 87.31 345 ASN A CA 1
ATOM 2742 C C . ASN A 1 345 ? 19.108 4.629 17.611 1.00 87.31 345 ASN A C 1
ATOM 2744 O O . ASN A 1 345 ? 18.805 5.006 18.743 1.00 87.31 345 ASN A O 1
ATOM 2748 N N . GLY A 1 346 ? 18.401 3.702 16.963 1.00 88.94 346 GLY A N 1
ATOM 2749 C CA . GLY A 1 346 ? 17.255 2.992 17.512 1.00 88.94 346 GLY A CA 1
ATOM 2750 C C . GLY A 1 346 ? 15.948 3.786 17.548 1.00 88.94 346 GLY A C 1
ATOM 2751 O O . GLY A 1 346 ? 14.898 3.160 17.521 1.00 88.94 346 GLY A O 1
ATOM 2752 N N . LYS A 1 347 ? 15.933 5.127 17.532 1.00 87.81 347 LYS A N 1
ATOM 2753 C CA . LYS A 1 347 ? 14.690 5.914 17.728 1.00 87.81 347 LYS A CA 1
ATOM 2754 C C . LYS A 1 347 ? 14.339 6.892 16.613 1.00 87.81 347 LYS A C 1
ATOM 2756 O O . LYS A 1 347 ? 13.194 7.338 16.555 1.00 87.81 347 LYS A O 1
ATOM 2761 N N . THR A 1 348 ? 15.285 7.248 15.756 1.00 88.50 348 THR A N 1
ATOM 2762 C CA . THR A 1 348 ? 15.105 8.190 14.650 1.00 88.50 348 THR A CA 1
ATOM 2763 C C . THR A 1 348 ? 15.506 7.512 13.355 1.00 88.50 348 THR A C 1
ATOM 2765 O O . THR A 1 348 ? 16.554 6.872 13.279 1.00 88.50 348 THR A O 1
ATOM 2768 N N . PHE A 1 349 ? 14.694 7.688 12.320 1.00 93.38 349 PHE A N 1
ATOM 2769 C CA . PHE A 1 349 ? 14.975 7.095 11.021 1.00 93.38 349 PHE A CA 1
ATOM 2770 C C . PHE A 1 349 ? 16.039 7.865 10.245 1.00 93.38 349 PHE A C 1
ATOM 2772 O O . PHE A 1 349 ? 16.120 9.092 10.304 1.00 93.38 349 PHE A O 1
ATOM 2779 N N . SER A 1 350 ? 16.845 7.123 9.489 1.00 93.19 350 SER A N 1
ATOM 2780 C CA . SER A 1 350 ? 17.723 7.690 8.470 1.00 93.19 350 SER A CA 1
ATOM 2781 C C . SER A 1 350 ? 16.917 8.340 7.345 1.00 93.19 350 SER A C 1
ATOM 2783 O O . SER A 1 350 ? 15.806 7.898 7.041 1.00 93.19 350 SER A O 1
ATOM 2785 N N . ASN A 1 351 ? 17.536 9.275 6.627 1.00 95.88 351 ASN A N 1
ATOM 2786 C CA . ASN A 1 351 ? 16.966 9.832 5.404 1.00 95.88 351 ASN A CA 1
ATOM 2787 C C . ASN A 1 351 ? 16.635 8.732 4.381 1.00 95.88 351 ASN A C 1
ATOM 2789 O O . ASN A 1 351 ? 17.446 7.833 4.122 1.00 95.88 351 ASN A O 1
ATOM 2793 N N . LEU A 1 352 ? 15.484 8.855 3.722 1.00 97.50 352 LEU A N 1
ATOM 2794 C CA . LEU A 1 352 ? 15.219 8.100 2.501 1.00 97.50 352 LEU A CA 1
ATOM 2795 C C . LEU A 1 352 ? 15.868 8.823 1.331 1.00 97.50 352 LEU A C 1
ATOM 2797 O O . LEU A 1 352 ? 15.712 10.026 1.159 1.00 97.50 352 LEU A O 1
ATOM 2801 N N . THR A 1 353 ? 16.635 8.090 0.548 1.00 97.44 353 THR A N 1
ATOM 2802 C CA . THR A 1 353 ? 17.590 8.609 -0.417 1.00 97.44 353 THR A CA 1
ATOM 2803 C C . THR A 1 353 ? 17.357 7.932 -1.749 1.00 97.44 353 THR A C 1
ATOM 2805 O O . THR A 1 353 ? 17.452 6.709 -1.873 1.00 97.44 353 THR A O 1
ATOM 2808 N N . PHE A 1 354 ? 17.100 8.745 -2.764 1.00 97.56 354 PHE A N 1
ATOM 2809 C CA . PHE A 1 354 ? 17.092 8.300 -4.146 1.00 97.56 354 PHE A CA 1
ATOM 2810 C C . PHE A 1 354 ? 18.318 8.855 -4.855 1.00 97.56 354 PHE A C 1
ATOM 2812 O O . PHE A 1 354 ? 18.659 10.025 -4.682 1.00 97.56 354 PHE A O 1
ATOM 2819 N N . SER A 1 355 ? 18.970 8.034 -5.676 1.00 95.19 355 SER A N 1
ATOM 2820 C CA . SER A 1 355 ? 20.069 8.508 -6.510 1.00 95.19 355 SER A CA 1
ATOM 2821 C C . SER A 1 355 ? 20.140 7.809 -7.856 1.00 95.19 355 SER A C 1
ATOM 2823 O O . SER A 1 355 ? 19.848 6.619 -7.966 1.00 95.19 355 SER A O 1
ATOM 2825 N N . VAL A 1 356 ? 20.604 8.548 -8.859 1.00 94.62 356 VAL A N 1
ATOM 2826 C CA . VAL A 1 356 ? 20.857 8.061 -10.215 1.00 94.62 356 VAL A CA 1
ATOM 2827 C C . VAL A 1 356 ? 22.218 8.563 -10.690 1.00 94.62 356 VAL A C 1
ATOM 2829 O O . VAL A 1 356 ? 22.601 9.694 -10.397 1.00 94.62 356 VAL A O 1
ATOM 2832 N N . SER A 1 357 ? 22.949 7.730 -11.430 1.00 94.06 357 SER A N 1
ATOM 2833 C CA . SER A 1 357 ? 24.235 8.102 -12.030 1.00 94.06 357 SER A CA 1
ATOM 2834 C C . SER A 1 357 ? 24.116 8.223 -13.549 1.00 94.06 357 SER A C 1
ATOM 2836 O O . SER A 1 357 ? 23.472 7.398 -14.204 1.00 94.06 357 SER A O 1
ATOM 2838 N N . LYS A 1 358 ? 24.776 9.232 -14.117 1.00 94.50 358 LYS A N 1
ATOM 2839 C CA . LYS A 1 358 ? 24.868 9.493 -15.559 1.00 94.50 358 LYS A CA 1
ATOM 2840 C C . LYS A 1 358 ? 26.310 9.735 -15.976 1.00 94.50 358 LYS A C 1
ATOM 2842 O O . LYS A 1 358 ? 27.130 10.173 -15.176 1.00 94.50 358 LYS A O 1
ATOM 2847 N N . LYS A 1 359 ? 26.642 9.470 -17.236 1.00 93.56 359 LYS A N 1
ATOM 2848 C CA . LYS A 1 359 ? 27.870 10.004 -17.833 1.00 93.56 359 LYS A CA 1
ATOM 2849 C C . LYS A 1 359 ? 27.792 11.533 -17.906 1.00 93.56 359 LYS A C 1
ATOM 2851 O O . LYS A 1 359 ? 26.681 12.047 -18.024 1.00 93.56 359 LYS A O 1
ATOM 2856 N N . PRO A 1 360 ? 28.934 12.248 -17.856 1.00 92.06 360 PRO A N 1
ATOM 2857 C CA . PRO A 1 360 ? 28.953 13.710 -17.923 1.00 92.06 360 PRO A CA 1
ATOM 2858 C C . PRO A 1 360 ? 28.121 14.285 -19.079 1.00 92.06 360 PRO A C 1
ATOM 2860 O O . PRO A 1 360 ? 27.331 15.193 -18.847 1.00 92.06 360 PRO A O 1
ATOM 2863 N N . GLU A 1 361 ? 28.190 13.672 -20.264 1.00 93.38 361 GLU A N 1
ATOM 2864 C CA . GLU A 1 361 ? 27.421 14.039 -21.469 1.00 93.38 361 GLU A CA 1
ATOM 2865 C C . GLU A 1 361 ? 25.886 13.905 -21.336 1.00 93.38 361 GLU A C 1
ATOM 2867 O O . GLU A 1 361 ? 25.145 14.472 -22.128 1.00 93.38 361 GLU A O 1
ATOM 2872 N N . HIS A 1 362 ? 25.388 13.189 -20.321 1.00 92.56 362 HIS A N 1
ATOM 2873 C CA . HIS A 1 362 ? 23.956 13.003 -20.046 1.00 92.56 362 HIS A CA 1
ATOM 2874 C C . HIS A 1 362 ? 23.529 13.585 -18.689 1.00 92.56 362 HIS A C 1
ATOM 2876 O O . HIS A 1 362 ? 22.492 13.199 -18.138 1.00 92.56 362 HIS A O 1
ATOM 2882 N N . SER A 1 363 ? 24.332 14.487 -18.121 1.00 91.94 363 SER A N 1
ATOM 2883 C CA . SER A 1 363 ? 24.096 15.076 -16.796 1.00 91.94 363 SER A CA 1
ATOM 2884 C C . SER A 1 363 ? 22.773 15.838 -16.717 1.00 91.94 363 SER A C 1
ATOM 2886 O O . SER A 1 363 ? 22.018 15.649 -15.765 1.00 91.94 363 SER A O 1
ATOM 2888 N N . GLU A 1 364 ? 22.443 16.621 -17.746 1.00 92.69 364 GLU A N 1
ATOM 2889 C CA . GLU A 1 364 ? 21.191 17.389 -17.813 1.00 92.69 364 GLU A CA 1
ATOM 2890 C C . GLU A 1 364 ? 19.957 16.487 -17.727 1.00 92.69 364 GLU A C 1
ATOM 2892 O O . GLU A 1 364 ? 19.020 16.763 -16.981 1.00 92.69 364 GLU A O 1
ATOM 2897 N N . SER A 1 365 ? 19.991 15.342 -18.414 1.00 93.88 365 SER A N 1
ATOM 2898 C CA . SER A 1 365 ? 18.931 14.334 -18.334 1.00 93.88 365 SER A CA 1
ATOM 2899 C C . SER A 1 365 ? 18.796 13.746 -16.932 1.00 93.88 365 SER A C 1
ATOM 2901 O O . SER A 1 365 ? 17.677 13.538 -16.467 1.00 93.88 365 SER A O 1
ATOM 2903 N N . GLY A 1 366 ? 19.914 13.478 -16.250 1.00 93.38 366 GLY A N 1
ATOM 2904 C CA . GLY A 1 366 ? 19.897 13.010 -14.863 1.00 93.38 366 GLY A CA 1
ATOM 2905 C C . GLY A 1 366 ? 19.256 14.026 -13.920 1.00 93.38 366 GLY A C 1
ATOM 2906 O O . GLY A 1 366 ? 18.416 13.655 -13.099 1.00 93.38 366 GLY A O 1
ATOM 2907 N N . LEU A 1 367 ? 19.605 15.303 -14.084 1.00 95.25 367 LEU A N 1
ATOM 2908 C CA . LEU A 1 367 ? 19.048 16.398 -13.298 1.00 95.25 367 LEU A CA 1
ATOM 2909 C C . LEU A 1 367 ? 17.550 16.598 -13.573 1.00 95.25 367 LEU A C 1
ATOM 2911 O O . LEU A 1 367 ? 16.776 16.674 -12.618 1.00 95.25 367 LEU A O 1
ATOM 2915 N N . LYS A 1 368 ? 17.124 16.612 -14.849 1.00 95.88 368 LYS A N 1
ATOM 2916 C CA . LYS A 1 368 ? 15.698 16.676 -15.224 1.00 95.88 368 LYS A CA 1
ATOM 2917 C C . LYS A 1 368 ? 14.926 15.532 -14.579 1.00 95.88 368 LYS A C 1
ATOM 2919 O O . LYS A 1 368 ? 13.935 15.779 -13.906 1.00 95.88 368 LYS A O 1
ATOM 2924 N N . PHE A 1 369 ? 15.412 14.298 -14.718 1.00 96.94 369 PHE A N 1
ATOM 2925 C CA . PHE A 1 369 ? 14.737 13.123 -14.172 1.00 96.94 369 PHE A CA 1
ATOM 2926 C C . PHE A 1 369 ? 14.537 13.218 -12.656 1.00 96.94 369 PHE A C 1
ATOM 2928 O O . PHE A 1 369 ? 13.447 12.952 -12.161 1.00 96.94 369 PHE A O 1
ATOM 2935 N N . VAL A 1 370 ? 15.561 13.633 -11.908 1.00 97.19 370 VAL A N 1
ATOM 2936 C CA . VAL A 1 370 ? 15.436 13.797 -10.455 1.00 97.19 370 VAL A CA 1
ATOM 2937 C C . VAL A 1 370 ? 14.456 14.917 -10.087 1.00 97.19 370 VAL A C 1
ATOM 2939 O O . VAL A 1 370 ? 13.653 14.736 -9.173 1.00 97.19 370 VAL A O 1
ATOM 2942 N N . ASN A 1 371 ? 14.478 16.047 -10.796 1.00 97.62 371 ASN A N 1
ATOM 2943 C CA . ASN A 1 371 ? 13.531 17.140 -10.558 1.00 97.62 371 ASN A CA 1
ATOM 2944 C C . ASN A 1 371 ? 12.086 16.747 -10.901 1.00 97.62 371 ASN A C 1
ATOM 2946 O O . ASN A 1 371 ? 11.177 17.066 -10.139 1.00 97.62 371 ASN A O 1
ATOM 2950 N N . ASP A 1 372 ? 11.879 15.986 -11.974 1.00 97.94 372 ASP A N 1
ATOM 2951 C CA . ASP A 1 372 ? 10.577 15.433 -12.355 1.00 97.94 372 ASP A CA 1
ATOM 2952 C C . ASP A 1 372 ? 10.007 14.529 -11.244 1.00 97.94 372 ASP A C 1
ATOM 2954 O O . ASP A 1 372 ? 8.834 14.645 -10.884 1.00 97.94 372 ASP A O 1
ATOM 2958 N N . LEU A 1 373 ? 10.838 13.669 -10.637 1.00 98.31 373 LEU A N 1
ATOM 2959 C CA . LEU A 1 373 ? 10.423 12.834 -9.500 1.00 98.31 373 LEU A CA 1
ATOM 2960 C C . LEU A 1 373 ? 10.064 13.666 -8.267 1.00 98.31 373 LEU A C 1
ATOM 2962 O O . LEU A 1 373 ? 9.111 13.337 -7.563 1.00 98.31 373 LEU A O 1
ATOM 2966 N N . LYS A 1 374 ? 10.810 14.743 -8.002 1.00 98.00 374 LYS A N 1
ATOM 2967 C CA . LYS A 1 374 ? 10.497 15.668 -6.909 1.00 98.00 374 LYS A CA 1
ATOM 2968 C C . LYS A 1 374 ? 9.161 16.371 -7.133 1.00 98.00 374 LYS A C 1
ATOM 2970 O O . LYS A 1 374 ? 8.351 16.393 -6.215 1.00 98.00 374 LYS A O 1
ATOM 2975 N N . ARG A 1 375 ? 8.904 16.848 -8.355 1.00 97.62 375 ARG A N 1
ATOM 2976 C CA . ARG A 1 375 ? 7.622 17.451 -8.747 1.00 97.62 375 ARG A CA 1
ATOM 2977 C C . ARG A 1 375 ? 6.459 16.482 -8.524 1.00 97.62 375 ARG A C 1
ATOM 2979 O O . ARG A 1 375 ? 5.447 16.867 -7.953 1.00 97.62 375 ARG A O 1
ATOM 2986 N N . LEU A 1 376 ? 6.621 15.210 -8.902 1.00 98.19 376 LEU A N 1
ATOM 2987 C CA . LEU A 1 376 ? 5.602 14.192 -8.627 1.00 98.19 376 LEU A CA 1
ATOM 2988 C C . LEU A 1 376 ? 5.397 13.964 -7.124 1.00 98.19 376 LEU A C 1
ATOM 2990 O O . LEU A 1 376 ? 4.261 13.838 -6.686 1.00 98.19 376 LEU A O 1
ATOM 2994 N N . LEU A 1 377 ? 6.467 13.907 -6.323 1.00 98.31 377 LEU A N 1
ATOM 2995 C CA . LEU A 1 377 ? 6.372 13.749 -4.864 1.00 98.31 377 LEU A CA 1
ATOM 2996 C C . LEU A 1 377 ? 5.661 14.934 -4.187 1.00 98.31 377 LEU A C 1
ATOM 2998 O O . LEU A 1 377 ? 4.901 14.732 -3.234 1.00 98.31 377 LEU A O 1
ATOM 3002 N N . GLU A 1 378 ? 5.851 16.149 -4.698 1.00 97.69 378 GLU A N 1
ATOM 3003 C CA . GLU A 1 378 ? 5.177 17.354 -4.206 1.00 97.69 378 GLU A CA 1
ATOM 3004 C C . GLU A 1 378 ? 3.650 17.272 -4.360 1.00 97.69 378 GLU A C 1
ATOM 3006 O O . GLU A 1 378 ? 2.935 17.723 -3.463 1.00 97.69 378 GLU A O 1
ATOM 3011 N N . GLU A 1 379 ? 3.125 16.597 -5.393 1.00 97.50 379 GLU A N 1
ATOM 3012 C CA . GLU A 1 379 ? 1.677 16.354 -5.547 1.00 97.50 379 GLU A CA 1
ATOM 3013 C C . GLU A 1 379 ? 1.077 15.531 -4.389 1.00 97.50 379 GLU A C 1
ATOM 3015 O O . GLU A 1 379 ? -0.114 15.653 -4.071 1.00 97.50 379 GLU A O 1
ATOM 3020 N N . PHE A 1 380 ? 1.898 14.712 -3.721 1.00 97.56 380 PHE A N 1
ATOM 3021 C CA . PHE A 1 380 ? 1.528 13.950 -2.522 1.00 97.56 380 PHE A CA 1
ATOM 3022 C C . PHE A 1 380 ? 1.790 14.730 -1.223 1.00 97.56 380 PHE A C 1
ATOM 3024 O O . PHE A 1 380 ? 1.597 14.186 -0.131 1.00 97.56 380 PHE A O 1
ATOM 3031 N N . GLY A 1 381 ? 2.208 15.996 -1.318 1.00 96.56 381 GLY A N 1
ATOM 3032 C CA . GLY A 1 381 ? 2.558 16.857 -0.188 1.00 96.56 381 GLY A CA 1
ATOM 3033 C C . GLY A 1 381 ? 3.889 16.497 0.475 1.00 96.56 381 GLY A C 1
ATOM 3034 O O . GLY A 1 381 ? 4.075 16.828 1.653 1.00 96.56 381 GLY A O 1
ATOM 3035 N N . ILE A 1 382 ? 4.768 15.791 -0.248 1.00 97.88 382 ILE A N 1
ATOM 3036 C CA . ILE A 1 382 ? 6.059 15.300 0.243 1.00 97.88 382 ILE A CA 1
ATOM 3037 C C . ILE A 1 382 ? 7.161 16.264 -0.189 1.00 97.88 382 ILE A C 1
ATOM 3039 O O . ILE A 1 382 ? 7.449 16.416 -1.375 1.00 97.88 382 ILE A O 1
ATOM 3043 N N . LYS A 1 383 ? 7.814 16.892 0.787 1.00 96.88 383 LYS A N 1
ATOM 3044 C CA . LYS A 1 383 ? 8.958 17.778 0.556 1.00 96.88 383 LYS A CA 1
ATOM 3045 C C . LYS A 1 383 ? 10.259 16.981 0.521 1.00 96.88 383 LYS A C 1
ATOM 3047 O O . LYS A 1 383 ? 10.456 16.033 1.279 1.00 96.88 383 LYS A O 1
ATOM 3052 N N . THR A 1 384 ? 11.177 17.411 -0.337 1.00 97.75 384 THR A N 1
ATOM 3053 C CA . THR A 1 384 ? 12.493 16.784 -0.516 1.00 97.75 384 THR A CA 1
ATOM 3054 C C . THR A 1 384 ? 13.613 17.808 -0.349 1.00 97.75 384 THR A C 1
ATOM 3056 O O . THR A 1 384 ? 13.404 19.014 -0.496 1.00 97.75 384 THR A O 1
ATOM 3059 N N . SER A 1 385 ? 14.824 17.337 -0.048 1.00 97.38 385 SER A N 1
ATOM 3060 C CA . SER A 1 385 ? 16.025 18.176 -0.029 1.00 97.38 385 SER A CA 1
ATOM 3061 C C . SER A 1 385 ? 16.304 18.779 -1.406 1.00 97.38 385 SER A C 1
ATOM 3063 O O . SER A 1 385 ? 15.801 18.305 -2.428 1.00 97.38 385 SER A O 1
ATOM 3065 N N . LYS A 1 386 ? 17.185 19.783 -1.466 1.00 96.25 386 LYS A N 1
ATOM 3066 C CA . LYS A 1 386 ? 17.795 20.198 -2.738 1.00 96.25 386 LYS A CA 1
ATOM 3067 C C . LYS A 1 386 ? 18.481 19.000 -3.410 1.00 96.25 386 LYS A C 1
ATOM 3069 O O . LYS A 1 386 ? 18.862 18.042 -2.733 1.00 96.25 386 LYS A O 1
ATOM 3074 N N . VAL A 1 387 ? 18.572 19.047 -4.738 1.00 96.88 387 VAL A N 1
ATOM 3075 C CA . VAL A 1 387 ? 19.276 18.011 -5.498 1.00 96.88 387 VAL A CA 1
ATOM 3076 C C . VAL A 1 387 ? 20.769 18.215 -5.300 1.00 96.88 387 VAL A C 1
ATOM 3078 O O . VAL A 1 387 ? 21.289 19.298 -5.547 1.00 96.88 387 VAL A O 1
ATOM 3081 N N . GLU A 1 388 ? 21.438 17.167 -4.852 1.00 96.31 388 GLU A N 1
ATOM 3082 C CA . GLU A 1 388 ? 22.887 17.097 -4.766 1.00 96.31 388 GLU A CA 1
ATOM 3083 C C . GLU A 1 388 ? 23.427 16.497 -6.061 1.00 96.31 388 GLU A C 1
ATOM 3085 O O . GLU A 1 388 ? 22.899 15.495 -6.557 1.00 96.31 388 GLU A O 1
ATOM 3090 N N . SER A 1 389 ? 24.492 17.087 -6.598 1.00 94.75 389 SER A N 1
ATOM 3091 C CA . SER A 1 389 ? 25.221 16.561 -7.750 1.00 94.75 389 SER A CA 1
ATOM 3092 C C . SER A 1 389 ? 26.707 16.500 -7.436 1.00 94.75 389 SER A C 1
ATOM 3094 O O . SER A 1 389 ? 27.303 17.518 -7.089 1.00 94.75 389 SER A O 1
ATOM 3096 N N . PHE A 1 390 ? 27.317 15.328 -7.581 1.00 94.62 390 PHE A N 1
ATOM 3097 C CA . PHE A 1 390 ? 28.750 15.155 -7.353 1.00 94.62 390 PHE A CA 1
ATOM 3098 C C . PHE A 1 390 ? 29.355 14.142 -8.322 1.00 94.62 390 PHE A C 1
ATOM 3100 O O . PHE A 1 390 ? 28.674 13.256 -8.850 1.00 94.62 390 PHE A O 1
ATOM 3107 N N . LYS A 1 391 ? 30.657 14.290 -8.576 1.00 92.94 391 LYS A N 1
ATOM 3108 C CA . LYS A 1 391 ? 31.420 13.367 -9.416 1.00 92.94 391 LYS A CA 1
ATOM 3109 C C . LYS A 1 391 ? 31.623 12.049 -8.667 1.00 92.94 391 LYS A C 1
ATOM 3111 O O . LYS A 1 391 ? 32.067 12.036 -7.526 1.00 92.94 391 LYS A O 1
ATOM 3116 N N . ASP A 1 392 ? 31.308 10.952 -9.336 1.00 87.69 392 ASP A N 1
ATOM 3117 C CA . ASP A 1 392 ? 31.377 9.585 -8.833 1.00 87.69 392 ASP A CA 1
ATOM 3118 C C . ASP A 1 392 ? 32.126 8.734 -9.868 1.00 87.69 392 ASP A C 1
ATOM 3120 O O . ASP A 1 392 ? 31.563 8.233 -10.849 1.00 87.69 392 ASP A O 1
ATOM 3124 N N . GLY A 1 393 ? 33.453 8.689 -9.729 1.00 89.81 393 GLY A N 1
ATOM 3125 C CA . GLY A 1 393 ? 34.353 8.085 -10.710 1.00 89.81 393 GLY A CA 1
ATOM 3126 C C . GLY A 1 393 ? 34.217 8.713 -12.105 1.00 89.81 393 GLY A C 1
ATOM 3127 O O . GLY A 1 393 ? 34.476 9.902 -12.304 1.00 89.81 393 GLY A O 1
ATOM 3128 N N . LYS A 1 394 ? 33.814 7.901 -13.094 1.00 89.88 394 LYS A N 1
ATOM 3129 C CA . LYS A 1 394 ? 33.583 8.323 -14.493 1.00 89.88 394 LYS A CA 1
ATOM 3130 C C . LYS A 1 394 ? 32.128 8.748 -14.756 1.00 89.88 394 LYS A C 1
ATOM 3132 O O . LYS A 1 394 ? 31.669 8.655 -15.900 1.00 89.88 394 LYS A O 1
ATOM 3137 N N . SER A 1 395 ? 31.368 9.093 -13.724 1.00 93.38 395 SER A N 1
ATOM 3138 C CA . SER A 1 395 ? 29.954 9.467 -13.795 1.00 93.38 395 SER A CA 1
ATOM 3139 C C . SER A 1 395 ? 29.656 10.647 -12.870 1.00 93.38 395 SER A C 1
ATOM 3141 O O . SER A 1 395 ? 30.459 10.999 -12.011 1.00 93.38 395 SER A O 1
ATOM 3143 N N . VAL A 1 396 ? 28.509 11.279 -13.075 1.00 94.31 396 VAL A N 1
ATOM 3144 C CA . VAL A 1 396 ? 27.921 12.288 -12.197 1.00 94.31 396 VAL A CA 1
ATOM 3145 C C . VAL A 1 396 ? 26.715 11.643 -11.531 1.00 94.31 396 VAL A C 1
ATOM 3147 O O . VAL A 1 396 ? 25.864 11.063 -12.212 1.00 94.31 396 VAL A O 1
ATOM 3150 N N . ARG A 1 397 ? 26.663 11.694 -10.201 1.00 95.94 397 ARG A N 1
ATOM 3151 C CA . ARG A 1 397 ? 25.554 11.162 -9.413 1.00 95.94 397 ARG A CA 1
ATOM 3152 C C . ARG A 1 397 ? 24.663 12.308 -8.958 1.00 95.94 397 ARG A C 1
ATOM 3154 O O . ARG A 1 397 ? 25.156 13.272 -8.383 1.00 95.94 397 ARG A O 1
ATOM 3161 N N . PHE A 1 398 ? 23.364 12.158 -9.190 1.00 96.50 398 PHE A N 1
ATOM 3162 C CA . PHE A 1 398 ? 22.317 13.061 -8.725 1.00 96.50 398 PHE A CA 1
ATOM 3163 C C . PHE A 1 398 ? 21.532 12.385 -7.614 1.00 96.50 398 PHE A C 1
ATOM 3165 O O . PHE A 1 398 ? 21.173 11.209 -7.740 1.00 96.50 398 PHE A O 1
ATOM 3172 N N . ARG A 1 399 ? 21.267 13.107 -6.529 1.00 96.25 399 ARG A N 1
ATOM 3173 C CA . ARG A 1 399 ? 20.618 12.563 -5.338 1.00 96.25 399 ARG A CA 1
ATOM 3174 C C . ARG A 1 399 ? 19.683 13.578 -4.696 1.00 96.25 399 ARG A C 1
ATOM 3176 O O . ARG A 1 399 ? 19.956 14.771 -4.708 1.00 96.25 399 ARG A O 1
ATOM 3183 N N . PHE A 1 400 ? 18.603 13.091 -4.096 1.00 97.88 400 PHE A N 1
ATOM 3184 C CA . PHE A 1 400 ? 17.809 13.859 -3.140 1.00 97.88 400 PHE A CA 1
ATOM 3185 C C . PHE A 1 400 ? 17.419 12.991 -1.944 1.00 97.88 400 PHE A C 1
ATOM 3187 O O . PHE A 1 400 ? 17.484 11.757 -1.998 1.00 97.88 400 PHE A O 1
ATOM 3194 N N . HIS A 1 401 ? 16.979 13.662 -0.883 1.00 97.81 401 HIS A N 1
ATOM 3195 C CA . HIS A 1 401 ? 16.597 13.054 0.379 1.00 97.81 401 HIS A CA 1
ATOM 3196 C C . HIS A 1 401 ? 15.182 13.446 0.811 1.00 97.81 401 HIS A C 1
ATOM 3198 O O . HIS A 1 401 ? 14.743 14.576 0.599 1.00 97.81 401 HIS A O 1
ATOM 3204 N N . ILE A 1 402 ? 14.509 12.527 1.500 1.00 97.38 402 ILE A N 1
ATOM 3205 C CA . ILE A 1 402 ? 13.363 12.787 2.374 1.00 97.38 402 ILE A CA 1
ATOM 3206 C C . ILE A 1 402 ? 13.895 12.666 3.805 1.00 97.38 402 ILE A C 1
ATOM 3208 O O . ILE A 1 402 ? 14.305 11.580 4.220 1.00 97.38 402 ILE A O 1
ATOM 3212 N N . THR A 1 403 ? 13.979 13.790 4.519 1.00 90.19 403 THR A N 1
ATOM 3213 C CA . THR A 1 403 ? 14.813 13.904 5.729 1.00 90.19 403 THR A CA 1
ATOM 3214 C C . THR A 1 403 ? 14.035 13.919 7.042 1.00 90.19 403 THR A C 1
ATOM 3216 O O . THR A 1 403 ? 14.510 13.379 8.035 1.00 90.19 403 THR A O 1
ATOM 3219 N N . SER A 1 404 ? 12.854 14.540 7.089 1.00 89.62 404 SER A N 1
ATOM 3220 C CA . SER A 1 404 ? 12.095 14.661 8.339 1.00 89.62 404 SER A CA 1
ATOM 3221 C C . SER A 1 404 ? 11.172 13.460 8.554 1.00 89.62 404 SER A C 1
ATOM 3223 O O . SER A 1 404 ? 10.618 12.921 7.597 1.00 89.62 404 SER A O 1
ATOM 3225 N N . GLU A 1 405 ? 10.938 13.073 9.814 1.00 90.56 405 GLU A N 1
ATOM 3226 C CA . GLU A 1 405 ? 9.995 11.987 10.138 1.00 90.56 405 GLU A CA 1
ATOM 3227 C C . GLU A 1 405 ? 8.584 12.271 9.610 1.00 90.56 405 GLU A C 1
ATOM 3229 O O . GLU A 1 405 ? 7.892 11.344 9.208 1.00 90.56 405 GLU A O 1
ATOM 3234 N N . GLY A 1 406 ? 8.174 13.543 9.549 1.00 93.38 406 GLY A N 1
ATOM 3235 C CA . GLY A 1 406 ? 6.889 13.936 8.969 1.00 93.38 406 GLY A CA 1
ATOM 3236 C C . GLY A 1 406 ? 6.815 13.691 7.460 1.00 93.38 406 GLY A C 1
ATOM 3237 O O . GLY A 1 406 ? 5.812 13.175 6.974 1.00 93.38 406 GLY A O 1
ATOM 3238 N N . GLU A 1 407 ? 7.873 14.005 6.706 1.00 97.00 407 GLU A N 1
ATOM 3239 C CA . GLU A 1 407 ? 7.904 13.739 5.261 1.00 97.00 407 GLU A CA 1
ATOM 3240 C C . GLU A 1 407 ? 8.089 12.242 4.958 1.00 97.00 407 GLU A C 1
ATOM 3242 O O . GLU A 1 407 ? 7.455 11.718 4.042 1.00 97.00 407 GLU A O 1
ATOM 3247 N N . ILE A 1 408 ? 8.889 11.529 5.764 1.00 97.56 408 ILE A N 1
ATOM 3248 C CA . ILE A 1 408 ? 9.022 10.065 5.695 1.00 97.56 408 ILE A CA 1
ATOM 3249 C C . ILE A 1 408 ? 7.663 9.403 5.954 1.00 97.56 408 ILE A C 1
ATOM 3251 O O . ILE A 1 408 ? 7.269 8.518 5.199 1.00 97.56 408 ILE A O 1
ATOM 3255 N N . LEU A 1 409 ? 6.921 9.859 6.969 1.00 97.19 409 LEU A N 1
ATOM 3256 C CA . LEU A 1 409 ? 5.579 9.365 7.277 1.00 97.19 409 LEU A CA 1
ATOM 3257 C C . LEU A 1 409 ? 4.635 9.539 6.082 1.00 97.19 409 LEU A C 1
ATOM 3259 O O . LEU A 1 409 ? 4.035 8.564 5.638 1.00 97.19 409 LEU A O 1
ATOM 3263 N N . LYS A 1 410 ? 4.557 10.746 5.502 1.00 97.69 410 LYS A N 1
ATOM 3264 C CA . LYS A 1 410 ? 3.726 11.008 4.312 1.00 97.69 410 LYS A CA 1
ATOM 3265 C C . LYS A 1 410 ? 4.106 10.111 3.135 1.00 97.69 410 LYS A C 1
ATOM 3267 O O . LYS A 1 410 ? 3.224 9.576 2.466 1.00 97.69 410 LYS A O 1
ATOM 3272 N N . PHE A 1 411 ? 5.406 9.944 2.880 1.00 98.50 411 PHE A N 1
ATOM 3273 C CA . PHE A 1 411 ? 5.898 9.078 1.812 1.00 98.50 411 PHE A CA 1
ATOM 3274 C C . PHE A 1 411 ? 5.470 7.629 2.018 1.00 98.50 411 PHE A C 1
ATOM 3276 O O . PHE A 1 411 ? 4.914 7.021 1.104 1.00 98.50 411 PHE A O 1
ATOM 3283 N N . LEU A 1 412 ? 5.697 7.082 3.211 1.00 98.06 412 LEU A N 1
ATOM 3284 C CA . LEU A 1 412 ? 5.398 5.685 3.501 1.00 98.06 412 LEU A CA 1
ATOM 3285 C C . LEU A 1 412 ? 3.891 5.409 3.558 1.00 98.06 412 LEU A C 1
ATOM 3287 O O . LEU A 1 412 ? 3.488 4.329 3.150 1.00 98.06 412 LEU A O 1
ATOM 3291 N N . GLU A 1 413 ? 3.065 6.363 3.998 1.00 96.81 413 GLU A N 1
ATOM 3292 C CA . GLU A 1 413 ? 1.603 6.209 4.054 1.00 96.81 413 GLU A CA 1
ATOM 3293 C C . GLU A 1 413 ? 0.914 6.299 2.692 1.00 96.81 413 GLU A C 1
ATOM 3295 O O . GLU A 1 413 ? -0.120 5.659 2.501 1.00 96.81 413 GLU A O 1
ATOM 3300 N N . ARG A 1 414 ? 1.447 7.118 1.773 1.00 97.31 414 ARG A N 1
ATOM 3301 C CA . ARG A 1 414 ? 0.783 7.455 0.500 1.00 97.31 414 ARG A CA 1
ATOM 3302 C C . ARG A 1 414 ? 1.433 6.795 -0.709 1.00 97.31 414 ARG A C 1
ATOM 3304 O O . ARG A 1 414 ? 0.733 6.331 -1.601 1.00 97.31 414 ARG A O 1
ATOM 3311 N N . VAL A 1 415 ? 2.766 6.747 -0.756 1.00 98.12 415 VAL A N 1
ATOM 3312 C CA . VAL A 1 415 ? 3.532 6.210 -1.893 1.00 98.12 415 VAL A CA 1
ATOM 3313 C C . VAL A 1 415 ? 4.030 4.804 -1.577 1.00 98.12 415 VAL A C 1
ATOM 3315 O O . VAL A 1 415 ? 3.597 3.840 -2.215 1.00 98.12 415 VAL A O 1
ATOM 3318 N N . GLY A 1 416 ? 4.870 4.672 -0.552 1.00 96.88 416 GLY A N 1
ATOM 3319 C CA . GLY A 1 416 ? 5.445 3.401 -0.121 1.00 96.88 416 GLY A CA 1
ATOM 3320 C C . GLY A 1 416 ? 6.340 2.746 -1.180 1.00 96.88 416 GLY A C 1
ATOM 3321 O O . GLY A 1 416 ? 6.951 3.417 -2.012 1.00 96.88 416 GLY A O 1
ATOM 3322 N N . TYR A 1 417 ? 6.416 1.415 -1.135 1.00 97.56 417 TYR A N 1
ATOM 3323 C CA . TYR A 1 417 ? 7.246 0.603 -2.025 1.00 97.56 417 TYR A CA 1
ATOM 3324 C C . TYR A 1 417 ? 6.418 -0.490 -2.700 1.00 97.56 417 TYR A C 1
ATOM 3326 O O . TYR A 1 417 ? 5.609 -1.147 -2.045 1.00 97.56 417 TYR A O 1
ATOM 3334 N N . GLU A 1 418 ? 6.686 -0.742 -3.979 1.00 97.06 418 GLU A N 1
ATOM 3335 C CA . GLU A 1 418 ? 6.156 -1.881 -4.735 1.00 97.06 418 GLU A CA 1
ATOM 3336 C C . GLU A 1 418 ? 7.297 -2.774 -5.238 1.00 97.06 418 GLU A C 1
ATOM 3338 O O . GLU A 1 418 ? 8.423 -2.317 -5.429 1.00 97.06 418 GLU A O 1
ATOM 3343 N N . TYR A 1 419 ? 7.028 -4.076 -5.379 1.00 97.00 419 TYR A N 1
ATOM 3344 C CA . TYR A 1 419 ? 8.017 -5.116 -5.729 1.00 97.00 419 TYR A CA 1
ATOM 3345 C C . TYR A 1 419 ? 9.249 -5.222 -4.807 1.00 97.00 419 TYR A C 1
ATOM 3347 O O . TYR A 1 419 ? 10.218 -5.904 -5.137 1.00 97.00 419 TYR A O 1
ATOM 3355 N N . ALA A 1 420 ? 9.207 -4.607 -3.624 1.00 96.62 420 ALA A N 1
ATOM 3356 C CA . ALA A 1 420 ? 10.259 -4.687 -2.613 1.00 96.62 420 ALA A CA 1
ATOM 3357 C C . ALA A 1 420 ? 9.673 -5.084 -1.245 1.00 96.62 420 ALA A C 1
ATOM 3359 O O . ALA A 1 420 ? 9.502 -4.216 -0.386 1.00 96.62 420 ALA A O 1
ATOM 3360 N N . PRO A 1 421 ? 9.349 -6.376 -1.026 1.00 95.12 421 PRO A N 1
ATOM 3361 C CA . PRO A 1 421 ? 8.613 -6.835 0.157 1.00 95.12 421 PRO A CA 1
ATOM 3362 C C . PRO A 1 421 ? 9.254 -6.441 1.491 1.00 95.12 421 PRO A C 1
ATOM 3364 O O . PRO A 1 421 ? 8.569 -5.911 2.361 1.00 95.12 421 PRO A O 1
ATOM 3367 N N . GLU A 1 422 ? 10.576 -6.594 1.631 1.00 94.88 422 GLU A N 1
ATOM 3368 C CA . GLU A 1 422 ? 11.300 -6.183 2.844 1.00 94.88 422 GLU A CA 1
ATOM 3369 C C . GLU A 1 422 ? 11.174 -4.669 3.097 1.00 94.88 422 GLU A C 1
ATOM 3371 O O . GLU A 1 422 ? 10.853 -4.245 4.207 1.00 94.88 422 GLU A O 1
ATOM 3376 N N . ARG A 1 423 ? 11.367 -3.840 2.056 1.00 96.50 423 ARG A N 1
ATOM 3377 C CA . ARG A 1 423 ? 11.262 -2.373 2.165 1.00 96.50 423 ARG A CA 1
ATOM 3378 C C . ARG A 1 423 ? 9.838 -1.946 2.503 1.00 96.50 423 ARG A C 1
ATOM 3380 O O . ARG A 1 423 ? 9.654 -1.080 3.354 1.00 96.50 423 ARG A O 1
ATOM 3387 N N . LYS A 1 424 ? 8.843 -2.575 1.867 1.00 96.56 424 LYS A N 1
ATOM 3388 C CA . LYS A 1 424 ? 7.416 -2.353 2.133 1.00 96.56 424 LYS A CA 1
ATOM 3389 C C . LYS A 1 424 ? 7.096 -2.669 3.592 1.00 96.56 424 LYS A C 1
ATOM 3391 O O . LYS A 1 424 ? 6.577 -1.805 4.287 1.00 96.56 424 LYS A O 1
ATOM 3396 N N . LYS A 1 425 ? 7.500 -3.845 4.078 1.00 95.88 425 LYS A N 1
ATOM 3397 C CA . LYS A 1 425 ? 7.273 -4.299 5.456 1.00 95.88 425 LYS A CA 1
ATOM 3398 C C . LYS A 1 425 ? 7.901 -3.368 6.496 1.00 95.88 425 LYS A C 1
ATOM 3400 O O . LYS A 1 425 ? 7.206 -2.886 7.386 1.00 95.88 425 LYS A O 1
ATOM 3405 N N . LEU A 1 426 ? 9.187 -3.042 6.351 1.00 96.62 426 LEU A N 1
ATOM 3406 C CA . LEU A 1 426 ? 9.863 -2.092 7.245 1.00 96.62 426 LEU A CA 1
ATOM 3407 C C . LEU A 1 426 ? 9.238 -0.692 7.178 1.00 96.62 426 LEU A C 1
ATOM 3409 O O . LEU A 1 426 ? 9.141 -0.015 8.198 1.00 96.62 426 LEU A O 1
ATOM 3413 N N . GLY A 1 427 ? 8.778 -0.275 5.996 1.00 97.38 427 GLY A N 1
ATOM 3414 C CA . GLY A 1 427 ? 8.042 0.970 5.804 1.00 97.38 427 GLY A CA 1
ATOM 3415 C C . GLY A 1 427 ? 6.742 1.025 6.608 1.00 97.38 427 GLY A C 1
ATOM 3416 O O . GLY A 1 427 ? 6.515 2.000 7.318 1.00 97.38 427 GLY A O 1
ATOM 3417 N N . LEU A 1 428 ? 5.926 -0.033 6.561 1.00 97.12 428 LEU A N 1
ATOM 3418 C CA . LEU A 1 428 ? 4.687 -0.137 7.346 1.00 97.12 428 LEU A CA 1
ATOM 3419 C C . LEU A 1 428 ? 4.964 -0.015 8.848 1.00 97.12 428 LEU A C 1
ATOM 3421 O O . LEU A 1 428 ? 4.308 0.747 9.557 1.00 97.12 428 LEU A O 1
ATOM 3425 N N . TYR A 1 429 ? 5.983 -0.722 9.331 1.00 97.56 429 TYR A N 1
ATOM 3426 C CA . TYR A 1 429 ? 6.358 -0.680 10.741 1.00 97.56 429 TYR A CA 1
ATOM 3427 C C . TYR A 1 429 ? 6.880 0.691 11.158 1.00 97.56 429 TYR A C 1
ATOM 3429 O O . TYR A 1 429 ? 6.569 1.164 12.251 1.00 97.56 429 TYR A O 1
ATOM 3437 N N . ALA A 1 430 ? 7.635 1.356 10.285 1.00 97.31 430 ALA A N 1
ATOM 3438 C CA . ALA A 1 430 ? 8.107 2.708 10.532 1.00 97.31 430 ALA A CA 1
ATOM 3439 C C . ALA A 1 430 ? 6.951 3.713 10.618 1.00 97.31 430 ALA A C 1
ATOM 3441 O O . ALA A 1 430 ? 6.960 4.539 11.525 1.00 97.31 430 ALA A O 1
ATOM 3442 N N . VAL A 1 431 ? 5.926 3.613 9.759 1.00 97.94 431 VAL A N 1
ATOM 3443 C CA . VAL A 1 431 ? 4.705 4.439 9.866 1.00 97.94 431 VAL A CA 1
ATOM 3444 C C . VAL A 1 431 ? 4.086 4.299 11.252 1.00 97.94 431 VAL A C 1
ATOM 3446 O O . VAL A 1 431 ? 3.850 5.297 11.934 1.00 97.94 431 VAL A O 1
ATOM 3449 N N . ALA A 1 432 ? 3.868 3.060 11.693 1.00 97.31 432 ALA A N 1
ATOM 3450 C CA . ALA A 1 432 ? 3.266 2.785 12.988 1.00 97.31 432 ALA A CA 1
ATOM 3451 C C . ALA A 1 432 ? 4.139 3.296 14.151 1.00 97.31 432 ALA A C 1
ATOM 3453 O O . ALA A 1 432 ? 3.633 3.943 15.066 1.00 97.31 432 ALA A O 1
ATOM 3454 N N . TYR A 1 433 ? 5.459 3.112 14.084 1.00 96.88 433 TYR A N 1
ATOM 3455 C CA . TYR A 1 433 ? 6.383 3.613 15.103 1.00 96.88 433 TYR A CA 1
ATOM 3456 C C . TYR A 1 433 ? 6.416 5.150 15.168 1.00 96.88 433 TYR A C 1
ATOM 3458 O O . TYR A 1 433 ? 6.360 5.717 16.259 1.00 96.88 433 TYR A O 1
ATOM 3466 N N . ILE A 1 434 ? 6.451 5.849 14.024 1.00 95.56 434 ILE A N 1
ATOM 3467 C CA . ILE A 1 434 ? 6.386 7.323 13.979 1.00 95.56 434 ILE A CA 1
ATOM 3468 C C . ILE A 1 434 ? 5.056 7.810 14.561 1.00 95.56 434 ILE A C 1
ATOM 3470 O O . ILE A 1 434 ? 5.050 8.740 15.364 1.00 95.56 434 ILE A O 1
ATOM 3474 N N . ARG A 1 435 ? 3.936 7.170 14.213 1.00 95.62 435 ARG A N 1
ATOM 3475 C CA . ARG A 1 435 ? 2.617 7.496 14.775 1.00 95.62 435 ARG A CA 1
ATOM 3476 C C . ARG A 1 435 ? 2.568 7.314 16.285 1.00 95.62 435 ARG A C 1
ATOM 3478 O O . ARG A 1 435 ? 2.152 8.233 16.981 1.00 95.62 435 ARG A O 1
ATOM 3485 N N . LYS A 1 436 ? 3.088 6.196 16.798 1.00 94.94 436 LYS A N 1
ATOM 3486 C CA . LYS A 1 436 ? 3.187 5.963 18.243 1.00 94.94 436 LYS A CA 1
ATOM 3487 C C . LYS A 1 436 ? 4.009 7.054 18.926 1.00 94.94 436 LYS A C 1
ATOM 3489 O O . LYS A 1 436 ? 3.613 7.585 19.956 1.00 94.94 436 LYS A O 1
ATOM 3494 N N . LYS A 1 437 ? 5.139 7.439 18.325 1.00 92.19 437 LYS A N 1
ATOM 3495 C CA . LYS A 1 437 ? 5.973 8.549 18.801 1.00 92.19 437 LYS A CA 1
ATOM 3496 C C . LYS A 1 437 ? 5.217 9.881 18.835 1.00 92.19 437 LYS A C 1
ATOM 3498 O O . LYS A 1 437 ? 5.425 10.652 19.767 1.00 92.19 437 LYS A O 1
ATOM 3503 N N . LEU A 1 438 ? 4.392 10.172 17.827 1.00 91.00 438 LEU A N 1
ATOM 3504 C CA . LEU A 1 438 ? 3.566 11.384 17.786 1.00 91.00 438 LEU A CA 1
ATOM 3505 C C . LEU A 1 438 ? 2.517 11.370 18.902 1.00 91.00 438 LEU A C 1
ATOM 3507 O O . LEU A 1 438 ? 2.450 12.334 19.658 1.00 91.00 438 LEU A O 1
ATOM 3511 N N . PHE A 1 439 ? 1.816 10.252 19.087 1.00 90.06 439 PHE A N 1
ATOM 3512 C CA . PHE A 1 439 ? 0.841 10.083 20.164 1.00 90.06 439 PHE A CA 1
ATOM 3513 C C . PHE A 1 439 ? 1.456 10.277 21.561 1.00 90.06 439 PHE A C 1
ATOM 3515 O O . PHE A 1 439 ? 0.928 11.024 22.380 1.00 90.06 439 PHE A O 1
ATOM 3522 N N . GLU A 1 440 ? 2.626 9.688 21.835 1.00 87.12 440 GLU A N 1
ATOM 3523 C CA . GLU A 1 440 ? 3.312 9.886 23.124 1.00 87.12 440 GLU A CA 1
ATOM 3524 C C . GLU A 1 440 ? 3.748 11.344 23.349 1.00 87.12 440 GLU A C 1
ATOM 3526 O O . GLU A 1 440 ? 3.751 11.835 24.483 1.00 87.12 440 GLU A O 1
ATOM 3531 N N . ARG A 1 441 ? 4.120 12.062 22.279 1.00 83.88 441 ARG A N 1
ATOM 3532 C CA . ARG A 1 441 ? 4.453 13.493 22.357 1.00 83.88 441 ARG A CA 1
ATOM 3533 C C . ARG A 1 441 ? 3.216 14.332 22.657 1.00 83.88 441 ARG A C 1
ATOM 3535 O O . ARG A 1 441 ? 3.306 15.191 23.530 1.00 83.88 441 ARG A O 1
ATOM 3542 N N . GLU A 1 442 ? 2.101 14.067 21.982 1.00 81.44 442 GLU A N 1
ATOM 3543 C CA . GLU A 1 442 ? 0.816 14.741 22.208 1.00 81.44 442 GLU A CA 1
ATOM 3544 C C . GLU A 1 442 ? 0.327 14.522 23.643 1.00 81.44 442 GLU A C 1
ATOM 3546 O O . GLU A 1 442 ? 0.075 15.492 24.353 1.00 81.44 442 GLU A O 1
ATOM 3551 N N . ASN A 1 443 ? 0.333 13.278 24.133 1.00 79.38 443 ASN A N 1
ATOM 3552 C CA . ASN A 1 443 ? -0.009 12.974 25.526 1.00 79.38 443 ASN A CA 1
ATOM 3553 C C . ASN A 1 443 ? 0.908 13.697 26.516 1.00 79.38 443 ASN A C 1
ATOM 3555 O O . ASN A 1 443 ? 0.454 14.247 27.519 1.00 79.38 443 ASN A O 1
ATOM 3559 N N . SER A 1 444 ? 2.215 13.721 26.245 1.00 74.62 444 SER A N 1
ATOM 3560 C CA . SER A 1 444 ? 3.164 14.418 27.115 1.00 74.62 444 SER A CA 1
ATOM 3561 C C . SER A 1 444 ? 2.957 15.936 27.096 1.00 74.62 444 SER A C 1
ATOM 3563 O O . SER A 1 444 ? 3.150 16.581 28.122 1.00 74.62 444 SER A O 1
ATOM 3565 N N . GLN A 1 445 ? 2.560 16.515 25.960 1.00 72.81 445 GLN A N 1
ATOM 3566 C CA . GLN A 1 445 ? 2.182 17.927 25.851 1.00 72.81 445 GLN A CA 1
ATOM 3567 C C . GLN A 1 445 ? 0.869 18.227 26.580 1.00 72.81 445 GLN A C 1
ATOM 3569 O O . GLN A 1 445 ? 0.805 19.234 27.282 1.00 72.81 445 GLN A O 1
ATOM 3574 N N . GLY A 1 446 ? -0.127 17.341 26.494 1.00 67.94 446 GLY A N 1
ATOM 3575 C CA . GLY A 1 446 ? -1.354 17.416 27.291 1.00 67.94 446 GLY A CA 1
ATOM 3576 C C . GLY A 1 446 ? -1.036 17.493 28.783 1.00 67.94 446 GLY A C 1
ATOM 3577 O O . GLY A 1 446 ? -1.451 18.430 29.453 1.00 67.94 446 GLY A O 1
ATOM 3578 N N . LYS A 1 447 ? -0.142 16.626 29.273 1.00 70.75 447 LYS A N 1
ATOM 3579 C CA . LYS A 1 447 ? 0.349 16.683 30.660 1.00 70.75 447 LYS A CA 1
ATOM 3580 C C . LYS A 1 447 ? 1.090 17.979 31.003 1.00 70.75 447 LYS A C 1
ATOM 3582 O O . LYS A 1 447 ? 1.030 18.424 32.140 1.00 70.75 447 LYS A O 1
ATOM 3587 N N . VAL A 1 448 ? 1.813 18.597 30.063 1.00 68.12 448 VAL A N 1
ATOM 3588 C CA . VAL A 1 448 ? 2.434 19.923 30.283 1.00 68.12 448 VAL A CA 1
ATOM 3589 C C . VAL A 1 448 ? 1.361 20.992 30.467 1.00 68.12 448 VAL A C 1
ATOM 3591 O O . VAL A 1 448 ? 1.496 21.840 31.347 1.00 68.12 448 VAL A O 1
ATOM 3594 N N . TRP A 1 449 ? 0.309 20.958 29.650 1.00 66.06 449 TRP A N 1
ATOM 3595 C CA . TRP A 1 449 ? -0.823 21.872 29.770 1.00 66.06 449 TRP A CA 1
ATOM 3596 C C . TRP A 1 449 ? -1.571 21.657 31.089 1.00 66.06 449 TRP A C 1
ATOM 3598 O O . TRP A 1 449 ? -1.740 22.598 31.863 1.00 66.06 449 TRP A O 1
ATOM 3608 N N . GLU A 1 450 ? -1.903 20.406 31.408 1.00 68.06 450 GLU A N 1
ATOM 3609 C CA . GLU A 1 450 ? -2.507 20.010 32.681 1.00 68.06 450 GLU A CA 1
ATOM 3610 C C . GLU A 1 450 ? -1.619 20.317 33.882 1.00 68.06 450 GLU A C 1
ATOM 3612 O O . GLU A 1 450 ? -2.144 20.574 34.947 1.00 68.06 450 GLU A O 1
ATOM 3617 N N . ALA A 1 451 ? -0.292 20.347 33.750 1.00 63.28 451 ALA A N 1
ATOM 3618 C CA . ALA A 1 451 ? 0.597 20.779 34.829 1.00 63.28 451 ALA A CA 1
ATOM 3619 C C . ALA A 1 451 ? 0.578 22.301 35.046 1.00 63.28 451 ALA A C 1
ATOM 3621 O O . ALA A 1 451 ? 0.921 22.769 36.131 1.00 63.28 451 ALA A O 1
ATOM 3622 N N . LYS A 1 452 ? 0.195 23.087 34.030 1.00 67.94 452 LYS A N 1
ATOM 3623 C CA . LYS A 1 452 ? 0.069 24.551 34.125 1.00 67.94 452 LYS A CA 1
ATOM 3624 C C . LYS A 1 452 ? -1.284 24.990 34.689 1.00 67.94 452 LYS A C 1
ATOM 3626 O O . LYS A 1 452 ? -1.333 26.029 35.344 1.00 67.94 452 LYS A O 1
ATOM 3631 N N . LEU A 1 453 ? -2.350 24.211 34.482 1.00 63.28 453 LEU A N 1
ATOM 3632 C CA . LEU A 1 453 ? -3.696 24.508 34.999 1.00 63.28 453 LEU A CA 1
ATOM 3633 C C . LEU A 1 453 ? -3.756 24.617 36.549 1.00 63.28 453 LEU A C 1
ATOM 3635 O O . LEU A 1 453 ? -4.358 25.571 37.036 1.00 63.28 453 LEU A O 1
ATOM 3639 N N . PRO A 1 454 ? -3.089 23.761 37.354 1.00 57.03 454 PRO A N 1
ATOM 3640 C CA . PRO A 1 454 ? -3.148 23.785 38.815 1.00 57.03 454 PRO A CA 1
ATOM 3641 C C . PRO A 1 454 ? -2.474 24.984 39.483 1.00 57.03 454 PRO A C 1
ATOM 3643 O O . PRO A 1 454 ? -2.671 25.209 40.674 1.00 57.03 454 PRO A O 1
ATOM 3646 N N . LYS A 1 455 ? -1.732 25.813 38.735 1.00 52.75 455 LYS A N 1
ATOM 3647 C CA . LYS A 1 455 ? -1.320 27.137 39.233 1.00 52.75 455 LYS A CA 1
ATOM 3648 C C . LYS A 1 455 ? -2.531 28.043 39.501 1.00 52.75 455 LYS A C 1
ATOM 3650 O O . LYS A 1 455 ? -2.415 28.984 40.276 1.00 52.75 455 LYS A O 1
ATOM 3655 N N . VAL A 1 456 ? -3.680 27.735 38.893 1.00 49.56 456 VAL A N 1
ATOM 3656 C CA . VAL A 1 456 ? -4.972 28.393 39.129 1.00 49.56 456 VAL A CA 1
ATOM 3657 C C . VAL A 1 456 ? -5.694 27.811 40.360 1.00 49.56 456 VAL A C 1
ATOM 3659 O O . VAL A 1 456 ? -6.535 28.493 40.933 1.00 49.56 456 VAL A O 1
ATOM 3662 N N . SER A 1 457 ? -5.349 26.595 40.814 1.00 59.03 457 SER A N 1
ATOM 3663 C CA . SER A 1 457 ? -6.012 25.899 41.937 1.00 59.03 457 SER A CA 1
ATOM 3664 C C . SER A 1 457 ? -5.163 25.719 43.209 1.00 59.03 457 SER A C 1
ATOM 3666 O O . SER A 1 457 ? -5.681 25.219 44.203 1.00 59.03 457 SER A O 1
ATOM 3668 N N . GLY A 1 458 ? -3.886 26.128 43.217 1.00 68.81 458 GLY A N 1
ATOM 3669 C CA . GLY A 1 458 ? -3.038 26.163 44.422 1.00 68.81 458 GLY A CA 1
ATOM 3670 C C . GLY A 1 458 ? -2.312 24.858 44.789 1.00 68.81 458 GLY A C 1
ATOM 3671 O O . GLY A 1 458 ? -1.733 24.780 45.869 1.00 68.81 458 GLY A O 1
ATOM 3672 N N . MET A 1 459 ? -2.306 23.846 43.914 1.00 79.00 459 MET A N 1
ATOM 3673 C CA . MET A 1 459 ? -1.606 22.573 44.167 1.00 79.00 459 MET A CA 1
ATOM 3674 C C . MET A 1 459 ? -0.076 22.727 44.119 1.00 79.00 459 MET A C 1
ATOM 3676 O O . MET A 1 459 ? 0.473 23.451 43.284 1.00 79.00 459 MET A O 1
ATOM 3680 N N . SER A 1 460 ? 0.633 21.984 44.969 1.00 80.69 460 SER A N 1
ATOM 3681 C CA . SER A 1 460 ? 2.093 21.897 44.959 1.00 80.69 460 SER A CA 1
ATOM 3682 C C . SER A 1 460 ? 2.617 21.071 43.778 1.00 80.69 460 SER A C 1
ATOM 3684 O O . SER A 1 460 ? 1.959 20.174 43.249 1.00 80.69 460 SER A O 1
ATOM 3686 N N . VAL A 1 461 ? 3.870 21.321 43.390 1.00 77.75 461 VAL A N 1
ATOM 3687 C CA . VAL A 1 461 ? 4.561 20.590 42.310 1.00 77.75 461 VAL A CA 1
ATOM 3688 C C . VAL A 1 461 ? 4.530 19.069 42.527 1.00 77.75 461 VAL A C 1
ATOM 3690 O O . VAL A 1 461 ? 4.374 18.313 41.568 1.00 77.75 461 VAL A O 1
ATOM 3693 N N . SER A 1 462 ? 4.673 18.612 43.773 1.00 78.94 462 SER A N 1
ATOM 3694 C CA . SER A 1 462 ? 4.660 17.185 44.113 1.00 78.94 462 SER A CA 1
ATOM 3695 C C . SER A 1 462 ? 3.283 16.553 43.902 1.00 78.94 462 SER A C 1
ATOM 3697 O O . SER A 1 462 ? 3.200 15.440 43.387 1.00 78.94 462 SER A O 1
ATOM 3699 N N . GLU A 1 463 ? 2.208 17.267 44.237 1.00 78.38 463 GLU A N 1
ATOM 3700 C CA . GLU A 1 463 ? 0.831 16.796 44.036 1.00 78.38 463 GLU A CA 1
ATOM 3701 C C . GLU A 1 463 ? 0.488 16.712 42.546 1.00 78.38 463 GLU A C 1
ATOM 3703 O O . GLU A 1 463 ? -0.075 15.717 42.094 1.00 78.38 463 GLU A O 1
ATOM 3708 N N . ILE A 1 464 ? 0.916 17.703 41.757 1.00 75.88 464 ILE A N 1
ATOM 3709 C CA . ILE A 1 464 ? 0.759 17.699 40.295 1.00 75.88 464 ILE A CA 1
ATOM 3710 C C . ILE A 1 464 ? 1.545 16.536 39.668 1.00 75.88 464 ILE A C 1
ATOM 3712 O O . ILE A 1 464 ? 1.042 15.836 38.789 1.00 75.88 464 ILE A O 1
ATOM 3716 N N . ALA A 1 465 ? 2.778 16.297 40.125 1.00 77.56 465 ALA A N 1
ATOM 3717 C CA . ALA A 1 465 ? 3.617 15.204 39.632 1.00 77.56 465 ALA A CA 1
ATOM 3718 C C . ALA A 1 465 ? 2.984 13.831 39.900 1.00 77.56 465 ALA A C 1
ATOM 3720 O O . ALA A 1 465 ? 2.978 12.969 39.015 1.00 77.56 465 ALA A O 1
ATOM 3721 N N . LEU A 1 466 ? 2.405 13.656 41.091 1.00 79.50 466 LEU A N 1
ATOM 3722 C CA . LEU A 1 466 ? 1.689 12.446 41.473 1.00 79.50 466 LEU A CA 1
ATOM 3723 C C . LEU A 1 466 ? 0.423 12.252 40.626 1.00 79.50 466 LEU A C 1
ATOM 3725 O O . LEU A 1 466 ? 0.230 11.173 40.064 1.00 79.50 466 LEU A O 1
ATOM 3729 N N . ALA A 1 467 ? -0.391 13.302 40.473 1.00 75.81 467 ALA A N 1
ATOM 3730 C CA . ALA A 1 467 ? -1.633 13.266 39.702 1.00 75.81 467 ALA A CA 1
ATOM 3731 C C . ALA A 1 467 ? -1.392 12.896 38.227 1.00 75.81 467 ALA A C 1
ATOM 3733 O O . ALA A 1 467 ? -2.063 12.026 37.675 1.00 75.81 467 ALA A O 1
ATOM 3734 N N . LEU A 1 468 ? -0.373 13.494 37.605 1.00 73.06 468 LEU A N 1
ATOM 3735 C CA . LEU A 1 468 ? -0.033 13.265 36.195 1.00 73.06 468 LEU A CA 1
ATOM 3736 C C . LEU A 1 468 ? 0.835 12.016 35.962 1.00 73.06 468 LEU A C 1
ATOM 3738 O O . LEU A 1 468 ? 1.118 11.659 34.806 1.00 73.06 468 LEU A O 1
ATOM 3742 N N . LYS A 1 469 ? 1.267 11.349 37.044 1.00 75.31 469 LYS A N 1
ATOM 3743 C CA . LYS A 1 469 ? 2.215 10.223 37.039 1.00 75.31 469 LYS A CA 1
ATOM 3744 C C . LYS A 1 469 ? 3.487 10.554 36.249 1.00 75.31 469 LYS A C 1
ATOM 3746 O O . LYS A 1 469 ? 3.889 9.819 35.346 1.00 75.31 469 LYS A O 1
ATOM 3751 N N . VAL A 1 470 ? 4.094 11.699 36.548 1.00 75.19 470 VAL A N 1
ATOM 3752 C CA . VAL A 1 470 ? 5.344 12.176 35.931 1.00 75.19 470 VAL A CA 1
ATOM 3753 C C . VAL A 1 470 ? 6.348 12.558 37.013 1.00 75.19 470 VAL A C 1
ATOM 3755 O O . VAL A 1 470 ? 5.992 12.783 38.164 1.00 75.19 470 VAL A O 1
ATOM 3758 N N . ASN A 1 471 ? 7.630 12.643 36.662 1.00 77.44 471 ASN A N 1
ATOM 3759 C CA . ASN A 1 471 ? 8.653 13.065 37.617 1.00 77.44 471 ASN A CA 1
ATOM 3760 C C . ASN A 1 471 ? 8.451 14.541 38.027 1.00 77.44 471 ASN A C 1
ATOM 3762 O O . ASN A 1 471 ? 8.134 15.384 37.188 1.00 77.44 471 ASN A O 1
ATOM 3766 N N . ARG A 1 472 ? 8.718 14.877 39.292 1.00 78.00 472 ARG A N 1
ATOM 3767 C CA . ARG A 1 472 ? 8.691 16.249 39.820 1.00 78.00 472 ARG A CA 1
ATOM 3768 C C . ARG A 1 472 ? 9.457 17.259 38.951 1.00 78.00 472 ARG A C 1
ATOM 3770 O O . ARG A 1 472 ? 8.904 18.297 38.602 1.00 78.00 472 ARG A O 1
ATOM 3777 N N . CYS A 1 473 ? 10.668 16.931 38.498 1.00 76.12 473 CYS A N 1
ATOM 3778 C CA . CYS A 1 473 ? 11.457 17.800 37.616 1.00 76.12 473 CYS A CA 1
ATOM 3779 C C . CYS A 1 473 ? 10.780 18.044 36.258 1.00 76.12 473 CYS A C 1
ATOM 3781 O O . CYS A 1 473 ? 11.023 19.064 35.613 1.00 76.12 473 CYS A O 1
ATOM 3783 N N . PHE A 1 474 ? 9.942 17.114 35.783 1.00 73.00 474 PHE A N 1
ATOM 3784 C CA . PHE A 1 474 ? 9.144 17.337 34.579 1.00 73.00 474 PHE A CA 1
ATOM 3785 C C . PHE A 1 474 ? 8.109 18.435 34.821 1.00 73.00 474 PHE A C 1
ATOM 3787 O O . PHE A 1 474 ? 7.992 19.315 33.973 1.00 73.00 474 PHE A O 1
ATOM 3794 N N . VAL A 1 475 ? 7.414 18.415 35.962 1.00 73.25 475 VAL A N 1
ATOM 3795 C CA . VAL A 1 475 ? 6.420 19.430 36.344 1.00 73.25 475 VAL A CA 1
ATOM 3796 C C . VAL A 1 475 ? 7.075 20.793 36.549 1.00 73.25 475 VAL A C 1
ATOM 3798 O O . VAL A 1 475 ? 6.651 21.754 35.917 1.00 73.25 475 VAL A O 1
ATOM 3801 N N . GLU A 1 476 ? 8.156 20.873 37.332 1.00 73.69 476 GLU A N 1
ATOM 3802 C CA . GLU A 1 476 ? 8.870 22.135 37.600 1.00 73.69 476 GLU A CA 1
ATOM 3803 C C . GLU A 1 476 ? 9.286 22.816 36.296 1.00 73.69 476 GLU A C 1
ATOM 3805 O O . GLU A 1 476 ? 8.911 23.955 36.025 1.00 73.69 476 GLU A O 1
ATOM 3810 N N . ARG A 1 477 ? 9.973 22.086 35.415 1.00 73.19 477 ARG A N 1
ATOM 3811 C CA . ARG A 1 477 ? 10.396 22.635 34.122 1.00 73.19 477 ARG A CA 1
ATOM 3812 C C . ARG A 1 477 ? 9.227 22.960 33.196 1.00 73.19 477 ARG A C 1
ATOM 3814 O O . ARG A 1 477 ? 9.338 23.844 32.364 1.00 73.19 477 ARG A O 1
ATOM 3821 N N . SER A 1 478 ? 8.110 22.250 33.307 1.00 73.12 478 SER A N 1
ATOM 3822 C CA . SER A 1 478 ? 6.920 22.529 32.493 1.00 73.12 478 SER A CA 1
ATOM 3823 C C . SER A 1 478 ? 6.182 23.789 32.946 1.00 73.12 478 SER A C 1
ATOM 3825 O O . SER A 1 478 ? 5.568 24.455 32.116 1.00 73.12 478 SER A O 1
ATOM 3827 N N . ILE A 1 479 ? 6.264 24.131 34.235 1.00 70.44 479 ILE A N 1
ATOM 3828 C CA . ILE A 1 479 ? 5.646 25.325 34.825 1.00 70.44 479 ILE A CA 1
ATOM 3829 C C . ILE A 1 479 ? 6.547 26.557 34.682 1.00 70.44 479 ILE A C 1
ATOM 3831 O O . ILE A 1 479 ? 6.042 27.642 34.392 1.00 70.44 479 ILE A O 1
ATOM 3835 N N . TYR A 1 480 ? 7.852 26.406 34.920 1.00 71.69 480 TYR A N 1
ATOM 3836 C CA . TYR A 1 480 ? 8.784 27.531 35.052 1.00 71.69 480 TYR A CA 1
ATOM 3837 C C . TYR A 1 480 ? 9.661 27.774 33.816 1.00 71.69 480 TYR A C 1
ATOM 3839 O O . TYR A 1 480 ? 10.201 28.867 33.678 1.00 71.69 480 TYR A O 1
ATOM 3847 N N . GLU A 1 481 ? 9.789 26.810 32.896 1.00 70.94 481 GLU A N 1
ATOM 3848 C CA . GLU A 1 481 ? 10.557 26.984 31.657 1.00 70.94 481 GLU A CA 1
ATOM 3849 C C . GLU A 1 481 ? 9.629 27.048 30.436 1.00 70.94 481 GLU A C 1
ATOM 3851 O O . GLU A 1 481 ? 8.619 26.342 30.340 1.00 70.94 481 GLU A O 1
ATOM 3856 N N . ASN A 1 482 ? 9.999 27.864 29.443 1.00 59.62 482 ASN A N 1
ATOM 3857 C CA . ASN A 1 482 ? 9.311 27.880 28.155 1.00 59.62 482 ASN A CA 1
ATOM 3858 C C . ASN A 1 482 ? 9.746 26.661 27.323 1.00 59.62 482 ASN A C 1
ATOM 3860 O O . ASN A 1 482 ? 10.652 26.729 26.491 1.00 59.62 482 ASN A O 1
ATOM 3864 N N . ARG A 1 483 ? 9.148 25.500 27.607 1.00 57.12 483 ARG A N 1
ATOM 3865 C CA . ARG A 1 483 ? 9.414 24.269 26.858 1.00 57.12 483 ARG A CA 1
ATOM 3866 C C . ARG A 1 483 ? 8.832 24.364 25.446 1.00 57.12 483 ARG A C 1
ATOM 3868 O O . ARG A 1 483 ? 7.633 24.554 25.279 1.00 57.12 483 ARG A O 1
ATOM 3875 N N . GLY A 1 484 ? 9.686 24.153 24.443 1.00 58.19 484 GLY A N 1
ATOM 3876 C CA . GLY A 1 484 ? 9.263 23.836 23.076 1.00 58.19 484 GLY A CA 1
ATOM 3877 C C . GLY A 1 484 ? 8.644 22.430 22.977 1.00 58.19 484 GLY A C 1
ATOM 3878 O O . GLY A 1 484 ? 8.009 21.937 23.906 1.00 58.19 484 GLY A O 1
ATOM 3879 N N . SER A 1 485 ? 8.849 21.727 21.861 1.00 57.53 485 SER A N 1
ATOM 3880 C CA . SER A 1 485 ? 8.308 20.370 21.674 1.00 57.53 485 SER A CA 1
ATOM 3881 C C . SER A 1 485 ? 8.833 19.375 22.723 1.00 57.53 485 SER A C 1
ATOM 3883 O O . SER A 1 485 ? 10.051 19.253 22.904 1.00 57.53 485 SER A O 1
ATOM 3885 N N . VAL A 1 486 ? 7.939 18.611 23.359 1.00 64.06 486 VAL A N 1
ATOM 3886 C CA . VAL A 1 486 ? 8.321 17.579 24.334 1.00 64.06 486 VAL A CA 1
ATOM 3887 C C . VAL A 1 486 ? 9.088 16.458 23.627 1.00 64.06 486 VAL A C 1
ATOM 3889 O O . VAL A 1 486 ? 8.634 15.889 22.633 1.00 64.06 486 VAL A O 1
ATOM 3892 N N . ARG A 1 487 ? 10.292 16.153 24.125 1.00 66.31 487 ARG A N 1
ATOM 3893 C CA . ARG A 1 487 ? 11.092 15.024 23.635 1.00 66.31 487 ARG A CA 1
ATOM 3894 C C . ARG A 1 487 ? 10.532 13.720 24.189 1.00 66.31 487 ARG A C 1
ATOM 3896 O O . ARG A 1 487 ? 10.040 13.669 25.310 1.00 66.31 487 ARG A O 1
ATOM 3903 N N . ILE A 1 488 ? 10.667 12.660 23.406 1.00 71.56 488 ILE A N 1
ATOM 3904 C CA . ILE A 1 488 ? 10.260 11.318 23.818 1.00 71.56 488 ILE A CA 1
ATOM 3905 C C . ILE A 1 488 ? 11.199 10.825 24.917 1.00 71.56 488 ILE A C 1
ATOM 3907 O O . ILE A 1 488 ? 12.410 11.055 24.847 1.00 71.56 488 ILE A O 1
ATOM 3911 N N . GLY A 1 489 ? 10.627 10.168 25.927 1.00 68.31 489 GLY A N 1
ATOM 3912 C CA . GLY A 1 489 ? 11.359 9.660 27.082 1.00 68.31 489 GLY A CA 1
ATOM 3913 C C . GLY A 1 489 ? 12.497 8.706 26.707 1.00 68.31 489 GLY A C 1
ATOM 3914 O O . GLY A 1 489 ? 12.464 8.019 25.678 1.00 68.31 489 GLY A O 1
ATOM 3915 N N . LYS A 1 490 ? 13.520 8.642 27.568 1.00 71.44 490 LYS A N 1
ATOM 3916 C CA . LYS A 1 490 ? 14.634 7.695 27.401 1.00 71.44 490 LYS A CA 1
ATOM 3917 C C . LYS A 1 490 ? 14.154 6.239 27.409 1.00 71.44 490 LYS A C 1
ATOM 3919 O O . LYS A 1 490 ? 14.720 5.443 26.668 1.00 71.44 490 LYS A O 1
ATOM 3924 N N . ASP A 1 491 ? 13.061 5.953 28.106 1.00 79.06 491 ASP A N 1
ATOM 3925 C CA . ASP A 1 491 ? 12.498 4.606 28.257 1.00 79.06 491 ASP A CA 1
ATOM 3926 C C . ASP A 1 491 ? 11.629 4.160 27.070 1.00 79.06 491 ASP A C 1
ATOM 3928 O O . ASP A 1 491 ? 11.199 3.012 27.008 1.00 79.06 491 ASP A O 1
ATOM 3932 N N . PHE A 1 492 ? 11.367 5.046 26.099 1.00 86.88 492 PHE A N 1
ATOM 3933 C CA . PHE A 1 492 ? 10.647 4.651 24.889 1.00 86.88 492 PHE A CA 1
ATOM 3934 C C . PHE A 1 492 ? 11.477 3.626 24.100 1.00 86.88 492 PHE A C 1
ATOM 3936 O O . PHE A 1 492 ? 12.656 3.906 23.842 1.00 86.88 492 PHE A O 1
ATOM 3943 N N . PRO A 1 493 ? 10.899 2.480 23.701 1.00 91.38 493 PRO A N 1
ATOM 3944 C CA . PRO A 1 493 ? 11.647 1.383 23.098 1.00 91.38 493 PRO A CA 1
ATOM 3945 C C . PRO A 1 493 ? 12.296 1.800 21.778 1.00 91.38 493 PRO A C 1
ATOM 3947 O O . PRO A 1 493 ? 11.784 2.662 21.052 1.00 91.38 493 PRO A O 1
ATOM 3950 N N . SER A 1 494 ? 13.417 1.165 21.445 1.00 94.06 494 SER A N 1
ATOM 3951 C CA . SER A 1 494 ? 13.978 1.264 20.098 1.00 94.06 494 SER A CA 1
ATOM 3952 C C . SER A 1 494 ? 13.015 0.672 19.061 1.00 94.06 494 SER A C 1
ATOM 3954 O O . SER A 1 494 ? 12.122 -0.113 19.384 1.00 94.06 494 SER A O 1
ATOM 3956 N N . PHE A 1 495 ? 13.188 1.049 17.798 1.00 95.12 495 PHE A N 1
ATOM 3957 C CA . PHE A 1 495 ? 12.403 0.556 16.675 1.00 95.12 495 PHE A CA 1
ATOM 3958 C C . PHE A 1 495 ? 12.434 -0.974 16.610 1.00 95.12 495 PHE A C 1
ATOM 3960 O O . PHE A 1 495 ? 11.378 -1.598 16.558 1.00 95.12 495 PHE A O 1
ATOM 3967 N N . ASP A 1 496 ? 13.618 -1.577 16.729 1.00 93.50 496 ASP A N 1
ATOM 3968 C CA . ASP A 1 496 ? 13.793 -3.030 16.653 1.00 93.50 496 ASP A CA 1
ATOM 3969 C C . ASP A 1 496 ? 13.153 -3.773 17.839 1.00 93.50 496 ASP A C 1
ATOM 3971 O O . ASP A 1 496 ? 12.611 -4.868 17.679 1.00 93.50 496 ASP A O 1
ATOM 3975 N N . GLU A 1 497 ? 13.167 -3.188 19.039 1.00 94.25 497 GLU A N 1
ATOM 3976 C CA . GLU A 1 497 ? 12.451 -3.742 20.196 1.00 94.25 497 GLU A CA 1
ATOM 3977 C C . GLU A 1 497 ? 10.936 -3.599 20.046 1.00 94.25 497 GLU A C 1
ATOM 3979 O O . GLU A 1 497 ? 10.179 -4.490 20.440 1.00 94.25 497 GLU A O 1
ATOM 3984 N N . TRP A 1 498 ? 10.486 -2.481 19.477 1.00 94.81 498 TRP A N 1
ATOM 3985 C CA . TRP A 1 498 ? 9.073 -2.185 19.311 1.00 94.81 498 TRP A CA 1
ATOM 3986 C C . TRP A 1 498 ? 8.423 -3.083 18.256 1.00 94.81 498 TRP A C 1
ATOM 3988 O O . TRP A 1 498 ? 7.348 -3.629 18.514 1.00 94.81 498 TRP A O 1
ATOM 3998 N N . ILE A 1 499 ? 9.080 -3.313 17.113 1.00 93.81 499 ILE A N 1
ATOM 3999 C CA . ILE A 1 499 ? 8.547 -4.196 16.062 1.00 93.81 499 ILE A CA 1
ATOM 4000 C C . ILE A 1 499 ? 8.366 -5.633 16.561 1.00 93.81 499 ILE A C 1
ATOM 4002 O O . ILE A 1 499 ? 7.354 -6.259 16.255 1.00 93.81 499 ILE A O 1
ATOM 4006 N N . LYS A 1 500 ? 9.285 -6.143 17.394 1.00 92.38 500 LYS A N 1
ATOM 4007 C CA . LYS A 1 500 ? 9.215 -7.514 17.932 1.00 92.38 500 LYS A CA 1
ATOM 4008 C C . LYS A 1 500 ? 7.972 -7.757 18.787 1.00 92.38 500 LYS A C 1
ATOM 4010 O O . LYS A 1 500 ? 7.522 -8.891 18.884 1.00 92.38 500 LYS A O 1
ATOM 4015 N N . LYS A 1 501 ? 7.437 -6.710 19.419 1.00 91.25 501 LYS A N 1
ATOM 4016 C CA . LYS A 1 501 ? 6.314 -6.809 20.364 1.00 91.25 501 LYS A CA 1
ATOM 4017 C C . LYS A 1 501 ? 4.959 -6.456 19.757 1.00 91.25 501 LYS A C 1
ATOM 4019 O O . LYS A 1 501 ? 3.942 -6.846 20.320 1.00 91.25 501 LYS A O 1
ATOM 4024 N N . ASN A 1 502 ? 4.936 -5.685 18.669 1.00 93.75 502 ASN A N 1
ATOM 4025 C CA . ASN A 1 502 ? 3.707 -5.050 18.185 1.00 93.75 502 ASN A CA 1
ATOM 4026 C C . ASN A 1 502 ? 3.342 -5.420 16.744 1.00 93.75 502 ASN A C 1
ATOM 4028 O O . ASN A 1 502 ? 2.361 -4.897 16.232 1.00 93.75 502 ASN A O 1
ATOM 4032 N N . THR A 1 503 ? 4.092 -6.289 16.065 1.00 93.00 503 THR A N 1
ATOM 4033 C CA . THR A 1 503 ? 3.827 -6.624 14.654 1.00 93.00 503 THR A CA 1
ATOM 4034 C C . THR A 1 503 ? 3.198 -8.003 14.490 1.00 93.00 503 THR A C 1
ATOM 4036 O O . THR A 1 503 ? 3.498 -8.930 15.238 1.00 93.00 503 THR A O 1
ATOM 4039 N N . PHE A 1 504 ? 2.333 -8.134 13.485 1.00 89.94 504 PHE A N 1
ATOM 4040 C CA . PHE A 1 504 ? 1.678 -9.381 13.102 1.00 89.94 504 PHE A CA 1
ATOM 4041 C C . PHE A 1 504 ? 1.601 -9.464 11.573 1.00 89.94 504 PHE A C 1
ATOM 4043 O O . PHE A 1 504 ? 0.705 -8.905 10.948 1.00 89.94 504 PHE A O 1
ATOM 4050 N N . GLY A 1 505 ? 2.594 -10.116 10.959 1.00 90.75 505 GLY A N 1
ATOM 4051 C CA . GLY A 1 505 ? 2.713 -10.183 9.500 1.00 90.75 505 GLY A CA 1
ATOM 4052 C C . GLY A 1 505 ? 2.825 -8.791 8.861 1.00 90.75 505 GLY A C 1
ATOM 4053 O O . GLY A 1 505 ? 3.794 -8.080 9.116 1.00 90.75 505 GLY A O 1
ATOM 4054 N N . ASP A 1 506 ? 1.861 -8.411 8.032 1.00 91.69 506 ASP A N 1
ATOM 4055 C CA . ASP A 1 506 ? 1.734 -7.104 7.378 1.00 91.69 506 ASP A CA 1
ATOM 4056 C C . ASP A 1 506 ? 1.045 -6.050 8.272 1.00 91.69 506 ASP A C 1
ATOM 4058 O O . ASP A 1 506 ? 1.044 -4.864 7.935 1.00 91.69 506 ASP A O 1
ATOM 4062 N N . PHE A 1 507 ? 0.485 -6.461 9.413 1.00 93.81 507 PHE A N 1
ATOM 4063 C CA . PHE A 1 507 ? -0.243 -5.610 10.353 1.00 93.81 507 PHE A CA 1
ATOM 4064 C C . PHE A 1 507 ? 0.603 -5.212 11.564 1.00 93.81 507 PHE A C 1
ATOM 4066 O O . PHE A 1 507 ? 1.636 -5.812 11.884 1.00 93.81 507 PHE A O 1
ATOM 4073 N N . VAL A 1 508 ? 0.122 -4.192 12.272 1.00 95.06 508 VAL A N 1
ATOM 4074 C CA . VAL A 1 508 ? 0.671 -3.735 13.550 1.00 95.06 508 VAL A CA 1
ATOM 4075 C C . VAL A 1 508 ? -0.461 -3.618 14.558 1.00 95.06 508 VAL A C 1
ATOM 4077 O O . VAL A 1 508 ? -1.509 -3.078 14.233 1.00 95.06 508 VAL A O 1
ATOM 4080 N N . PHE A 1 509 ? -0.270 -4.108 15.777 1.00 95.06 509 PHE A N 1
ATOM 4081 C CA . PHE A 1 509 ? -1.238 -3.931 16.849 1.00 95.06 509 PHE A CA 1
ATOM 4082 C C . PHE A 1 509 ? -1.219 -2.487 17.353 1.00 95.06 509 PHE A C 1
ATOM 4084 O O . PHE A 1 509 ? -0.188 -1.988 17.807 1.00 95.06 509 PHE A O 1
ATOM 4091 N N . ALA A 1 510 ? -2.377 -1.841 17.283 1.00 95.94 510 ALA A N 1
ATOM 4092 C CA . ALA A 1 510 ? -2.661 -0.549 17.879 1.00 95.94 510 ALA A CA 1
ATOM 4093 C C . ALA A 1 510 ? -3.527 -0.744 19.127 1.00 95.94 510 ALA A C 1
ATOM 4095 O O . ALA A 1 510 ? -4.382 -1.628 19.164 1.00 95.94 510 ALA A O 1
ATOM 4096 N N . THR A 1 511 ? -3.313 0.079 20.145 1.00 96.69 511 THR A N 1
ATOM 4097 C CA . THR A 1 511 ? -4.093 0.037 21.386 1.00 96.69 511 THR A CA 1
ATOM 4098 C C . THR A 1 511 ? -5.292 0.962 21.252 1.00 96.69 511 THR A C 1
ATOM 4100 O O . THR A 1 511 ? -5.125 2.120 20.875 1.00 96.69 511 THR A O 1
ATOM 4103 N N . VAL A 1 512 ? -6.490 0.486 21.581 1.00 96.56 512 VAL A N 1
ATOM 4104 C CA . VAL A 1 512 ? -7.696 1.319 21.663 1.00 96.56 512 VAL A CA 1
ATOM 4105 C C . VAL A 1 512 ? -7.551 2.283 22.836 1.00 96.56 512 VAL A C 1
ATOM 4107 O O . VAL A 1 512 ? -7.312 1.850 23.963 1.00 96.56 512 VAL A O 1
ATOM 4110 N N . VAL A 1 513 ? -7.679 3.583 22.579 1.00 96.56 513 VAL A N 1
ATOM 4111 C CA . VAL A 1 513 ? -7.519 4.637 23.599 1.00 96.56 513 VAL A CA 1
ATOM 4112 C C . VAL A 1 513 ? -8.823 5.349 23.922 1.00 96.56 513 VAL A C 1
ATOM 4114 O O . VAL A 1 513 ? -8.954 5.897 25.010 1.00 96.56 513 VAL A O 1
ATOM 4117 N N . GLU A 1 514 ? -9.782 5.315 23.003 1.00 95.81 514 GLU A N 1
ATOM 4118 C CA . GLU A 1 514 ? -11.033 6.058 23.098 1.00 95.81 514 GLU A CA 1
ATOM 4119 C C . GLU A 1 514 ? -12.111 5.331 22.286 1.00 95.81 514 GLU A C 1
ATOM 4121 O O . GLU A 1 514 ? -11.843 4.809 21.196 1.00 95.81 514 GLU A O 1
ATOM 4126 N N . ILE A 1 515 ? -13.305 5.244 22.872 1.00 95.94 515 ILE A N 1
ATOM 4127 C CA . ILE A 1 515 ? -14.513 4.673 22.278 1.00 95.94 515 ILE A CA 1
ATOM 4128 C C . ILE A 1 515 ? -15.641 5.640 22.622 1.00 95.94 515 ILE A C 1
ATOM 4130 O O . ILE A 1 515 ? -15.927 5.847 23.800 1.00 95.94 515 ILE A O 1
ATOM 4134 N N . GLU A 1 516 ? -16.254 6.229 21.605 1.00 95.81 516 GLU A N 1
ATOM 4135 C CA . GLU A 1 516 ? -17.327 7.208 21.754 1.00 95.81 516 GLU A CA 1
ATOM 4136 C C . GLU A 1 516 ? -18.572 6.735 21.004 1.00 95.81 516 GLU A C 1
ATOM 4138 O O . GLU A 1 516 ? -18.483 6.222 19.887 1.00 95.81 516 GLU A O 1
ATOM 4143 N N . GLU A 1 517 ? -19.740 6.923 21.612 1.00 94.56 517 GLU A N 1
ATOM 4144 C CA . GLU A 1 517 ? -21.013 6.839 20.901 1.00 94.56 517 GLU A CA 1
ATOM 4145 C C . GLU A 1 517 ? -21.296 8.181 20.229 1.00 94.56 517 GLU A C 1
ATOM 4147 O O . GLU A 1 517 ? -21.231 9.234 20.865 1.00 94.56 517 GLU A O 1
ATOM 4152 N N . GLU A 1 518 ? -21.650 8.145 18.949 1.00 92.12 518 GLU A N 1
ATOM 4153 C CA . GLU A 1 518 ? -22.044 9.333 18.199 1.00 92.12 518 GLU A CA 1
ATOM 4154 C C . GLU A 1 518 ? -23.431 9.143 17.561 1.00 92.12 518 GLU A C 1
ATOM 4156 O O . GLU A 1 518 ? -23.716 8.095 16.960 1.00 92.12 518 GLU A O 1
ATOM 4161 N N . PRO A 1 519 ? -24.320 10.151 17.657 1.00 92.69 519 PRO A N 1
ATOM 4162 C CA . PRO A 1 519 ? -25.540 10.181 16.866 1.00 92.69 519 PRO A CA 1
ATOM 4163 C C .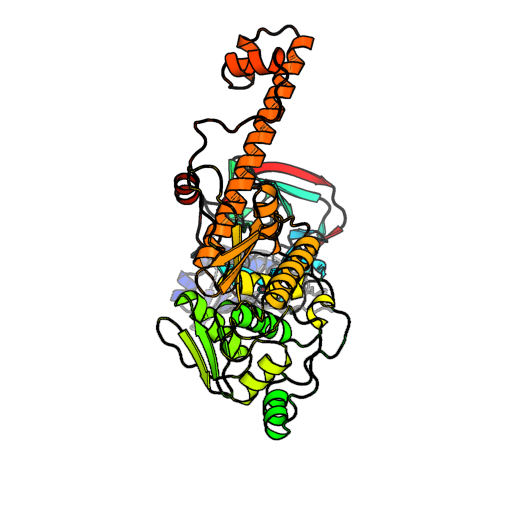 PRO A 1 519 ? -25.203 10.156 15.374 1.00 92.69 519 PRO A C 1
ATOM 4165 O O . PRO A 1 519 ? -24.329 10.885 14.905 1.00 92.69 519 PRO A O 1
ATOM 4168 N N . TYR A 1 520 ? -25.919 9.336 14.614 1.00 92.38 520 TYR A N 1
ATOM 4169 C CA . TYR A 1 520 ? -25.748 9.243 13.168 1.00 92.38 520 TYR A CA 1
ATOM 4170 C C . TYR A 1 520 ? -27.096 8.982 12.516 1.00 92.38 520 TYR A C 1
ATOM 4172 O O . TYR A 1 520 ? -27.878 8.202 13.035 1.00 92.38 520 TYR A O 1
ATOM 4180 N N . GLU A 1 521 ? -27.373 9.585 11.369 1.00 90.44 521 GLU A N 1
ATOM 4181 C CA . GLU A 1 521 ? -28.579 9.277 10.605 1.00 90.44 521 GLU A CA 1
ATOM 4182 C C . GLU A 1 521 ? -28.207 9.114 9.137 1.00 90.44 521 GLU A C 1
ATOM 4184 O O . GLU A 1 521 ? -28.080 10.080 8.390 1.00 90.44 521 GLU A O 1
ATOM 4189 N N . GLY A 1 522 ? -27.976 7.870 8.730 1.00 90.69 522 GLY A N 1
ATOM 4190 C CA . GLY A 1 522 ? -27.511 7.578 7.381 1.00 90.69 522 GLY A CA 1
ATOM 4191 C C . GLY A 1 522 ? -27.374 6.090 7.110 1.00 90.69 522 GLY A C 1
ATOM 4192 O O . GLY A 1 522 ? -27.809 5.248 7.906 1.00 90.69 522 GLY A O 1
ATOM 4193 N N . TRP A 1 523 ? -26.794 5.775 5.957 1.00 91.06 523 TRP A N 1
ATOM 4194 C CA . TRP A 1 523 ? -26.569 4.406 5.521 1.00 91.06 523 TRP A CA 1
ATOM 4195 C C . TRP A 1 523 ? -25.233 3.873 6.029 1.00 91.06 523 TRP A C 1
ATOM 4197 O O . TRP A 1 523 ? -24.209 4.551 5.996 1.00 91.06 523 TRP A O 1
ATOM 4207 N N . VAL A 1 524 ? -25.248 2.616 6.459 1.00 91.00 524 VAL A N 1
ATOM 4208 C CA . VAL A 1 524 ? -24.040 1.815 6.649 1.00 91.00 524 VAL A CA 1
ATOM 4209 C C . VAL A 1 524 ? -24.010 0.688 5.634 1.00 91.00 524 VAL A C 1
ATOM 4211 O O . VAL A 1 524 ? -25.060 0.146 5.278 1.00 91.00 524 VAL A O 1
ATOM 4214 N N . TYR A 1 525 ? -22.806 0.331 5.209 1.00 88.12 525 TYR A N 1
ATOM 4215 C CA . TYR A 1 525 ? -22.526 -0.589 4.118 1.00 88.12 525 TYR A CA 1
ATOM 4216 C C . TYR A 1 525 ? -21.698 -1.774 4.606 1.00 88.12 525 TYR A C 1
ATOM 4218 O O . TYR A 1 525 ? -20.973 -1.685 5.605 1.00 88.12 525 TYR A O 1
ATOM 4226 N N . ASP A 1 526 ? -21.819 -2.878 3.880 1.00 82.38 526 ASP A N 1
ATOM 4227 C CA . ASP A 1 526 ? -20.974 -4.065 3.993 1.00 82.38 526 ASP A CA 1
ATOM 4228 C C . ASP A 1 526 ? -21.004 -4.853 2.677 1.00 82.38 526 ASP A C 1
ATOM 4230 O O . ASP A 1 526 ? -21.865 -4.621 1.817 1.00 82.38 526 ASP A O 1
ATOM 4234 N N . PHE A 1 527 ? -20.045 -5.756 2.493 1.00 75.75 527 PHE A N 1
ATOM 4235 C CA . PHE A 1 527 ? -19.933 -6.574 1.295 1.00 75.75 527 PHE A CA 1
ATOM 4236 C C . PHE A 1 527 ? -19.539 -7.990 1.637 1.00 75.75 527 PHE A C 1
ATOM 4238 O O . PHE A 1 527 ? -18.491 -8.206 2.231 1.00 75.75 527 PHE A O 1
ATOM 4245 N N . THR A 1 528 ? -20.270 -8.964 1.115 1.00 72.75 528 THR A N 1
ATOM 4246 C CA . THR A 1 528 ? -19.764 -10.334 1.084 1.00 72.75 528 THR A CA 1
ATOM 4247 C C . THR A 1 528 ? -18.670 -10.431 0.031 1.00 72.75 528 THR A C 1
ATOM 4249 O O . THR A 1 528 ? -18.835 -9.952 -1.095 1.00 72.75 528 THR A O 1
ATOM 4252 N N . VAL A 1 529 ? -17.562 -11.087 0.367 1.00 71.00 529 VAL A N 1
ATOM 4253 C CA . VAL A 1 529 ? -16.477 -11.375 -0.577 1.00 71.00 529 VAL A CA 1
ATOM 4254 C C . VAL A 1 529 ? -16.417 -12.855 -0.917 1.00 71.00 529 VAL A C 1
ATOM 4256 O O . VAL A 1 529 ? -16.827 -13.708 -0.141 1.00 71.00 529 VAL A O 1
ATOM 4259 N N . SER A 1 530 ? -15.874 -13.173 -2.092 1.00 66.88 530 SER A N 1
ATOM 4260 C CA . SER A 1 530 ? -15.757 -14.562 -2.571 1.00 66.88 530 SER A CA 1
ATOM 4261 C C . SER A 1 530 ? -14.728 -15.411 -1.809 1.00 66.88 530 SER A C 1
ATOM 4263 O O . SER A 1 530 ? -14.596 -16.606 -2.061 1.00 66.88 530 SER A O 1
ATOM 4265 N N . GLN A 1 531 ? -13.952 -14.791 -0.922 1.00 68.50 531 GLN A N 1
ATOM 4266 C CA . GLN A 1 531 ? -12.880 -15.407 -0.149 1.00 68.50 531 GLN A CA 1
ATOM 4267 C C . GLN A 1 531 ? -13.254 -15.464 1.341 1.00 68.50 531 GLN A C 1
ATOM 4269 O O . GLN A 1 531 ? -14.163 -14.774 1.785 1.00 68.50 531 GLN A O 1
ATOM 4274 N N . LYS A 1 532 ? -12.537 -16.262 2.143 1.00 59.25 532 LYS A N 1
ATOM 4275 C CA . LYS A 1 532 ? -12.797 -16.368 3.595 1.00 59.25 532 LYS A CA 1
ATOM 4276 C C . LYS A 1 532 ? -12.417 -15.093 4.360 1.00 59.25 532 LYS A C 1
ATOM 4278 O O . LYS A 1 532 ? -12.850 -14.885 5.488 1.00 59.25 532 LYS A O 1
ATOM 4283 N N . GLU A 1 533 ? -11.574 -14.254 3.769 1.00 60.88 533 GLU A N 1
ATOM 4284 C CA . GLU A 1 533 ? -11.031 -13.033 4.355 1.00 60.88 533 GLU A CA 1
ATOM 4285 C C . GLU A 1 533 ? -12.015 -11.850 4.263 1.00 60.88 533 GLU A C 1
ATOM 4287 O O . GLU A 1 533 ? -11.741 -10.842 3.612 1.00 60.88 533 GLU A O 1
ATOM 4292 N N . HIS A 1 534 ? -13.158 -11.966 4.944 1.00 55.00 534 HIS A N 1
ATOM 4293 C CA . HIS A 1 534 ? -14.137 -10.887 5.147 1.00 55.00 534 HIS A CA 1
ATOM 4294 C C . HIS A 1 534 ? -13.713 -9.991 6.326 1.00 55.00 534 HIS A C 1
ATOM 4296 O O . HIS A 1 534 ? -14.255 -10.064 7.423 1.00 55.00 534 HIS A O 1
ATOM 4302 N N . ASN A 1 535 ? -12.607 -9.261 6.141 1.00 58.69 535 ASN A N 1
ATOM 4303 C CA . ASN A 1 535 ? -11.982 -8.377 7.136 1.00 58.69 535 ASN A CA 1
ATOM 4304 C C . ASN A 1 535 ? -11.262 -7.243 6.412 1.00 58.69 535 ASN A C 1
ATOM 4306 O O . ASN A 1 535 ? -10.122 -7.446 5.976 1.00 58.69 535 ASN A O 1
ATOM 4310 N N . PHE A 1 536 ? -11.926 -6.105 6.241 1.00 50.72 536 PHE A N 1
ATOM 4311 C CA . PHE A 1 536 ? -11.432 -4.993 5.422 1.00 50.72 536 PHE A CA 1
ATOM 4312 C C . PHE A 1 536 ? -10.983 -3.816 6.275 1.00 50.72 536 PHE A C 1
ATOM 4314 O O . PHE A 1 536 ? -11.677 -3.523 7.275 1.00 50.72 536 PHE A O 1
#

pLDDT: mean 89.98, std 10.43, range [45.38, 98.75]